Protein AF-A0AA39HJE6-F1 (afdb_monomer)

Foldseek 3Di:
DDDDDDDDDDDDDDDDDDDDDDDDPDDPPVVVVVVVVVVVVPDDDDDDDDDDDPVVVVVVLVVVLVVVLVVLVVLLVLLDPDDLVVVDDDDDQPDDDDPPVVVVVVPPPPDDDPPPDPDDDDDDDDDDDPPPPVQQVQQVVVVQVCPPDVVFWHFDAWDDRDPLFTKTWTAGPVPRFIWIKGKGDPPDDPLSVVLVVVQLVLLVVLCVSPVSALAKHWRDKDWDATPVGDTIIMTIIHDFPFQPLRLLLVDDDLVSQLSLLNLLSSVLSNLSSCVSVQKHQLADASRQWGANDPVHGRIHGHDSSVMDGQADPSRHGDDWDPFADQDYDLQLFALCSVVRTRDFSLRRLSSSLQNSLQSLDNDPDPDDSAPCVPPPDPVVSSCCRAPNNDCCRGCVRHPPLVSVVVVCSRPPDRVDDDPSSSVSVSSVVSSVVSVVVVVVVVVVVVVVVVVVVVVVVVVVVPDDDDDDDDDDDDDDDDDDDFPFAWEWEAEPVRDIDIDTDGQADFPLNVLVRVCVVPVDHSVQWWKDFPNDTGDRGDGNVVVPNHHHGYIYTDTDDDDDPDDDPDPPPPDPDPDPDDDDDDPPPLCVQWDQDPVRDIDGNFDADPDPVDDPSQTFDDDPFWTAGPPPRDIGGDDDDDDDDDDD

Solvent-accessible surface area (backbone atoms only — not comparable to full-atom values): 39525 Å² total; per-residue (Å²): 136,86,87,81,88,84,79,92,82,82,87,86,83,86,85,85,86,90,83,90,77,88,84,75,94,71,76,76,69,64,62,57,53,60,53,55,59,63,60,66,76,72,65,82,83,88,76,83,92,73,96,75,65,80,62,56,63,54,48,52,53,50,49,55,47,50,51,52,51,50,56,53,49,64,58,46,62,77,45,50,94,64,75,51,64,91,70,53,89,79,79,80,66,79,88,82,74,74,77,63,63,76,50,52,80,67,67,66,82,82,71,79,80,80,91,79,75,84,71,86,81,75,83,80,83,90,74,90,77,96,66,72,63,62,60,53,54,51,45,52,54,42,55,57,67,61,40,41,44,94,80,32,38,32,72,75,48,80,74,47,82,55,99,80,32,47,32,31,34,26,31,30,74,86,77,66,50,56,26,31,36,43,37,41,69,67,70,94,45,71,71,57,48,54,30,54,56,49,26,53,51,50,31,52,49,46,43,73,78,39,76,62,46,24,49,50,46,65,56,46,71,52,76,44,65,48,88,85,64,47,67,22,46,36,37,29,27,53,43,51,71,37,50,43,68,61,67,44,66,78,45,62,68,60,54,26,46,28,53,43,35,51,41,52,34,35,46,49,42,23,52,49,54,39,43,75,74,30,33,41,54,57,49,60,46,66,90,36,30,22,21,49,34,88,93,55,73,47,41,29,39,50,79,52,58,64,40,43,71,52,29,49,98,88,66,46,76,54,82,74,57,96,67,32,85,72,71,62,54,77,88,30,47,28,44,55,38,74,70,19,41,59,77,46,71,52,38,46,54,46,9,51,52,46,40,47,32,38,64,43,45,82,73,90,59,99,65,57,55,46,87,53,55,97,60,92,46,70,69,58,46,49,44,60,45,37,80,77,33,59,59,71,67,53,45,68,65,47,61,76,46,54,56,58,48,51,52,47,72,62,67,53,68,64,89,56,84,80,66,59,64,63,50,40,52,36,31,46,55,47,28,53,61,30,46,52,51,42,52,51,58,48,51,54,51,50,52,51,52,53,53,51,51,57,53,52,57,65,58,66,77,73,76,85,88,87,78,90,80,89,83,91,79,80,94,73,91,75,76,77,80,80,71,73,30,46,33,36,37,32,38,84,87,70,54,74,43,83,45,82,44,43,49,80,39,32,42,47,58,53,33,50,58,45,22,78,74,70,71,48,58,51,90,39,56,39,46,32,44,97,92,39,75,67,54,58,92,41,33,33,48,82,72,68,53,52,70,73,36,69,32,36,43,42,73,58,76,79,82,69,79,81,78,72,78,77,82,79,76,86,71,78,78,83,75,79,86,76,89,77,88,63,86,72,60,72,58,78,40,49,47,70,48,98,88,70,52,75,45,75,74,54,55,68,46,86,50,87,92,45,62,92,91,44,59,28,47,81,51,102,57,30,36,37,25,91,83,83,67,50,70,49,72,60,80,76,82,78,80,78,81,79,86,130

Organism: NCBI:txid289476

Structure (mmCIF, N/CA/C/O backbone):
data_AF-A0AA39HJE6-F1
#
_entry.id   AF-A0AA39HJE6-F1
#
loop_
_atom_site.group_PDB
_atom_site.id
_atom_site.type_symbol
_atom_site.label_atom_id
_atom_site.label_alt_id
_atom_site.label_comp_id
_atom_site.label_asym_id
_atom_site.label_entity_id
_atom_site.label_seq_id
_atom_site.pdbx_PDB_ins_code
_atom_site.Cartn_x
_atom_site.Cartn_y
_atom_site.Cartn_z
_atom_site.occupancy
_atom_site.B_iso_or_equiv
_atom_site.auth_seq_id
_atom_site.auth_comp_id
_atom_site.auth_asym_id
_atom_site.auth_atom_id
_atom_site.pdbx_PDB_model_num
ATOM 1 N N . MET A 1 1 ? 30.648 58.282 -2.791 1.00 38.72 1 MET A N 1
ATOM 2 C CA . MET A 1 1 ? 31.813 57.542 -2.264 1.00 38.72 1 MET A CA 1
ATOM 3 C C . MET A 1 1 ? 32.592 56.988 -3.439 1.00 38.72 1 MET A C 1
ATOM 5 O O . MET A 1 1 ? 32.001 56.617 -4.442 1.00 38.72 1 MET A O 1
ATOM 9 N N . THR A 1 2 ? 33.902 57.110 -3.332 1.00 31.83 2 THR A N 1
ATOM 10 C CA . THR A 1 2 ? 34.934 57.178 -4.367 1.00 31.83 2 THR A CA 1
ATOM 11 C C . THR A 1 2 ? 35.093 55.938 -5.250 1.00 31.83 2 THR A C 1
ATOM 13 O O . THR A 1 2 ? 35.057 54.799 -4.800 1.00 31.83 2 THR A O 1
ATOM 16 N N . THR A 1 3 ? 35.352 56.217 -6.526 1.00 35.78 3 THR A N 1
ATOM 17 C CA . THR A 1 3 ? 36.023 55.371 -7.520 1.00 35.78 3 THR A CA 1
ATOM 18 C C . THR A 1 3 ? 37.469 55.063 -7.120 1.00 35.78 3 THR A C 1
ATOM 20 O O . THR A 1 3 ? 38.139 55.938 -6.575 1.00 35.78 3 THR A O 1
ATOM 23 N N . GLY A 1 4 ? 37.998 53.893 -7.496 1.00 29.02 4 GLY A N 1
ATOM 24 C CA . GLY A 1 4 ? 39.424 53.583 -7.346 1.00 29.02 4 GLY A CA 1
ATOM 25 C C . GLY A 1 4 ? 39.903 52.423 -8.222 1.00 29.02 4 GLY A C 1
ATOM 26 O O . GLY A 1 4 ? 39.736 51.263 -7.869 1.00 29.02 4 GLY A O 1
ATOM 27 N N . ARG A 1 5 ? 40.502 52.772 -9.366 1.00 32.84 5 ARG A N 1
ATOM 28 C CA . ARG A 1 5 ? 41.371 51.952 -10.233 1.00 32.84 5 ARG A CA 1
ATOM 29 C C . ARG A 1 5 ? 42.488 51.265 -9.438 1.00 32.84 5 ARG A C 1
ATOM 31 O O . ARG A 1 5 ? 43.098 51.928 -8.610 1.00 32.84 5 ARG A O 1
ATOM 38 N N . ILE A 1 6 ? 42.888 50.055 -9.845 1.00 33.78 6 ILE A N 1
ATOM 39 C CA . ILE A 1 6 ? 44.271 49.574 -9.670 1.00 33.78 6 ILE A CA 1
ATOM 40 C C . ILE A 1 6 ? 44.743 48.911 -10.972 1.00 33.78 6 ILE A C 1
ATOM 42 O O . ILE A 1 6 ? 44.189 47.905 -11.414 1.00 33.78 6 ILE A O 1
ATOM 46 N N . GLY A 1 7 ? 45.743 49.542 -11.595 1.00 28.22 7 GLY A N 1
ATOM 47 C CA . GLY A 1 7 ? 46.647 48.957 -12.583 1.00 28.22 7 GLY A CA 1
ATOM 48 C C . GLY A 1 7 ? 47.835 48.282 -11.892 1.00 28.22 7 GLY A C 1
ATOM 49 O O . GLY A 1 7 ? 48.107 48.552 -10.725 1.00 28.22 7 GLY A O 1
ATOM 50 N N . GLY A 1 8 ? 48.484 47.363 -12.607 1.00 27.86 8 GLY A N 1
ATOM 51 C CA . GLY A 1 8 ? 49.494 46.448 -12.072 1.00 27.86 8 GLY A CA 1
ATOM 52 C C . GLY A 1 8 ? 50.899 47.013 -11.869 1.00 27.86 8 GLY A C 1
ATOM 53 O O . GLY A 1 8 ? 51.117 48.193 -12.090 1.00 27.86 8 GLY A O 1
ATOM 54 N N . THR A 1 9 ? 51.803 46.106 -11.470 1.00 28.86 9 THR A N 1
ATOM 55 C CA . THR A 1 9 ? 53.268 45.987 -11.709 1.00 28.86 9 THR A CA 1
ATOM 56 C C . THR A 1 9 ? 53.800 44.945 -10.706 1.00 28.86 9 THR A C 1
ATOM 58 O O . THR A 1 9 ? 53.473 45.024 -9.529 1.00 28.86 9 THR A O 1
ATOM 61 N N . ASN A 1 10 ? 54.345 43.817 -11.168 1.00 27.67 10 ASN A N 1
ATOM 62 C CA . ASN A 1 10 ? 55.773 43.517 -11.383 1.00 27.67 10 ASN A CA 1
ATOM 63 C C . ASN A 1 10 ? 56.567 43.139 -10.115 1.00 27.67 10 ASN A C 1
ATOM 65 O O . ASN A 1 10 ? 56.782 43.957 -9.233 1.00 27.67 10 ASN A O 1
ATOM 69 N N . ASP A 1 11 ? 57.060 41.898 -10.155 1.00 28.77 11 ASP A N 1
ATOM 70 C CA . ASP A 1 11 ? 58.457 41.491 -9.976 1.00 28.77 11 ASP A CA 1
ATOM 71 C C . ASP A 1 11 ? 59.237 41.702 -8.664 1.00 28.77 11 ASP A C 1
ATOM 73 O O . ASP A 1 11 ? 59.457 42.807 -8.183 1.00 28.77 11 ASP A O 1
ATOM 77 N N . LYS A 1 12 ? 59.882 40.574 -8.315 1.00 28.55 12 LYS A N 1
ATOM 78 C CA . LYS A 1 12 ? 61.217 40.390 -7.716 1.00 28.55 12 LYS A CA 1
ATOM 79 C C . LYS A 1 12 ? 61.353 40.532 -6.201 1.00 28.55 12 LYS A C 1
ATOM 81 O O . LYS A 1 12 ? 61.437 41.624 -5.666 1.00 28.55 12 LYS A O 1
ATOM 86 N N . LEU A 1 13 ? 61.671 39.395 -5.577 1.00 27.34 13 LEU A N 1
ATOM 87 C CA . LEU A 1 13 ? 62.963 39.251 -4.900 1.00 27.34 13 LEU A CA 1
ATOM 88 C C . LEU A 1 13 ? 63.464 37.795 -5.009 1.00 27.34 13 LEU A C 1
ATOM 90 O O . LEU A 1 13 ? 62.877 36.870 -4.457 1.00 27.34 13 LEU A O 1
ATOM 94 N N . ALA A 1 14 ? 64.550 37.619 -5.766 1.00 28.50 14 ALA A N 1
ATOM 95 C CA . ALA A 1 14 ? 65.536 36.549 -5.593 1.00 28.50 14 ALA A CA 1
ATOM 96 C C . ALA A 1 14 ? 66.340 36.862 -4.311 1.00 28.50 14 ALA A C 1
ATOM 98 O O . ALA A 1 14 ? 66.474 38.030 -3.958 1.00 28.50 14 ALA A O 1
ATOM 99 N N . THR A 1 15 ? 66.915 35.939 -3.542 1.00 29.84 15 THR A N 1
ATOM 100 C CA . THR A 1 15 ? 68.096 35.086 -3.810 1.00 29.84 15 THR A CA 1
ATOM 101 C C . THR A 1 15 ? 68.369 34.401 -2.449 1.00 29.84 15 THR A C 1
ATOM 103 O O . THR A 1 15 ? 68.197 35.061 -1.429 1.00 29.84 15 THR A O 1
ATOM 106 N N . ALA A 1 16 ? 68.702 33.109 -2.326 1.00 27.39 16 ALA A N 1
ATOM 107 C CA . ALA A 1 16 ? 70.098 32.680 -2.169 1.00 27.39 16 ALA A CA 1
ATOM 108 C C . ALA A 1 16 ? 70.240 31.152 -1.940 1.00 27.39 16 ALA A C 1
ATOM 110 O O . ALA A 1 16 ? 69.628 30.604 -1.030 1.00 27.39 16 ALA A O 1
ATOM 111 N N . VAL A 1 17 ? 71.144 30.556 -2.741 1.00 28.33 17 VAL A N 1
ATOM 112 C CA . VAL A 1 17 ? 72.144 29.503 -2.416 1.00 28.33 17 VAL A CA 1
ATOM 113 C C . VAL A 1 17 ? 71.601 28.088 -2.113 1.00 28.33 17 VAL A C 1
ATOM 115 O O . VAL A 1 17 ? 71.070 27.812 -1.049 1.00 28.33 17 VAL A O 1
ATOM 118 N N . SER A 1 18 ? 71.579 27.182 -3.101 1.00 28.19 18 SER A N 1
ATOM 119 C CA . SER A 1 18 ? 72.659 26.262 -3.544 1.00 28.19 18 SER A CA 1
ATOM 120 C C . SER A 1 18 ? 72.970 25.103 -2.585 1.00 28.19 18 SER A C 1
ATOM 122 O O . SER A 1 18 ? 73.626 25.281 -1.565 1.00 28.19 18 SER A O 1
ATOM 124 N N . SER A 1 19 ? 72.595 23.886 -2.989 1.00 28.84 19 SER A N 1
ATOM 125 C CA . SER A 1 19 ? 73.488 22.718 -2.953 1.00 28.84 19 SER A CA 1
ATOM 126 C C . SER A 1 19 ? 72.941 21.602 -3.851 1.00 28.84 19 SER A C 1
ATOM 128 O O . SER A 1 19 ? 71.742 21.339 -3.924 1.00 28.84 19 SER A O 1
ATOM 130 N N . GLN A 1 20 ? 73.852 21.010 -4.617 1.00 31.72 20 GLN A N 1
ATOM 131 C CA . GLN A 1 20 ? 73.631 19.957 -5.602 1.00 31.72 20 GLN A CA 1
ATOM 132 C C . GLN A 1 20 ? 73.314 18.614 -4.925 1.00 31.72 20 GLN A C 1
ATOM 134 O O . GLN A 1 20 ? 73.962 18.249 -3.951 1.00 31.72 20 GLN A O 1
ATOM 139 N N . SER A 1 21 ? 72.407 17.822 -5.500 1.00 29.64 21 SER A N 1
ATOM 140 C CA . SER A 1 21 ? 72.603 16.370 -5.671 1.00 29.64 21 SER A CA 1
ATOM 141 C C . SER A 1 21 ? 71.487 15.764 -6.527 1.00 29.64 21 SER A C 1
ATOM 143 O O . SER A 1 21 ? 70.297 15.998 -6.333 1.00 29.64 21 SER A O 1
ATOM 145 N N . ALA A 1 22 ? 71.907 15.008 -7.538 1.00 33.84 22 ALA A N 1
ATOM 146 C CA . ALA A 1 22 ? 71.058 14.316 -8.491 1.00 33.84 22 ALA A CA 1
ATOM 147 C C . ALA A 1 22 ? 70.259 13.192 -7.810 1.00 33.84 22 ALA A C 1
ATOM 149 O O . ALA A 1 22 ? 70.842 12.266 -7.246 1.00 33.84 22 ALA A O 1
ATOM 150 N N . VAL A 1 23 ? 68.925 13.228 -7.908 1.00 33.28 23 VAL A N 1
ATOM 151 C CA . VAL A 1 23 ? 68.072 12.122 -7.454 1.00 33.28 23 VAL A CA 1
ATOM 152 C C . VAL A 1 23 ? 67.822 11.147 -8.603 1.00 33.28 23 VAL A C 1
ATOM 154 O O . VAL A 1 23 ? 67.030 11.355 -9.519 1.00 33.28 23 VAL A O 1
ATOM 157 N N . ASN A 1 24 ? 68.585 10.073 -8.481 1.00 34.28 24 ASN A N 1
ATOM 158 C CA . ASN A 1 24 ? 68.532 8.754 -9.084 1.00 34.28 24 ASN A CA 1
ATOM 159 C C . ASN A 1 24 ? 67.110 8.252 -9.440 1.00 34.28 24 ASN A C 1
ATOM 161 O O . ASN A 1 24 ? 66.273 8.001 -8.571 1.00 34.28 24 ASN A O 1
ATOM 165 N N . THR A 1 25 ? 66.847 8.029 -10.729 1.00 41.09 25 THR A N 1
ATOM 166 C CA . THR A 1 25 ? 65.661 7.312 -11.218 1.00 41.09 25 THR A CA 1
ATOM 167 C C . THR A 1 25 ? 65.929 5.805 -11.229 1.00 41.09 25 THR A C 1
ATOM 169 O O . THR A 1 25 ? 66.364 5.256 -12.234 1.00 41.09 25 THR A O 1
ATOM 172 N N . LYS A 1 26 ? 65.673 5.132 -10.097 1.00 34.78 26 LYS A N 1
ATOM 173 C CA . LYS A 1 26 ? 65.372 3.683 -9.932 1.00 34.78 26 LYS A CA 1
ATOM 174 C C . LYS A 1 26 ? 65.214 3.419 -8.421 1.00 34.78 26 LYS A C 1
ATOM 176 O O . LYS A 1 26 ? 66.117 3.779 -7.675 1.00 34.78 26 LYS A O 1
ATOM 181 N N . PRO A 1 27 ? 64.091 2.831 -7.948 1.00 41.25 27 PRO A N 1
ATOM 182 C CA . PRO A 1 27 ? 63.758 1.450 -8.288 1.00 41.25 27 PRO A CA 1
ATOM 183 C C . PRO A 1 27 ? 62.240 1.219 -8.455 1.00 41.25 27 PRO A C 1
ATOM 185 O O . PRO A 1 27 ? 61.534 0.833 -7.528 1.00 41.25 27 PRO A O 1
ATOM 188 N N . ILE A 1 28 ? 61.729 1.379 -9.678 1.00 43.72 28 ILE A N 1
ATOM 189 C CA . ILE A 1 28 ? 60.396 0.860 -10.056 1.00 43.72 28 ILE A CA 1
ATOM 190 C C . ILE A 1 28 ? 60.490 -0.627 -10.470 1.00 43.72 28 ILE A C 1
ATOM 192 O O . ILE A 1 28 ? 59.494 -1.345 -10.482 1.00 43.72 28 ILE A O 1
ATOM 196 N N . GLN A 1 29 ? 61.703 -1.142 -10.709 1.00 45.59 29 GLN A N 1
ATOM 197 C CA . GLN A 1 29 ? 61.927 -2.537 -11.105 1.00 45.59 29 GLN A CA 1
ATOM 198 C C . GLN A 1 29 ? 62.029 -3.534 -9.932 1.00 45.59 29 GLN A C 1
ATOM 200 O O . GLN A 1 29 ? 61.777 -4.715 -10.151 1.00 45.59 29 GLN A O 1
ATOM 205 N N . SER A 1 30 ? 62.294 -3.106 -8.688 1.00 45.66 30 SER A N 1
ATOM 206 C CA . SER A 1 30 ? 62.344 -4.037 -7.539 1.00 45.66 30 SER A CA 1
ATOM 207 C C . SER A 1 30 ? 60.958 -4.395 -6.984 1.00 45.66 30 SER A C 1
ATOM 209 O O . SER A 1 30 ? 60.755 -5.509 -6.512 1.00 45.66 30 SER A O 1
ATOM 211 N N . ARG A 1 31 ? 59.957 -3.509 -7.122 1.00 43.38 31 ARG A N 1
ATOM 212 C CA . ARG A 1 31 ? 58.571 -3.783 -6.688 1.00 43.38 31 ARG A CA 1
ATOM 213 C C . ARG A 1 31 ? 57.793 -4.710 -7.630 1.00 43.38 31 ARG A C 1
ATOM 215 O O . ARG A 1 31 ? 56.861 -5.372 -7.184 1.00 43.38 31 ARG A O 1
ATOM 222 N N . LEU A 1 32 ? 58.189 -4.814 -8.901 1.00 46.78 32 LEU A N 1
ATOM 223 C CA . LEU A 1 32 ? 57.577 -5.740 -9.867 1.00 46.78 32 LEU A CA 1
ATOM 224 C C . LEU A 1 32 ? 58.059 -7.193 -9.699 1.00 46.78 32 LEU A C 1
ATOM 226 O O . LEU A 1 32 ? 57.322 -8.117 -10.044 1.00 46.78 32 LEU A O 1
ATOM 230 N N . ALA A 1 33 ? 59.250 -7.409 -9.130 1.00 45.78 33 ALA A N 1
ATOM 231 C CA . ALA A 1 33 ? 59.766 -8.747 -8.838 1.00 45.78 33 ALA A CA 1
ATOM 232 C C . ALA A 1 33 ? 59.056 -9.383 -7.628 1.00 45.78 33 ALA A C 1
ATOM 234 O O . ALA A 1 33 ? 58.641 -10.536 -7.704 1.00 45.78 33 ALA A O 1
ATOM 235 N N . SER A 1 34 ? 58.795 -8.618 -6.561 1.00 43.59 34 SER A N 1
ATOM 236 C CA . SER A 1 34 ? 58.091 -9.122 -5.369 1.00 43.59 34 SER A CA 1
ATOM 237 C C . SER A 1 34 ? 56.624 -9.494 -5.630 1.00 43.59 34 SER A C 1
ATOM 239 O O . SER A 1 34 ? 56.103 -10.407 -4.994 1.00 43.59 34 SER A O 1
ATOM 241 N N . ILE A 1 35 ? 55.964 -8.842 -6.596 1.00 47.78 35 ILE A N 1
ATOM 242 C CA . ILE A 1 35 ? 54.576 -9.158 -6.977 1.00 47.78 35 ILE A CA 1
ATOM 243 C C . ILE A 1 35 ? 54.508 -10.435 -7.833 1.00 47.78 35 ILE A C 1
ATOM 245 O O . ILE A 1 35 ? 53.570 -11.213 -7.687 1.00 47.78 35 ILE A O 1
ATOM 249 N N . LYS A 1 36 ? 55.516 -10.720 -8.674 1.00 46.50 36 LYS A N 1
ATOM 250 C CA . LYS A 1 36 ? 55.564 -11.973 -9.452 1.00 46.50 36 LYS A CA 1
ATOM 251 C C . LYS A 1 36 ? 55.820 -13.205 -8.578 1.00 46.50 36 LYS A C 1
ATOM 253 O O . LYS A 1 36 ? 55.206 -14.241 -8.820 1.00 46.50 36 LYS A O 1
ATOM 258 N N . THR A 1 37 ? 56.646 -13.092 -7.538 1.00 44.66 37 THR A N 1
ATOM 259 C CA . THR A 1 37 ? 56.933 -14.216 -6.627 1.00 44.66 37 THR A CA 1
ATOM 260 C C . THR A 1 37 ? 55.738 -14.559 -5.728 1.00 44.66 37 THR A C 1
ATOM 262 O O . THR A 1 37 ? 55.499 -15.732 -5.461 1.00 44.66 37 THR A O 1
ATOM 265 N N . ALA A 1 38 ? 54.921 -13.571 -5.339 1.00 44.28 38 ALA A N 1
ATOM 266 C CA . ALA A 1 38 ? 53.706 -13.793 -4.544 1.00 44.28 38 ALA A CA 1
ATOM 267 C C . ALA A 1 38 ? 52.537 -14.408 -5.346 1.00 44.28 38 ALA A C 1
ATOM 269 O O . ALA A 1 38 ? 51.652 -15.033 -4.771 1.00 44.28 38 ALA A O 1
ATOM 270 N N . ILE A 1 39 ? 52.534 -14.259 -6.676 1.00 44.91 39 ILE A N 1
ATOM 271 C CA . ILE A 1 39 ? 51.507 -14.845 -7.557 1.00 44.91 39 ILE A CA 1
ATOM 272 C C . ILE A 1 39 ? 51.802 -16.328 -7.860 1.00 44.91 39 ILE A C 1
ATOM 274 O O . ILE A 1 39 ? 50.878 -17.096 -8.120 1.00 44.91 39 ILE A O 1
ATOM 278 N N . SER A 1 40 ? 53.061 -16.771 -7.759 1.00 39.19 40 SER A N 1
ATOM 279 C CA . SER A 1 40 ? 53.442 -18.171 -8.013 1.00 39.19 40 SER A CA 1
ATOM 280 C C . SER A 1 40 ? 53.141 -19.130 -6.852 1.00 39.19 40 SER A C 1
ATOM 282 O O . SER A 1 40 ? 53.132 -20.339 -7.069 1.00 39.19 40 SER A O 1
ATOM 284 N N . SER A 1 41 ? 52.892 -18.633 -5.636 1.00 40.75 41 SER A N 1
ATOM 285 C CA . SER A 1 41 ? 52.639 -19.459 -4.442 1.00 40.75 41 SER A CA 1
ATOM 286 C C . SER A 1 41 ? 51.153 -19.719 -4.149 1.00 40.75 41 SER A C 1
ATOM 288 O O . SER A 1 41 ? 50.835 -20.407 -3.184 1.00 40.75 41 SER A O 1
ATOM 290 N N . LEU A 1 42 ? 50.236 -19.210 -4.984 1.00 40.28 42 LEU A N 1
ATOM 291 C CA . LEU A 1 42 ? 48.779 -19.337 -4.805 1.00 40.28 42 LEU A CA 1
ATOM 292 C C . LEU A 1 42 ? 48.084 -20.205 -5.871 1.00 40.28 42 LEU A C 1
ATOM 294 O O . LEU A 1 42 ? 46.858 -20.206 -5.970 1.00 40.28 42 LEU A O 1
ATOM 298 N N . VAL A 1 43 ? 48.843 -20.977 -6.655 1.00 38.97 43 VAL A N 1
ATOM 299 C CA . VAL A 1 43 ? 48.290 -21.928 -7.631 1.00 38.97 43 VAL A CA 1
ATOM 300 C C . VAL A 1 43 ? 48.405 -23.351 -7.072 1.00 38.97 43 VAL A C 1
ATOM 302 O O . VAL A 1 43 ? 49.513 -23.883 -7.021 1.00 38.97 43 VAL A O 1
ATOM 305 N N . PRO A 1 44 ? 47.305 -24.010 -6.659 1.00 37.38 44 PRO A N 1
ATOM 306 C CA . PRO A 1 44 ? 47.361 -25.426 -6.334 1.00 37.38 44 PRO A CA 1
ATOM 307 C C . PRO A 1 44 ? 47.594 -26.254 -7.607 1.00 37.38 44 PRO A C 1
ATOM 309 O O . PRO A 1 44 ? 46.989 -26.030 -8.659 1.00 37.38 44 PRO A O 1
ATOM 312 N N . ASN A 1 45 ? 48.510 -27.209 -7.477 1.00 35.41 45 ASN A N 1
ATOM 313 C CA . ASN A 1 45 ? 49.018 -28.092 -8.516 1.00 35.41 45 ASN A CA 1
ATOM 314 C C . ASN A 1 45 ? 47.881 -28.952 -9.111 1.00 35.41 45 ASN A C 1
ATOM 316 O O . ASN A 1 45 ? 47.274 -29.759 -8.408 1.00 35.41 45 ASN A O 1
ATOM 320 N N . LYS A 1 46 ? 47.577 -28.794 -10.407 1.00 38.50 46 LYS A N 1
ATOM 321 C CA . LYS A 1 46 ? 46.667 -29.693 -11.137 1.00 38.50 46 LYS A CA 1
ATOM 322 C C . LYS A 1 46 ? 47.438 -30.927 -11.597 1.00 38.50 46 LYS A C 1
ATOM 324 O O . LYS A 1 46 ? 48.003 -30.928 -12.686 1.00 38.50 46 LYS A O 1
ATOM 329 N N . GLN A 1 47 ? 47.383 -31.994 -10.809 1.00 34.75 47 GLN A N 1
ATOM 330 C CA . GLN A 1 47 ? 47.571 -33.352 -11.312 1.00 34.75 47 GLN A CA 1
ATOM 331 C C . GLN A 1 47 ? 46.497 -34.289 -10.743 1.00 34.75 47 GLN A C 1
ATOM 333 O O . GLN A 1 47 ? 46.094 -34.176 -9.590 1.00 34.75 47 GLN A O 1
ATOM 338 N N . SER A 1 48 ? 46.069 -35.216 -11.600 1.00 32.69 48 SER A N 1
ATOM 339 C CA . SER A 1 48 ? 45.003 -36.222 -11.474 1.00 32.69 48 SER A CA 1
ATOM 340 C C . SER A 1 48 ? 43.583 -35.768 -11.859 1.00 32.69 48 SER A C 1
ATOM 342 O O . SER A 1 48 ? 42.852 -35.076 -11.156 1.00 32.69 48 SER A O 1
ATOM 344 N N . ALA A 1 49 ? 43.206 -36.193 -13.064 1.00 41.94 49 ALA A N 1
ATOM 345 C CA . ALA A 1 49 ? 41.856 -36.179 -13.589 1.00 41.94 49 ALA A CA 1
ATOM 346 C C . ALA A 1 49 ? 41.038 -37.296 -12.921 1.00 41.94 49 ALA A C 1
ATOM 348 O O . ALA A 1 49 ? 41.123 -38.454 -13.320 1.00 41.94 49 ALA A O 1
ATOM 349 N N . GLY A 1 50 ? 40.221 -36.936 -11.933 1.00 32.16 50 GLY A N 1
ATOM 350 C CA . GLY A 1 50 ? 39.059 -37.716 -11.512 1.00 32.16 50 GLY A CA 1
ATOM 351 C C . GLY A 1 50 ? 37.795 -37.041 -12.036 1.00 32.16 50 GLY A C 1
ATOM 352 O O . GLY A 1 50 ? 37.502 -35.905 -11.671 1.00 32.16 50 GLY A O 1
ATOM 353 N N . LYS A 1 51 ? 37.056 -37.703 -12.931 1.00 47.47 51 LYS A N 1
ATOM 354 C CA . LYS A 1 51 ? 35.729 -37.249 -13.370 1.00 47.47 51 LYS A CA 1
ATOM 355 C C . LYS A 1 51 ? 34.753 -37.355 -12.189 1.00 47.47 51 LYS A C 1
ATOM 357 O O . LYS A 1 51 ? 34.322 -38.456 -11.871 1.00 47.47 51 LYS A O 1
ATOM 362 N N . THR A 1 52 ? 34.355 -36.230 -11.601 1.00 38.16 52 THR A N 1
ATOM 363 C CA . THR A 1 52 ? 33.153 -36.116 -10.751 1.00 38.16 52 THR A CA 1
ATOM 364 C C . THR A 1 52 ? 32.278 -34.942 -11.216 1.00 38.16 52 THR A C 1
ATOM 366 O O . THR A 1 52 ? 32.776 -33.996 -11.835 1.00 38.16 52 THR A O 1
ATOM 369 N N . PRO A 1 53 ? 30.943 -35.055 -11.092 1.00 43.41 53 PRO A N 1
ATOM 370 C CA . PRO A 1 53 ? 30.018 -34.480 -12.060 1.00 43.41 53 PRO A CA 1
ATOM 371 C C . PRO A 1 53 ? 29.624 -33.038 -11.722 1.00 43.41 53 PRO A C 1
ATOM 373 O O . PRO A 1 53 ? 29.485 -32.652 -10.565 1.00 43.41 53 PRO A O 1
ATOM 376 N N . LYS A 1 54 ? 29.311 -32.252 -12.762 1.00 45.28 54 LYS A N 1
ATOM 377 C CA . LYS A 1 54 ? 28.729 -30.892 -12.689 1.00 45.28 54 LYS A CA 1
ATOM 378 C C . LYS A 1 54 ? 27.512 -30.756 -11.746 1.00 45.28 54 LYS A C 1
ATOM 380 O O . LYS A 1 54 ? 27.139 -29.636 -11.406 1.00 45.28 54 LYS A O 1
ATOM 385 N N . ASN A 1 55 ? 26.919 -31.867 -11.307 1.00 39.88 55 ASN A N 1
ATOM 386 C CA . ASN A 1 55 ? 25.814 -31.911 -10.352 1.00 39.88 55 ASN A CA 1
ATOM 387 C C . ASN A 1 55 ? 26.205 -31.472 -8.933 1.00 39.88 55 ASN A C 1
ATOM 389 O O . ASN A 1 55 ? 25.377 -30.859 -8.264 1.00 39.88 55 ASN A O 1
ATOM 393 N N . ASP A 1 56 ? 27.446 -31.684 -8.488 1.00 40.59 56 ASP A N 1
ATOM 394 C CA . ASP A 1 56 ? 27.828 -31.385 -7.097 1.00 40.59 56 ASP A CA 1
ATOM 395 C C . ASP A 1 56 ? 27.996 -29.881 -6.849 1.00 40.59 56 ASP A C 1
ATOM 397 O O . ASP A 1 56 ? 27.603 -29.366 -5.804 1.00 40.59 56 ASP A O 1
ATOM 401 N N . SER A 1 57 ? 28.465 -29.133 -7.853 1.00 45.62 57 SER A N 1
ATOM 402 C CA . SER A 1 57 ? 28.540 -27.665 -7.796 1.00 45.62 57 SER A CA 1
ATOM 403 C C . SER A 1 57 ? 27.149 -27.018 -7.784 1.00 45.62 57 SER A C 1
ATOM 405 O O . SER A 1 57 ? 26.908 -26.069 -7.035 1.00 45.62 57 SER A O 1
ATOM 407 N N . ILE A 1 58 ? 26.206 -27.570 -8.555 1.00 49.06 58 ILE A N 1
ATOM 408 C CA . ILE A 1 58 ? 24.806 -27.124 -8.571 1.00 49.06 58 ILE A CA 1
ATOM 409 C C . ILE A 1 58 ? 24.122 -27.474 -7.244 1.00 49.06 58 ILE A C 1
ATOM 411 O O . ILE A 1 58 ? 23.374 -26.659 -6.706 1.00 49.06 58 ILE A O 1
ATOM 415 N N . ASN A 1 59 ? 24.400 -28.651 -6.680 1.00 47.19 59 ASN A N 1
ATOM 416 C CA . ASN A 1 59 ? 23.870 -29.062 -5.383 1.00 47.19 59 ASN A CA 1
ATOM 417 C C . ASN A 1 59 ? 24.428 -28.213 -4.236 1.00 47.19 59 ASN A C 1
ATOM 419 O O . ASN A 1 59 ? 23.653 -27.792 -3.384 1.00 47.19 59 ASN A O 1
ATOM 423 N N . LEU A 1 60 ? 25.714 -27.859 -4.254 1.00 46.97 60 LEU A N 1
ATOM 424 C CA . LEU A 1 60 ? 26.315 -26.964 -3.262 1.00 46.97 60 LEU A CA 1
ATOM 425 C C . LEU A 1 60 ? 25.742 -25.536 -3.353 1.00 46.97 60 LEU A C 1
ATOM 427 O O . LEU A 1 60 ? 25.457 -24.901 -2.336 1.00 46.97 60 LEU A O 1
ATOM 431 N N . GLN A 1 61 ? 25.486 -25.035 -4.568 1.00 51.97 61 GLN A N 1
ATOM 432 C CA . GLN A 1 61 ? 24.783 -23.761 -4.778 1.00 51.97 61 GLN A CA 1
ATOM 433 C C . GLN A 1 61 ? 23.316 -23.813 -4.321 1.00 51.97 61 GLN A C 1
ATOM 435 O O . GLN A 1 61 ? 22.808 -22.850 -3.748 1.00 51.97 61 GLN A O 1
ATOM 440 N N . ARG A 1 62 ? 22.624 -24.942 -4.520 1.00 49.59 62 ARG A N 1
ATOM 441 C CA . ARG A 1 62 ? 21.256 -25.156 -4.019 1.00 49.59 62 ARG A CA 1
ATOM 442 C C . ARG A 1 62 ? 21.208 -25.269 -2.496 1.00 49.59 62 ARG A C 1
ATOM 444 O O . ARG A 1 62 ? 20.310 -24.693 -1.893 1.00 49.59 62 ARG A O 1
ATOM 451 N N . GLN A 1 63 ? 22.175 -25.942 -1.877 1.00 49.50 63 GLN A N 1
ATOM 452 C CA . GLN A 1 63 ? 22.283 -26.078 -0.421 1.00 49.50 63 GLN A CA 1
ATOM 453 C C . GLN A 1 63 ? 22.611 -24.739 0.252 1.00 49.50 63 GLN A C 1
ATOM 455 O O . GLN A 1 63 ? 21.976 -24.374 1.235 1.00 49.50 63 GLN A O 1
ATOM 460 N N . THR A 1 64 ? 23.528 -23.951 -0.316 1.00 54.91 64 THR A N 1
ATOM 461 C CA . THR A 1 64 ? 23.836 -22.598 0.187 1.00 54.91 64 THR A CA 1
ATOM 462 C C . THR A 1 64 ? 22.680 -21.617 -0.008 1.00 54.91 64 THR A C 1
ATOM 464 O O . THR A 1 64 ? 22.453 -20.760 0.847 1.00 54.91 64 THR A O 1
ATOM 467 N N . LYS A 1 65 ? 21.908 -21.751 -1.094 1.00 46.88 65 LYS A N 1
ATOM 468 C CA . LYS A 1 65 ? 20.652 -21.014 -1.282 1.00 46.88 65 LYS A CA 1
ATOM 469 C C . LYS A 1 65 ? 19.602 -21.424 -0.244 1.00 46.88 65 LYS A C 1
ATOM 471 O O . LYS A 1 65 ? 19.046 -20.550 0.405 1.00 46.88 65 LYS A O 1
ATOM 476 N N . ALA A 1 66 ? 19.405 -22.723 -0.021 1.00 46.22 66 ALA A N 1
ATOM 477 C CA . ALA A 1 66 ? 18.462 -23.240 0.971 1.00 46.22 66 ALA A CA 1
ATOM 478 C C . ALA A 1 66 ? 18.806 -22.795 2.404 1.00 46.22 66 ALA A C 1
ATOM 480 O O . ALA A 1 66 ? 17.911 -22.401 3.144 1.00 46.22 66 ALA A O 1
ATOM 481 N N . ALA A 1 67 ? 20.091 -22.777 2.771 1.00 46.47 67 ALA A N 1
ATOM 482 C CA . ALA A 1 67 ? 20.551 -22.276 4.067 1.00 46.47 67 ALA A CA 1
ATOM 483 C C . ALA A 1 67 ? 20.289 -20.766 4.234 1.00 46.47 67 ALA A C 1
ATOM 485 O O . ALA A 1 67 ? 19.767 -20.340 5.262 1.00 46.47 67 ALA A O 1
ATOM 486 N N . LYS A 1 68 ? 20.556 -19.955 3.198 1.00 50.31 68 LYS A N 1
ATOM 487 C CA . LYS A 1 68 ? 20.211 -18.520 3.194 1.00 50.31 68 LYS A CA 1
ATOM 488 C C . LYS A 1 68 ? 18.703 -18.278 3.231 1.00 50.31 68 LYS A C 1
ATOM 490 O O . LYS A 1 68 ? 18.254 -17.323 3.857 1.00 50.31 68 LYS A O 1
ATOM 495 N N . ASP A 1 69 ? 17.921 -19.124 2.571 1.00 46.22 69 ASP A N 1
ATOM 496 C CA . ASP A 1 69 ? 16.460 -19.053 2.589 1.00 46.22 69 ASP A CA 1
ATOM 497 C C . ASP A 1 69 ? 15.903 -19.458 3.966 1.00 46.22 69 ASP A C 1
ATOM 499 O O . ASP A 1 69 ? 14.937 -18.859 4.434 1.00 46.22 69 ASP A O 1
ATOM 503 N N . GLN A 1 70 ? 16.542 -20.400 4.665 1.00 48.25 70 GLN A N 1
ATOM 504 C CA . GLN A 1 70 ? 16.211 -20.770 6.045 1.00 48.25 70 GLN A CA 1
ATOM 505 C C . GLN A 1 70 ? 16.536 -19.642 7.038 1.00 48.25 70 GLN A C 1
ATOM 507 O O . GLN A 1 70 ? 15.710 -19.312 7.887 1.00 48.25 70 GLN A O 1
ATOM 512 N N . GLU A 1 71 ? 17.686 -18.986 6.885 1.00 47.69 71 GLU A N 1
ATOM 513 C CA . GLU A 1 71 ? 18.084 -17.825 7.692 1.00 47.69 71 GLU A CA 1
ATOM 514 C C . GLU A 1 71 ? 17.158 -16.612 7.449 1.00 47.69 71 GLU A C 1
ATOM 516 O O . GLU A 1 71 ? 16.734 -15.936 8.388 1.00 47.69 71 GLU A O 1
ATOM 521 N N . ARG A 1 72 ? 16.731 -16.393 6.195 1.00 50.09 72 ARG A N 1
ATOM 522 C CA . ARG A 1 72 ? 15.700 -15.399 5.830 1.00 50.09 72 ARG A CA 1
ATOM 523 C C . ARG A 1 72 ? 14.326 -15.715 6.428 1.00 50.09 72 ARG A C 1
ATOM 525 O O . ARG A 1 72 ? 13.608 -14.789 6.798 1.00 50.09 72 ARG A O 1
ATOM 532 N N . ARG A 1 73 ? 13.954 -16.996 6.533 1.00 51.03 73 ARG A N 1
ATOM 533 C CA . ARG A 1 73 ? 12.691 -17.443 7.153 1.00 51.03 73 ARG A CA 1
ATOM 534 C C . ARG A 1 73 ? 12.677 -17.224 8.669 1.00 51.03 73 ARG A C 1
ATOM 536 O O . ARG A 1 73 ? 11.669 -16.768 9.191 1.00 51.03 73 ARG A O 1
ATOM 543 N N . ALA A 1 74 ? 13.799 -17.427 9.358 1.00 46.75 74 ALA A N 1
ATOM 544 C CA . ALA A 1 74 ? 13.903 -17.141 10.793 1.00 46.75 74 ALA A CA 1
ATOM 545 C C . ALA A 1 74 ? 13.758 -15.635 11.121 1.00 46.75 74 ALA A C 1
ATOM 547 O O . ALA A 1 74 ? 13.197 -15.267 12.151 1.00 46.75 74 ALA A O 1
ATOM 548 N N . ALA A 1 75 ? 14.204 -14.743 10.226 1.00 42.66 75 ALA A N 1
ATOM 549 C CA . ALA A 1 75 ? 13.982 -13.295 10.353 1.00 42.66 75 ALA A CA 1
ATOM 550 C C . ALA A 1 75 ? 12.520 -12.876 10.073 1.00 42.66 75 ALA A C 1
ATOM 552 O O . ALA A 1 75 ? 12.055 -11.839 10.547 1.00 42.66 75 ALA A O 1
ATOM 553 N N . VAL A 1 76 ? 11.786 -13.695 9.317 1.00 50.47 76 VAL A N 1
ATOM 554 C CA . VAL A 1 76 ? 10.390 -13.487 8.907 1.00 50.47 76 VAL A CA 1
ATOM 555 C C . VAL A 1 76 ? 9.400 -13.692 10.050 1.00 50.47 76 VAL A C 1
ATOM 557 O O . VAL A 1 76 ? 8.419 -12.948 10.118 1.00 50.47 76 VAL A O 1
ATOM 560 N N . ASP A 1 77 ? 9.674 -14.617 10.969 1.00 52.62 77 ASP A N 1
ATOM 561 C CA . ASP A 1 77 ? 8.816 -14.857 12.137 1.00 52.62 77 ASP A CA 1
ATOM 562 C C . ASP A 1 77 ? 8.791 -13.641 13.073 1.00 52.62 77 ASP A C 1
ATOM 564 O O . ASP A 1 77 ? 7.753 -13.303 13.642 1.00 52.62 77 ASP A O 1
ATOM 568 N N . GLN A 1 78 ? 9.895 -12.886 13.131 1.00 52.25 78 GLN A N 1
ATOM 569 C CA . GLN A 1 78 ? 9.965 -11.626 13.874 1.00 52.25 78 GLN A CA 1
ATOM 570 C C . GLN A 1 78 ? 9.186 -10.486 13.204 1.00 52.25 78 GLN A C 1
ATOM 572 O O . GLN A 1 78 ? 8.809 -9.544 13.890 1.00 52.25 78 GLN A O 1
ATOM 577 N N . LEU A 1 79 ? 8.905 -10.535 11.901 1.00 55.22 79 LEU A N 1
ATOM 578 C CA . LEU A 1 79 ? 8.138 -9.495 11.198 1.00 55.22 79 LEU A CA 1
ATOM 579 C C . LEU A 1 79 ? 6.613 -9.680 11.322 1.00 55.22 79 LEU A C 1
ATOM 581 O O . LEU A 1 79 ? 5.863 -8.766 10.981 1.00 55.22 79 LEU A O 1
ATOM 585 N N . SER A 1 80 ? 6.137 -10.842 11.781 1.00 52.66 80 SER A N 1
ATOM 586 C CA . SER A 1 80 ? 4.702 -11.126 11.896 1.00 52.66 80 SER A CA 1
ATOM 587 C C . SER A 1 80 ? 4.190 -10.876 13.320 1.00 52.66 80 SER A C 1
ATOM 589 O O . SER A 1 80 ? 4.700 -11.435 14.284 1.00 52.66 80 SER A O 1
ATOM 591 N N . CYS A 1 81 ? 3.171 -10.026 13.467 1.00 46.00 81 CYS A N 1
ATOM 592 C CA . CYS A 1 81 ? 2.393 -9.883 14.707 1.00 46.00 81 CYS A CA 1
ATOM 593 C C . CYS A 1 81 ? 1.134 -10.771 14.717 1.00 46.00 81 CYS A C 1
ATOM 595 O O . CYS A 1 81 ? 0.343 -10.723 15.656 1.00 46.00 81 CYS A O 1
ATOM 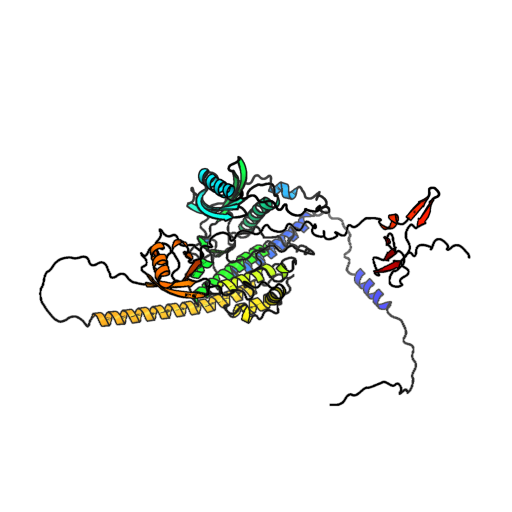597 N N . THR A 1 82 ? 0.912 -11.561 13.661 1.00 49.28 82 THR A N 1
ATOM 598 C CA . THR A 1 82 ? -0.275 -12.405 13.493 1.00 49.28 82 THR A CA 1
ATOM 599 C C . THR A 1 82 ? 0.078 -13.703 12.766 1.00 49.28 82 THR A C 1
ATOM 601 O O . THR A 1 82 ? 0.757 -13.687 11.741 1.00 49.28 82 THR A O 1
ATOM 604 N N . ASN A 1 83 ? -0.411 -14.834 13.283 1.00 50.62 83 ASN A N 1
ATOM 605 C CA . ASN A 1 83 ? -0.363 -16.118 12.590 1.00 50.62 83 ASN A CA 1
ATOM 606 C C . ASN A 1 83 ? -1.430 -16.120 11.479 1.00 50.62 83 ASN A C 1
ATOM 608 O O . ASN A 1 83 ? -2.614 -16.336 11.731 1.00 50.62 83 ASN A O 1
ATOM 612 N N . VAL A 1 84 ? -1.023 -15.802 10.247 1.00 50.72 84 VAL A N 1
ATOM 613 C CA . VAL A 1 84 ? -1.914 -15.669 9.076 1.00 50.72 84 VAL A CA 1
ATOM 614 C C . VAL A 1 84 ? -2.572 -17.008 8.690 1.00 50.72 84 VAL A C 1
ATOM 616 O O . VAL A 1 84 ? -3.619 -17.021 8.040 1.00 50.72 84 VAL A O 1
ATOM 619 N N . GLN A 1 85 ? -1.997 -18.142 9.105 1.00 45.81 85 GLN A N 1
ATOM 620 C CA . GLN A 1 85 ? -2.421 -19.482 8.689 1.00 45.81 85 GLN A CA 1
ATOM 621 C C . GLN A 1 85 ? -3.642 -20.004 9.455 1.00 45.81 85 GLN A C 1
ATOM 623 O O . GLN A 1 85 ? -4.558 -20.523 8.826 1.00 45.81 85 GLN A O 1
ATOM 628 N N . GLU A 1 86 ? -3.710 -19.796 10.776 1.00 47.56 86 GLU A N 1
ATOM 629 C CA . GLU A 1 86 ? -4.888 -20.148 11.600 1.00 47.56 86 GLU A CA 1
ATOM 630 C C . GLU A 1 86 ? -6.125 -19.297 11.262 1.00 47.56 86 GLU A C 1
ATOM 632 O O . GLU A 1 86 ? -7.251 -19.642 11.610 1.00 47.56 86 GLU A O 1
ATOM 637 N N . ARG A 1 87 ? -5.907 -18.172 10.575 1.00 49.84 87 ARG A N 1
ATOM 638 C CA . ARG A 1 87 ? -6.876 -17.091 10.377 1.00 49.84 87 ARG A CA 1
ATOM 639 C C . ARG A 1 87 ? -7.520 -17.056 8.988 1.00 49.84 87 ARG A C 1
ATOM 641 O O . ARG A 1 87 ? -8.577 -16.461 8.803 1.00 49.84 87 ARG A O 1
ATOM 648 N N . ARG A 1 88 ? -6.923 -17.725 7.995 1.00 57.47 88 ARG A N 1
ATOM 649 C CA . ARG A 1 88 ? -7.460 -17.818 6.626 1.00 57.47 88 ARG A CA 1
ATOM 650 C C . ARG A 1 88 ? -8.183 -19.155 6.424 1.00 57.47 88 ARG A C 1
ATOM 652 O O . ARG A 1 88 ? -7.526 -20.186 6.289 1.00 57.47 88 ARG A O 1
ATOM 659 N N . ARG A 1 89 ? -9.521 -19.152 6.329 1.00 50.97 89 ARG A N 1
ATOM 660 C CA . ARG A 1 89 ? -10.295 -20.325 5.863 1.00 50.97 89 ARG A CA 1
ATOM 661 C C . ARG A 1 89 ? -9.841 -20.668 4.436 1.00 50.97 89 ARG A C 1
ATOM 663 O O . ARG A 1 89 ? -9.890 -19.813 3.558 1.00 50.97 89 ARG A O 1
ATOM 670 N N . THR A 1 90 ? -9.325 -21.873 4.198 1.00 46.12 90 THR A N 1
ATOM 671 C CA . THR A 1 90 ? -8.755 -22.253 2.892 1.00 46.12 90 THR A CA 1
ATOM 672 C C . THR A 1 90 ? -9.782 -22.976 2.021 1.00 46.12 90 THR A C 1
ATOM 674 O O . THR A 1 90 ? -10.342 -23.985 2.433 1.00 46.12 90 THR A O 1
ATOM 677 N N . ALA A 1 91 ? -9.989 -22.497 0.789 1.00 39.28 91 ALA A N 1
ATOM 678 C CA . ALA A 1 91 ? -10.424 -23.354 -0.313 1.00 39.28 91 ALA A CA 1
ATOM 679 C C . ALA A 1 91 ? -9.171 -23.951 -0.982 1.00 39.28 91 ALA A C 1
ATOM 681 O O . ALA A 1 91 ? -8.196 -23.220 -1.192 1.00 39.28 91 ALA A O 1
ATOM 682 N N . PRO A 1 92 ? -9.151 -25.251 -1.321 1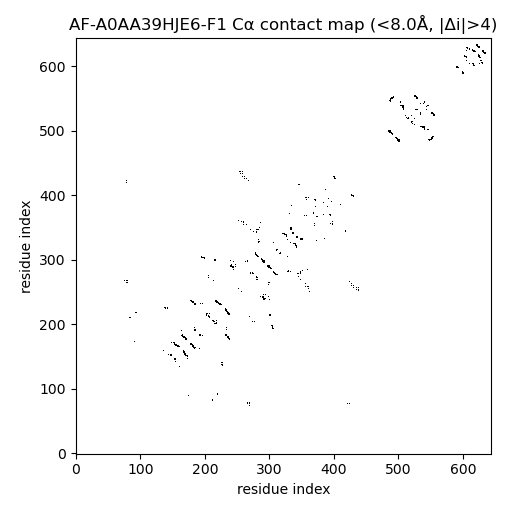.00 42.28 92 PRO A N 1
ATOM 683 C CA . PRO A 1 92 ? -8.022 -25.854 -2.015 1.00 42.28 92 PRO A CA 1
ATOM 684 C C . PRO A 1 92 ? -7.888 -25.280 -3.433 1.00 42.28 92 PRO A C 1
ATOM 686 O O . PRO A 1 92 ? -8.862 -25.203 -4.186 1.00 42.28 92 PRO A O 1
ATOM 689 N N . VAL A 1 93 ? -6.662 -24.920 -3.822 1.00 44.84 93 VAL A N 1
ATOM 690 C CA . VAL A 1 93 ? -6.314 -24.642 -5.222 1.00 44.84 93 VAL A CA 1
ATOM 691 C C . VAL A 1 93 ? -6.366 -25.983 -5.966 1.00 44.84 93 VAL A C 1
ATOM 693 O O . VAL A 1 93 ? -5.455 -26.804 -5.833 1.00 44.84 93 VAL A O 1
ATOM 696 N N . LYS A 1 94 ? -7.459 -26.267 -6.693 1.00 41.16 94 LYS A N 1
ATOM 697 C CA . LYS A 1 94 ? -7.589 -27.500 -7.492 1.00 41.16 94 LYS A CA 1
ATOM 698 C C . LYS A 1 94 ? -6.536 -27.469 -8.609 1.00 41.16 94 LYS A C 1
ATOM 700 O O . LYS A 1 94 ? -6.544 -26.618 -9.492 1.00 41.16 94 LYS A O 1
ATOM 705 N N . ARG A 1 95 ? -5.599 -28.413 -8.541 1.00 37.47 95 ARG A N 1
ATOM 706 C CA . ARG A 1 95 ? -4.460 -28.556 -9.448 1.00 37.47 95 ARG A CA 1
ATOM 707 C C . ARG A 1 95 ? -4.930 -29.191 -10.763 1.00 37.47 95 ARG A C 1
ATOM 709 O O . ARG A 1 95 ? -5.048 -30.407 -10.852 1.00 37.47 95 ARG A O 1
ATOM 716 N N . LYS A 1 96 ? -5.183 -28.377 -11.786 1.00 31.89 96 LYS A N 1
ATOM 717 C CA . LYS A 1 96 ? -5.150 -28.810 -13.193 1.00 31.89 96 LYS A CA 1
ATOM 718 C C . LYS A 1 96 ? -4.254 -27.848 -13.966 1.00 31.89 96 LYS A C 1
ATOM 720 O O . LYS A 1 96 ? -4.718 -26.868 -14.528 1.00 31.89 96 LYS A O 1
ATOM 725 N N . MET A 1 97 ? -2.954 -28.120 -13.947 1.00 33.28 97 MET A N 1
ATOM 726 C CA . MET A 1 97 ? -2.041 -27.600 -14.962 1.00 33.28 97 MET A CA 1
ATOM 727 C C . MET A 1 97 ? -1.750 -28.734 -15.934 1.00 33.28 97 MET A C 1
ATOM 729 O O . MET A 1 97 ? -1.373 -29.821 -15.497 1.00 33.28 97 MET A O 1
ATOM 733 N N . SER A 1 98 ? -1.906 -28.469 -17.230 1.00 33.91 98 SER A N 1
ATOM 734 C CA . SER A 1 98 ? -1.217 -29.235 -18.260 1.00 33.91 98 SER A CA 1
ATOM 735 C C . SER A 1 98 ? 0.291 -29.065 -18.044 1.00 33.91 98 SER A C 1
ATOM 737 O O . SER A 1 98 ? 0.798 -27.962 -17.824 1.00 33.91 98 SER A O 1
ATOM 739 N N . GLU A 1 99 ? 1.025 -30.172 -18.067 1.00 31.73 99 GLU A N 1
ATOM 740 C CA . GLU A 1 99 ? 2.483 -30.218 -17.880 1.00 31.73 99 GLU A CA 1
ATOM 741 C C . GLU A 1 99 ? 3.271 -29.547 -19.027 1.00 31.73 99 GLU A C 1
ATOM 743 O O . GLU A 1 99 ? 4.501 -29.491 -19.000 1.00 31.73 99 GLU A O 1
ATOM 748 N N . GLU A 1 100 ? 2.580 -28.979 -20.014 1.00 31.77 100 GLU A N 1
ATOM 749 C CA . GLU A 1 100 ? 3.159 -28.425 -21.237 1.00 31.77 100 GLU A CA 1
ATOM 750 C C . GLU A 1 100 ? 3.805 -27.044 -21.026 1.00 31.77 100 GLU A C 1
ATOM 752 O O . GLU A 1 100 ? 4.842 -26.744 -21.621 1.00 31.77 100 GLU A O 1
ATOM 757 N N . TRP A 1 101 ? 3.288 -26.215 -20.113 1.00 34.66 101 TRP A N 1
ATOM 758 C CA . TRP A 1 101 ? 3.787 -24.839 -19.944 1.00 34.66 101 TRP A CA 1
ATOM 759 C C . TRP A 1 101 ? 5.068 -24.721 -19.115 1.00 34.66 101 TRP A C 1
ATOM 761 O O . TRP A 1 101 ? 5.914 -23.871 -19.398 1.00 34.66 101 TRP A O 1
ATOM 771 N N . ALA A 1 102 ? 5.279 -25.608 -18.139 1.00 31.69 102 ALA A N 1
ATOM 772 C CA . ALA A 1 102 ? 6.533 -25.636 -17.380 1.00 31.69 102 ALA A CA 1
ATOM 773 C C . ALA A 1 102 ? 7.723 -26.094 -18.246 1.00 31.69 102 ALA A C 1
ATOM 775 O O . ALA A 1 102 ? 8.865 -25.727 -17.972 1.00 31.69 102 ALA A O 1
ATOM 776 N N . GLN A 1 103 ? 7.462 -26.869 -19.305 1.00 32.41 103 GLN A N 1
ATOM 777 C CA . GLN A 1 103 ? 8.492 -27.348 -20.227 1.00 32.41 103 GLN A CA 1
ATOM 778 C C . GLN A 1 103 ? 8.771 -26.365 -21.374 1.00 32.41 103 GLN A C 1
ATOM 780 O O . GLN A 1 103 ? 9.908 -26.318 -21.847 1.00 32.41 103 GLN A O 1
ATOM 785 N N . ALA A 1 104 ? 7.803 -25.529 -21.768 1.00 31.38 104 ALA A N 1
ATOM 786 C CA . ALA A 1 104 ? 7.994 -24.507 -22.802 1.00 31.38 104 ALA A CA 1
ATOM 787 C C . ALA A 1 104 ? 8.993 -23.411 -22.374 1.00 31.38 104 ALA A C 1
ATOM 789 O O . ALA A 1 104 ? 9.925 -23.099 -23.113 1.00 31.38 104 ALA A O 1
ATOM 790 N N . ALA A 1 105 ? 8.911 -22.921 -21.129 1.00 31.22 105 ALA A N 1
ATOM 791 C CA . ALA A 1 105 ? 9.832 -21.897 -20.615 1.00 31.22 105 ALA A CA 1
ATOM 792 C C . ALA A 1 105 ? 11.284 -22.392 -20.421 1.00 31.22 105 ALA A C 1
ATOM 794 O O . ALA A 1 105 ? 12.207 -21.585 -20.304 1.00 31.22 105 ALA A O 1
ATOM 795 N N . CYS A 1 106 ? 11.508 -23.712 -20.396 1.00 30.81 106 CYS A N 1
ATOM 796 C CA . CYS A 1 106 ? 12.839 -24.313 -20.269 1.00 30.81 106 CYS A CA 1
ATOM 797 C C . CYS A 1 106 ? 13.436 -24.804 -21.599 1.00 30.81 106 CYS A C 1
ATOM 799 O O . CYS A 1 106 ? 14.625 -25.125 -21.622 1.00 30.81 106 CYS A O 1
ATOM 801 N N . ARG A 1 107 ? 12.668 -24.856 -22.699 1.00 30.25 107 ARG A N 1
ATOM 802 C CA . ARG A 1 107 ? 13.154 -25.344 -24.007 1.00 30.25 107 ARG A CA 1
ATOM 803 C C . ARG A 1 107 ? 13.544 -24.247 -25.002 1.00 30.25 107 ARG A C 1
ATOM 805 O O . ARG A 1 107 ? 14.237 -24.554 -25.963 1.00 30.25 107 ARG A O 1
ATOM 812 N N . GLU A 1 108 ? 13.250 -22.976 -24.734 1.00 31.20 108 GLU A N 1
ATOM 813 C CA . GLU A 1 108 ? 13.679 -21.847 -25.588 1.00 31.20 108 GLU A CA 1
ATOM 814 C C . GLU A 1 108 ? 14.928 -21.109 -25.073 1.00 31.20 108 GLU A C 1
ATOM 816 O O . GLU A 1 108 ? 15.140 -19.917 -25.288 1.00 31.20 108 GLU A O 1
ATOM 821 N N . GLY A 1 109 ? 15.825 -21.842 -24.417 1.00 34.94 109 GLY A N 1
ATOM 822 C CA . GLY A 1 109 ? 17.163 -21.375 -24.065 1.00 34.94 109 GLY A CA 1
ATOM 823 C C . GLY A 1 109 ? 18.181 -21.508 -25.201 1.00 34.94 109 GLY A C 1
ATOM 824 O O . GLY A 1 109 ? 19.305 -21.895 -24.914 1.00 34.94 109 GLY A O 1
ATOM 825 N N . ALA A 1 110 ? 17.819 -21.265 -26.468 1.00 35.53 110 ALA A N 1
ATOM 826 C CA . ALA A 1 110 ? 18.770 -21.268 -27.593 1.00 35.53 110 ALA A CA 1
ATOM 827 C C . ALA A 1 110 ? 18.203 -20.657 -28.894 1.00 35.53 110 ALA A C 1
ATOM 829 O O . ALA A 1 110 ? 18.311 -21.267 -29.948 1.00 35.53 110 ALA A O 1
ATOM 830 N N . ASN A 1 111 ? 17.570 -19.482 -28.842 1.00 29.19 111 ASN A N 1
ATOM 831 C CA . ASN A 1 111 ? 17.559 -18.493 -29.937 1.00 29.19 111 ASN A CA 1
ATOM 832 C C . ASN A 1 111 ? 16.684 -17.306 -29.528 1.00 29.19 111 ASN A C 1
ATOM 834 O O . ASN A 1 111 ? 15.473 -17.304 -29.715 1.00 29.19 111 ASN A O 1
ATOM 838 N N . GLN A 1 112 ? 17.305 -16.267 -28.973 1.00 32.03 112 GLN A N 1
ATOM 839 C CA . GLN A 1 112 ? 16.653 -14.964 -28.912 1.00 32.03 112 GLN A CA 1
ATOM 840 C C . GLN A 1 112 ? 16.640 -14.371 -30.328 1.00 32.03 112 GLN A C 1
ATOM 842 O O . GLN A 1 112 ? 17.715 -14.260 -30.927 1.00 32.03 112 GLN A O 1
ATOM 847 N N . PRO A 1 113 ? 15.493 -13.927 -30.874 1.00 28.77 113 PRO A N 1
ATOM 848 C CA . PRO A 1 113 ? 15.534 -13.026 -32.006 1.00 28.77 113 PRO A CA 1
ATOM 849 C C . PRO A 1 113 ? 16.232 -11.739 -31.557 1.00 28.77 113 PRO A C 1
ATOM 851 O O . PRO A 1 113 ? 15.971 -11.172 -30.495 1.00 28.77 113 PRO A O 1
ATOM 854 N N . ASN A 1 114 ? 17.190 -11.329 -32.375 1.00 27.48 114 ASN A N 1
ATOM 855 C CA . ASN A 1 114 ? 18.073 -10.192 -32.184 1.00 27.48 114 ASN A CA 1
ATOM 856 C C . ASN A 1 114 ? 17.242 -8.909 -31.958 1.00 27.48 114 ASN A C 1
ATOM 858 O O . ASN A 1 114 ? 16.718 -8.320 -32.905 1.00 27.48 114 ASN A O 1
ATOM 862 N N . LEU A 1 115 ? 17.110 -8.472 -30.702 1.00 32.28 115 LEU A N 1
ATOM 863 C CA . LEU A 1 115 ? 16.460 -7.216 -30.314 1.00 32.28 115 LEU A CA 1
ATOM 864 C C . LEU A 1 115 ? 17.339 -6.023 -30.719 1.00 32.28 115 LEU A C 1
ATOM 866 O O . LEU A 1 115 ? 17.973 -5.385 -29.884 1.00 32.28 115 LEU A O 1
ATOM 870 N N . ASN A 1 116 ? 17.394 -5.729 -32.017 1.00 29.02 116 ASN A N 1
ATOM 871 C CA . ASN A 1 116 ? 18.031 -4.523 -32.554 1.00 29.02 116 ASN A CA 1
ATOM 872 C C . ASN A 1 116 ? 17.181 -3.767 -33.584 1.00 29.02 116 ASN A C 1
ATOM 874 O O . ASN A 1 116 ? 17.640 -2.755 -34.100 1.00 29.02 116 ASN A O 1
ATOM 878 N N . ASN A 1 117 ? 15.934 -4.173 -33.834 1.00 30.33 117 ASN A N 1
ATOM 879 C CA . ASN A 1 117 ? 15.014 -3.437 -34.704 1.00 30.33 117 ASN A CA 1
ATOM 880 C C . ASN A 1 117 ? 13.622 -3.334 -34.067 1.00 30.33 117 ASN A C 1
ATOM 882 O O . ASN A 1 117 ? 12.687 -4.008 -34.483 1.00 30.33 117 ASN A O 1
ATOM 886 N N . ALA A 1 118 ? 13.468 -2.456 -33.074 1.00 29.20 118 ALA A N 1
ATOM 887 C CA . ALA A 1 118 ? 12.171 -1.829 -32.844 1.00 29.20 118 ALA A CA 1
ATOM 888 C C . ALA A 1 118 ? 12.090 -0.639 -33.804 1.00 29.20 118 ALA A C 1
ATOM 890 O O . ALA A 1 118 ? 12.670 0.424 -33.561 1.00 29.20 118 ALA A O 1
ATOM 891 N N . ALA A 1 119 ? 11.462 -0.888 -34.950 1.00 29.28 119 ALA A N 1
ATOM 892 C CA . ALA A 1 119 ? 11.083 0.136 -35.900 1.00 29.28 119 ALA A CA 1
ATOM 893 C C . ALA A 1 119 ? 10.179 1.179 -35.229 1.00 29.28 119 ALA A C 1
ATOM 895 O O . ALA A 1 119 ? 9.479 0.918 -34.252 1.00 29.28 119 ALA A O 1
ATOM 896 N N . GLU A 1 120 ? 10.267 2.382 -35.774 1.00 30.98 120 GLU A N 1
ATOM 897 C CA . GLU A 1 120 ? 9.504 3.567 -35.425 1.00 30.98 120 GLU A CA 1
ATOM 898 C C . GLU A 1 120 ? 8.002 3.261 -35.335 1.00 30.98 120 GLU A C 1
ATOM 900 O O . GLU A 1 120 ? 7.392 2.881 -36.327 1.00 30.98 120 GLU A O 1
ATOM 905 N N . CYS A 1 121 ? 7.391 3.472 -34.167 1.00 28.78 121 CYS A N 1
ATOM 906 C CA . CYS A 1 121 ? 5.949 3.660 -34.091 1.00 28.78 121 CYS A CA 1
ATOM 907 C C . CYS A 1 121 ? 5.644 5.144 -34.327 1.00 28.78 121 CYS A C 1
ATOM 909 O O . CYS A 1 121 ? 6.083 6.029 -33.580 1.00 28.78 121 CYS A O 1
ATOM 911 N N . ASP A 1 122 ? 4.951 5.383 -35.433 1.00 28.47 122 ASP A N 1
ATOM 912 C CA . ASP A 1 122 ? 4.412 6.660 -35.861 1.00 28.47 122 ASP A CA 1
ATOM 913 C C . ASP A 1 122 ? 3.388 7.237 -34.873 1.00 28.47 122 ASP A C 1
ATOM 915 O O . ASP A 1 122 ? 2.859 6.564 -33.988 1.00 28.47 122 ASP A O 1
ATOM 919 N N . ASN A 1 123 ? 3.161 8.543 -35.017 1.00 30.72 123 ASN A N 1
ATOM 920 C CA . ASN A 1 123 ? 2.207 9.322 -34.234 1.00 30.72 123 ASN A CA 1
ATOM 921 C C . ASN A 1 123 ? 0.774 8.751 -34.319 1.00 30.72 123 ASN A C 1
ATOM 923 O O . ASN A 1 123 ? 0.408 8.175 -35.342 1.00 30.72 123 ASN A O 1
ATOM 927 N N . PRO A 1 124 ? -0.058 8.971 -33.283 1.00 30.88 124 PRO A N 1
ATOM 928 C CA . PRO A 1 124 ? -1.427 8.468 -33.240 1.00 30.88 124 PRO A CA 1
ATOM 929 C C . PRO A 1 124 ? -2.310 9.132 -34.309 1.00 30.88 124 PRO A C 1
ATOM 931 O O . PRO A 1 124 ? -2.117 10.319 -34.600 1.00 30.88 124 PRO A O 1
ATOM 934 N N . PRO A 1 125 ? -3.317 8.424 -34.851 1.00 29.80 125 PRO A N 1
ATOM 935 C CA . PRO A 1 125 ? -4.372 9.072 -35.608 1.00 29.80 125 PRO A CA 1
ATOM 936 C C . PRO A 1 125 ? -5.255 9.879 -34.644 1.00 29.80 125 PRO A C 1
ATOM 938 O O . PRO A 1 125 ? -5.849 9.345 -33.710 1.00 29.80 125 PRO A O 1
ATOM 941 N N . GLU A 1 126 ? -5.333 11.191 -34.868 1.00 34.47 126 GLU A N 1
ATOM 942 C CA . GLU A 1 126 ? -6.437 12.013 -34.374 1.00 34.47 126 GLU A CA 1
ATOM 943 C C . GLU A 1 126 ? -7.663 11.728 -35.254 1.00 34.47 126 GLU A C 1
ATOM 945 O O . GLU A 1 126 ? -7.719 12.133 -36.413 1.00 34.47 126 GLU A O 1
ATOM 950 N N . GLY A 1 127 ? -8.645 11.029 -34.696 1.00 28.19 127 GLY A N 1
ATOM 951 C CA . GLY A 1 127 ? -9.943 10.770 -35.312 1.00 28.19 127 GLY A CA 1
ATOM 952 C C . GLY A 1 127 ? -10.775 9.947 -34.341 1.00 28.19 127 GLY A C 1
ATOM 953 O O . GLY A 1 127 ? -10.381 8.845 -33.984 1.00 28.19 127 GLY A O 1
ATOM 954 N N . GLY A 1 128 ? -11.844 10.533 -33.805 1.00 30.66 128 GLY A N 1
ATOM 955 C CA . GLY A 1 128 ? -12.600 9.945 -32.705 1.00 30.66 128 GLY A CA 1
ATOM 956 C C . GLY A 1 128 ? -13.366 8.678 -33.078 1.00 30.66 128 GLY A C 1
ATOM 957 O O . GLY A 1 128 ? -13.799 8.518 -34.213 1.00 30.66 128 GLY A O 1
ATOM 958 N N . SER A 1 129 ? -13.642 7.858 -32.070 1.00 27.73 129 SER A N 1
ATOM 959 C CA . SER A 1 129 ? -14.877 7.085 -32.006 1.00 27.73 129 SER A CA 1
ATOM 960 C C . SER A 1 129 ? -15.310 6.939 -30.547 1.00 27.73 129 SER A C 1
ATOM 962 O O . SER A 1 129 ? -14.523 6.689 -29.634 1.00 27.73 129 SER A O 1
ATOM 964 N N . VAL A 1 130 ? -16.595 7.190 -30.332 1.00 36.38 130 VAL A N 1
ATOM 965 C CA . VAL A 1 130 ? -17.321 7.149 -29.057 1.00 36.38 130 VAL A CA 1
ATOM 966 C C . VAL A 1 130 ? -17.806 5.704 -28.804 1.00 36.38 130 VAL A C 1
ATOM 968 O O . VAL A 1 130 ? -18.895 5.480 -28.303 1.00 36.38 130 VAL A O 1
ATOM 971 N N . GLU A 1 131 ? -17.012 4.688 -29.160 1.00 36.06 131 GLU A N 1
ATOM 972 C CA . GLU A 1 131 ? -17.487 3.287 -29.244 1.00 36.06 131 GLU A CA 1
ATOM 973 C C . GLU A 1 131 ? -17.011 2.357 -28.113 1.00 36.06 131 GLU A C 1
ATOM 975 O O . GLU A 1 131 ? -17.342 1.177 -28.103 1.00 36.06 131 GLU A O 1
ATOM 980 N N . ASN A 1 132 ? -16.264 2.848 -27.119 1.00 42.25 132 ASN A N 1
ATOM 981 C CA . ASN A 1 132 ? -15.634 1.960 -26.128 1.00 42.25 132 ASN A CA 1
ATOM 982 C C . ASN A 1 132 ? -16.447 1.668 -24.854 1.00 42.25 132 ASN A C 1
ATOM 984 O O . ASN A 1 132 ? -16.065 0.761 -24.116 1.00 42.25 132 ASN A O 1
ATOM 988 N N . ASP A 1 133 ? -17.533 2.396 -24.573 1.00 44.47 133 ASP A N 1
ATOM 989 C CA . ASP A 1 133 ? -18.332 2.154 -23.356 1.00 44.47 133 ASP A CA 1
ATOM 990 C C . ASP A 1 133 ? -19.361 1.024 -23.537 1.00 44.47 133 ASP A C 1
ATOM 992 O O . ASP A 1 133 ? -19.565 0.232 -22.619 1.00 44.47 133 ASP A O 1
ATOM 996 N N . GLY A 1 134 ? -19.933 0.869 -24.740 1.00 53.75 134 GLY A N 1
ATOM 997 C CA . GLY A 1 134 ? -20.916 -0.187 -25.032 1.00 53.75 134 GLY A CA 1
ATOM 998 C C . GLY A 1 134 ? -20.346 -1.604 -24.886 1.00 53.75 134 GLY A C 1
ATOM 999 O O . GLY A 1 134 ? -20.937 -2.446 -24.215 1.00 53.75 134 GLY A O 1
ATOM 1000 N N . ASN A 1 135 ? -19.138 -1.838 -25.409 1.00 58.59 135 ASN A N 1
ATOM 1001 C CA . ASN A 1 135 ? -18.477 -3.150 -25.362 1.00 58.59 135 ASN A CA 1
ATOM 1002 C C . ASN A 1 135 ? -18.089 -3.609 -23.944 1.00 58.59 135 ASN A C 1
ATOM 1004 O O . ASN A 1 135 ? -17.939 -4.809 -23.703 1.00 58.59 135 ASN A O 1
ATOM 1008 N N . ARG A 1 136 ? -17.869 -2.677 -23.004 1.00 63.91 136 ARG A N 1
ATOM 1009 C CA . ARG A 1 136 ? -17.490 -3.008 -21.615 1.00 63.91 136 ARG A CA 1
ATOM 1010 C C . ARG A 1 136 ? -18.684 -3.506 -20.817 1.00 63.91 136 ARG A C 1
ATOM 1012 O O . ARG A 1 136 ? -18.570 -4.515 -20.123 1.00 63.91 136 ARG A O 1
ATOM 1019 N N . HIS A 1 137 ? -19.813 -2.817 -20.957 1.00 68.88 137 HIS A N 1
ATOM 1020 C CA . HIS A 1 137 ? -21.071 -3.226 -20.346 1.00 68.88 137 HIS A CA 1
ATOM 1021 C C . HIS A 1 137 ? -21.556 -4.560 -20.924 1.00 68.88 137 HIS A C 1
ATOM 1023 O O . HIS A 1 137 ? -21.931 -5.453 -20.170 1.00 68.88 137 HIS A O 1
ATOM 1029 N N . GLU A 1 138 ? -21.425 -4.753 -22.239 1.00 73.81 138 GLU A N 1
ATOM 1030 C CA . GLU A 1 138 ? -21.784 -6.011 -22.901 1.00 73.81 138 GLU A CA 1
ATOM 1031 C C . GLU A 1 138 ? -20.961 -7.207 -22.392 1.00 73.81 138 GLU A C 1
ATOM 1033 O O . GLU A 1 138 ? -21.523 -8.264 -22.095 1.00 73.81 138 GLU A O 1
ATOM 1038 N N . LEU A 1 139 ? -19.643 -7.036 -22.218 1.00 74.56 139 LEU A N 1
ATOM 1039 C CA . LEU A 1 139 ? -18.790 -8.063 -21.614 1.00 74.56 139 LEU A CA 1
ATOM 1040 C C . LEU A 1 139 ? -19.237 -8.372 -20.179 1.00 74.56 139 LEU A C 1
ATOM 1042 O O . LEU A 1 139 ? -19.272 -9.534 -19.772 1.00 74.56 139 LEU A O 1
ATOM 1046 N N . ALA A 1 140 ? -19.599 -7.349 -19.404 1.00 75.19 140 ALA A N 1
ATOM 1047 C CA . ALA A 1 140 ? -20.052 -7.556 -18.039 1.00 75.19 140 ALA A CA 1
ATOM 1048 C C . ALA A 1 140 ? -21.380 -8.316 -17.958 1.00 75.19 140 ALA A C 1
ATOM 1050 O O . ALA A 1 140 ? -21.523 -9.218 -17.130 1.00 75.19 140 ALA A O 1
ATOM 1051 N N . ASP A 1 141 ? -22.320 -8.010 -18.846 1.00 80.75 141 ASP A N 1
ATOM 1052 C CA . ASP A 1 141 ? -23.597 -8.713 -18.954 1.00 80.75 141 ASP A CA 1
ATOM 1053 C C . ASP A 1 141 ? -23.437 -10.140 -19.478 1.00 80.75 141 ASP A C 1
ATOM 1055 O O . ASP A 1 141 ? -24.105 -11.059 -19.000 1.00 80.75 141 ASP A O 1
ATOM 1059 N N . HIS A 1 142 ? -22.526 -10.367 -20.425 1.00 81.62 142 HIS A N 1
ATOM 1060 C CA . HIS A 1 142 ? -22.151 -11.711 -20.865 1.00 81.62 142 HIS A CA 1
ATOM 1061 C C . HIS A 1 142 ? -21.597 -12.548 -19.712 1.00 81.62 142 HIS A C 1
ATOM 1063 O O . HIS A 1 142 ? -22.096 -1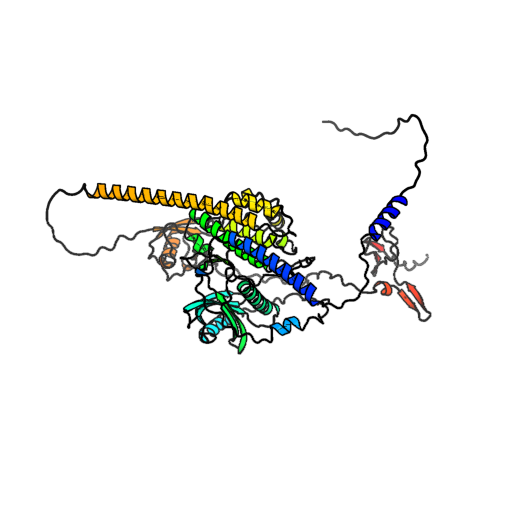3.641 -19.448 1.00 81.62 142 HIS A O 1
ATOM 1069 N N . LEU A 1 143 ? -20.637 -12.004 -18.960 1.00 79.38 143 LEU A N 1
ATOM 1070 C CA . LEU A 1 143 ? -20.047 -12.683 -17.808 1.00 79.38 143 LEU A CA 1
ATOM 1071 C C . LEU A 1 143 ? -21.095 -12.995 -16.723 1.00 79.38 143 LEU A C 1
ATOM 1073 O O . LEU A 1 143 ? -21.074 -14.077 -16.143 1.00 79.38 143 LEU A O 1
ATOM 1077 N N . ARG A 1 144 ? -22.068 -12.107 -16.485 1.00 82.31 144 ARG A N 1
ATOM 1078 C CA . ARG A 1 144 ? -23.199 -12.393 -15.582 1.00 82.31 144 ARG A CA 1
ATOM 1079 C C . ARG A 1 144 ? -24.089 -13.530 -16.094 1.00 82.31 144 ARG A C 1
ATOM 1081 O O . ARG A 1 144 ? -24.531 -14.337 -15.284 1.00 82.31 144 ARG A O 1
ATOM 1088 N N . ARG A 1 145 ? -24.339 -13.613 -17.408 1.00 84.50 145 ARG A N 1
ATOM 1089 C CA . ARG A 1 145 ? -25.185 -14.657 -18.022 1.00 84.50 145 ARG A CA 1
ATOM 1090 C C . ARG A 1 145 ? -24.566 -16.050 -17.974 1.00 84.50 145 ARG A C 1
ATOM 1092 O O . ARG A 1 145 ? -25.297 -17.019 -17.813 1.00 84.50 145 ARG A O 1
ATOM 1099 N N . ILE A 1 146 ? -23.247 -16.156 -18.126 1.00 82.44 146 ILE A N 1
ATOM 1100 C CA . ILE A 1 146 ? -22.550 -17.453 -18.116 1.00 82.44 146 ILE A CA 1
ATOM 1101 C C . ILE A 1 146 ? -22.156 -17.918 -16.702 1.00 82.44 146 ILE A C 1
ATOM 1103 O O . ILE A 1 146 ? -21.585 -18.998 -16.548 1.00 82.44 146 ILE A O 1
ATOM 1107 N N . ALA A 1 147 ? -22.426 -17.112 -15.670 1.00 78.38 147 ALA A N 1
ATOM 1108 C CA . ALA A 1 147 ? -22.195 -17.495 -14.284 1.00 78.38 147 ALA A CA 1
ATOM 1109 C C . ALA A 1 147 ? -23.210 -18.573 -13.831 1.00 78.38 147 ALA A C 1
ATOM 1111 O O . ALA A 1 147 ? -24.384 -18.480 -14.189 1.00 78.38 147 ALA A O 1
ATOM 1112 N N . PRO A 1 148 ? -22.805 -19.567 -13.018 1.00 81.62 148 PRO A N 1
ATOM 1113 C CA . PRO A 1 148 ? -21.493 -19.711 -12.390 1.00 81.62 148 PRO A CA 1
ATOM 1114 C C . PRO A 1 148 ? -20.384 -20.171 -13.354 1.00 81.62 148 PRO A C 1
ATOM 1116 O O . PRO A 1 148 ? -20.487 -21.217 -14.001 1.00 81.62 148 PRO A O 1
ATOM 1119 N N . PHE A 1 149 ? -19.269 -19.430 -13.394 1.00 79.06 149 PHE A N 1
ATOM 1120 C CA . PHE A 1 149 ? -18.124 -19.763 -14.252 1.00 79.06 149 PHE A CA 1
ATOM 1121 C C . PHE A 1 149 ? -17.486 -21.071 -13.801 1.00 79.06 149 PHE A C 1
ATOM 1123 O O . PHE A 1 149 ? -17.328 -21.299 -12.597 1.00 79.06 149 PHE A O 1
ATOM 1130 N N . ASN A 1 150 ? -17.103 -21.927 -14.752 1.00 76.06 150 ASN A N 1
ATOM 1131 C CA . ASN A 1 150 ? -16.569 -23.264 -14.469 1.00 76.06 150 ASN A CA 1
ATOM 1132 C C . ASN A 1 150 ? -17.440 -24.071 -13.487 1.00 76.06 150 ASN A C 1
ATOM 1134 O O . ASN A 1 150 ? -16.920 -24.895 -12.737 1.00 76.06 150 ASN A O 1
ATOM 1138 N N . ARG A 1 151 ? -18.762 -23.817 -13.466 1.00 81.25 151 ARG A N 1
ATOM 1139 C CA . ARG A 1 151 ? -19.724 -24.397 -12.508 1.00 81.25 151 ARG A CA 1
ATOM 1140 C C . ARG A 1 151 ? -19.371 -24.148 -11.034 1.00 81.25 151 ARG A C 1
ATOM 1142 O O . ARG A 1 151 ? -19.842 -24.874 -10.167 1.00 81.25 151 ARG A O 1
ATOM 1149 N N . ARG A 1 152 ? -18.544 -23.137 -10.752 1.00 85.38 152 ARG A N 1
ATOM 1150 C CA . ARG A 1 152 ? -17.988 -22.870 -9.422 1.00 85.38 152 ARG A CA 1
ATOM 1151 C C . ARG A 1 152 ? -18.207 -21.436 -8.963 1.00 85.38 152 ARG A C 1
ATOM 1153 O O . ARG A 1 152 ? -18.617 -21.217 -7.834 1.00 85.38 152 ARG A O 1
ATOM 1160 N N . TRP A 1 153 ? -17.928 -20.451 -9.809 1.00 89.56 153 TRP A N 1
ATOM 1161 C CA . TRP A 1 153 ? -17.867 -19.052 -9.378 1.00 89.56 153 TRP A CA 1
ATOM 1162 C C . TRP A 1 153 ? -19.130 -18.289 -9.760 1.00 89.56 153 TRP A C 1
ATOM 1164 O O . TRP A 1 153 ? -19.292 -17.882 -10.909 1.00 89.56 153 TRP A O 1
ATOM 1174 N N . GLN A 1 154 ? -20.008 -18.064 -8.787 1.00 88.94 154 GLN A N 1
ATOM 1175 C CA . GLN A 1 154 ? -21.203 -17.240 -8.940 1.00 88.94 154 GLN A CA 1
ATOM 1176 C C . GLN A 1 154 ? -20.847 -15.752 -8.846 1.00 88.94 154 GLN A C 1
ATOM 1178 O O . GLN A 1 154 ? -20.184 -15.331 -7.900 1.00 88.94 154 GLN A O 1
ATOM 1183 N N . VAL A 1 155 ? -21.309 -14.930 -9.792 1.00 87.50 155 VAL A N 1
ATOM 1184 C CA . VAL A 1 155 ? -21.151 -13.466 -9.716 1.00 87.50 155 VAL A CA 1
ATOM 1185 C C . VAL A 1 155 ? -22.095 -12.903 -8.658 1.00 87.50 155 VAL A C 1
ATOM 1187 O O . VAL A 1 155 ? -23.284 -13.209 -8.669 1.00 87.50 155 VAL A O 1
ATOM 1190 N N . THR A 1 156 ? -21.564 -12.058 -7.768 1.00 84.12 156 THR A N 1
ATOM 1191 C CA . THR A 1 156 ? -22.338 -11.401 -6.697 1.00 84.12 156 THR A CA 1
ATOM 1192 C C . THR A 1 156 ? -22.535 -9.908 -6.952 1.00 84.12 156 THR A C 1
ATOM 1194 O O . THR A 1 156 ? -23.643 -9.400 -6.819 1.00 84.12 156 THR A O 1
ATOM 1197 N N . ARG A 1 157 ? -21.475 -9.184 -7.336 1.00 81.69 157 ARG A N 1
ATOM 1198 C CA . ARG A 1 157 ? -21.538 -7.757 -7.699 1.00 81.69 157 ARG A CA 1
ATOM 1199 C C . ARG A 1 157 ? -20.382 -7.356 -8.608 1.00 81.69 157 ARG A C 1
ATOM 1201 O O . ARG A 1 157 ? -19.303 -7.941 -8.530 1.00 81.69 157 ARG A O 1
ATOM 1208 N N . THR A 1 158 ? -20.563 -6.306 -9.399 1.00 79.62 158 THR A N 1
ATOM 1209 C CA . THR A 1 158 ? -19.458 -5.663 -10.127 1.00 79.62 158 THR A CA 1
ATOM 1210 C C . THR A 1 158 ? -18.702 -4.718 -9.199 1.00 79.62 158 THR A C 1
ATOM 1212 O O . THR A 1 158 ? -19.321 -3.964 -8.452 1.00 79.62 158 THR A O 1
ATOM 1215 N N . ILE A 1 159 ? -17.369 -4.789 -9.213 1.00 76.44 159 ILE A N 1
ATOM 1216 C CA . ILE A 1 159 ? -16.496 -3.925 -8.404 1.00 76.44 159 ILE A CA 1
ATOM 1217 C C . ILE A 1 159 ? -15.981 -2.759 -9.247 1.00 76.44 159 ILE A C 1
ATOM 1219 O O . ILE A 1 159 ? -15.997 -1.623 -8.784 1.00 76.44 159 ILE A O 1
ATOM 1223 N N . SER A 1 160 ? -15.501 -3.034 -10.463 1.00 68.06 160 SER A N 1
ATOM 1224 C CA . SER A 1 160 ? -14.893 -2.019 -11.324 1.00 68.06 160 SER A CA 1
ATOM 1225 C C . SER A 1 160 ? -14.978 -2.405 -12.799 1.00 68.06 160 SER A C 1
ATOM 1227 O O . SER A 1 160 ? -14.787 -3.568 -13.154 1.00 68.06 160 SER A O 1
ATOM 1229 N N . GLU A 1 161 ? -15.224 -1.413 -13.650 1.00 65.19 161 GLU A N 1
ATOM 1230 C CA . GLU A 1 161 ? -15.173 -1.497 -15.111 1.00 65.19 161 GLU A CA 1
ATOM 1231 C C . GLU A 1 161 ? -14.123 -0.480 -15.584 1.00 65.19 161 GLU A C 1
ATOM 1233 O O . GLU A 1 161 ? -14.348 0.729 -15.539 1.00 65.19 161 GLU A O 1
ATOM 1238 N N . GLY A 1 162 ? -12.927 -0.951 -15.951 1.00 56.19 162 GLY A N 1
ATOM 1239 C CA . GLY A 1 162 ? -11.772 -0.092 -16.217 1.00 56.19 162 GLY A CA 1
ATOM 1240 C C . GLY A 1 162 ? -11.116 -0.329 -17.575 1.00 56.19 162 GLY A C 1
ATOM 1241 O O . GLY A 1 162 ? -11.469 -1.223 -18.337 1.00 56.19 162 GLY A O 1
ATOM 1242 N N . THR A 1 163 ? -10.093 0.476 -17.873 1.00 42.41 163 THR A N 1
ATOM 1243 C CA . THR A 1 163 ? -9.316 0.403 -19.126 1.00 42.41 163 THR A CA 1
ATOM 1244 C C . THR A 1 163 ? -8.542 -0.909 -19.290 1.00 42.41 163 THR A C 1
ATOM 1246 O O . THR A 1 163 ? -8.208 -1.276 -20.410 1.00 42.41 163 THR A O 1
ATOM 1249 N N . TYR A 1 164 ? -8.262 -1.604 -18.184 1.00 48.16 164 TYR A N 1
ATOM 1250 C CA . TYR A 1 164 ? -7.464 -2.833 -18.135 1.00 48.16 164 TYR A CA 1
ATOM 1251 C C . TYR A 1 164 ? -8.303 -4.103 -17.915 1.00 48.16 164 TYR A C 1
ATOM 1253 O O . TYR A 1 164 ? -7.730 -5.170 -17.718 1.00 48.16 164 TYR A O 1
ATOM 1261 N N . GLY A 1 165 ? -9.638 -3.999 -17.928 1.00 64.25 165 GLY A N 1
ATOM 1262 C CA . GLY A 1 165 ? -10.547 -5.136 -17.760 1.00 64.25 165 GLY A CA 1
ATOM 1263 C C . GLY A 1 165 ? -11.739 -4.844 -16.849 1.00 64.25 165 GLY A C 1
ATOM 1264 O O . GLY A 1 165 ? -11.917 -3.725 -16.357 1.00 64.25 165 GLY A O 1
ATOM 1265 N N . VAL A 1 166 ? -12.550 -5.879 -16.625 1.00 70.25 166 VAL A N 1
ATOM 1266 C CA . VAL A 1 166 ? -13.701 -5.852 -15.712 1.00 70.25 166 VAL A CA 1
ATOM 1267 C C . VAL A 1 166 ? -13.404 -6.720 -14.492 1.00 70.25 166 VAL A C 1
ATOM 1269 O O . VAL A 1 166 ? -12.814 -7.797 -14.610 1.00 70.25 166 VAL A O 1
ATOM 1272 N N . VAL A 1 167 ? -13.802 -6.236 -13.315 1.00 79.81 167 VAL A N 1
ATOM 1273 C CA . VAL A 1 167 ? -13.570 -6.886 -12.025 1.00 79.81 167 VAL A CA 1
ATOM 1274 C C . VAL A 1 167 ? -14.902 -7.146 -11.323 1.00 79.81 167 VAL A C 1
ATOM 1276 O O . VAL A 1 167 ? -15.651 -6.206 -11.035 1.00 79.81 167 VAL A O 1
ATOM 1279 N N . PHE A 1 168 ? -15.181 -8.409 -10.986 1.00 84.31 168 PHE A N 1
ATOM 1280 C CA . PHE A 1 168 ? -16.381 -8.803 -10.231 1.00 84.31 168 PHE A CA 1
ATOM 1281 C C . PHE A 1 168 ? -16.022 -9.411 -8.884 1.00 84.31 168 PHE A C 1
ATOM 1283 O O . PHE A 1 168 ? -15.029 -10.118 -8.748 1.00 84.31 168 PHE A O 1
ATOM 1290 N N . ALA A 1 169 ? -16.885 -9.201 -7.895 1.00 87.25 169 ALA A N 1
ATOM 1291 C CA . ALA A 1 169 ? -16.929 -10.053 -6.722 1.00 87.25 169 ALA A CA 1
ATOM 1292 C C . ALA A 1 169 ? -17.661 -11.348 -7.086 1.00 87.25 169 ALA A C 1
ATOM 1294 O O . ALA A 1 169 ? -18.772 -11.315 -7.627 1.00 87.25 169 ALA A O 1
ATOM 1295 N N . VAL A 1 170 ? -17.069 -12.477 -6.727 1.00 90.38 170 VAL A N 1
ATOM 1296 C CA . VAL A 1 170 ? -17.625 -13.811 -6.951 1.00 90.38 170 VAL A CA 1
ATOM 1297 C C . VAL A 1 170 ? -17.710 -14.588 -5.641 1.00 90.38 170 VAL A C 1
ATOM 1299 O O . VAL A 1 170 ? -17.033 -14.253 -4.668 1.00 90.38 170 VAL A O 1
ATOM 1302 N N . GLN A 1 171 ? -18.541 -15.621 -5.616 1.00 90.31 171 GLN A N 1
ATOM 1303 C CA . GLN A 1 171 ? -18.631 -16.585 -4.528 1.00 90.31 171 GLN A CA 1
ATOM 1304 C C . GLN A 1 171 ? -18.519 -17.997 -5.103 1.00 90.31 171 GLN A C 1
ATOM 1306 O O . GLN A 1 171 ? -19.156 -18.315 -6.105 1.00 90.31 171 GLN A O 1
ATOM 1311 N N . ASP A 1 172 ? -17.685 -18.825 -4.488 1.00 89.19 172 ASP A N 1
ATOM 1312 C CA . ASP A 1 172 ? -17.597 -20.249 -4.785 1.00 89.19 172 ASP A CA 1
ATOM 1313 C C . ASP A 1 172 ? -18.886 -20.937 -4.313 1.00 89.19 172 ASP A C 1
ATOM 1315 O O . ASP A 1 172 ? -19.201 -20.903 -3.124 1.00 89.19 172 ASP A O 1
ATOM 1319 N N . VAL A 1 173 ? -19.638 -21.550 -5.226 1.00 88.69 173 VAL A N 1
ATOM 1320 C CA . VAL A 1 173 ? -20.901 -22.237 -4.913 1.00 88.69 173 VAL A CA 1
ATOM 1321 C C . VAL A 1 173 ? -20.694 -23.528 -4.118 1.00 88.69 173 VAL A C 1
ATOM 1323 O O . VAL A 1 173 ? -21.607 -23.942 -3.412 1.00 88.69 173 VAL A O 1
ATOM 1326 N N . GLU A 1 174 ? -19.515 -24.160 -4.205 1.00 86.56 174 GLU A N 1
ATOM 1327 C CA . GLU A 1 174 ? -19.199 -25.381 -3.448 1.00 86.56 174 GLU A CA 1
ATOM 1328 C C . GLU A 1 174 ? -18.773 -25.040 -2.015 1.00 86.56 174 GLU A C 1
ATOM 1330 O O . GLU A 1 174 ? -19.212 -25.674 -1.058 1.00 86.56 174 GLU A O 1
ATOM 1335 N N . THR A 1 175 ? -17.887 -24.050 -1.859 1.00 85.94 175 THR A N 1
ATOM 1336 C CA . THR A 1 175 ? -17.224 -23.764 -0.570 1.00 85.94 175 THR A CA 1
ATOM 1337 C C . THR A 1 175 ? -17.761 -22.530 0.155 1.00 85.94 175 THR A C 1
ATOM 1339 O O . THR A 1 175 ? -17.438 -22.314 1.323 1.00 85.94 175 THR A O 1
ATOM 1342 N N . GLY A 1 176 ? -18.535 -21.681 -0.523 1.00 84.19 176 GLY A N 1
ATOM 1343 C CA . GLY A 1 176 ? -18.992 -20.384 -0.019 1.00 84.19 176 GLY A CA 1
ATOM 1344 C C . GLY A 1 176 ? -17.902 -19.306 0.044 1.00 84.19 176 GLY A C 1
ATOM 1345 O O . GLY A 1 176 ? -18.187 -18.188 0.481 1.00 84.19 176 GLY A O 1
ATOM 1346 N N . VAL A 1 177 ? -16.666 -19.608 -0.376 1.00 84.44 177 VAL A N 1
ATOM 1347 C CA . VAL A 1 177 ? -15.528 -18.678 -0.332 1.00 84.44 177 VAL A CA 1
ATOM 1348 C C . VAL A 1 177 ? -15.732 -17.523 -1.306 1.00 84.44 177 VAL A C 1
ATOM 1350 O O . VAL A 1 177 ? -16.059 -17.719 -2.474 1.00 84.44 177 VAL A O 1
ATOM 1353 N N . HIS A 1 178 ? -15.497 -16.301 -0.835 1.00 87.06 178 HIS A N 1
ATOM 1354 C CA . HIS A 1 178 ? -15.594 -15.109 -1.666 1.00 87.06 178 HIS A CA 1
ATOM 1355 C C . HIS A 1 178 ? -14.281 -14.827 -2.395 1.00 87.06 178 HIS A C 1
ATOM 1357 O O . HIS A 1 178 ? -13.197 -14.879 -1.812 1.00 87.06 178 HIS A O 1
ATOM 1363 N N . GLY A 1 179 ? -14.396 -14.457 -3.665 1.00 89.38 179 GLY A N 1
ATOM 1364 C CA . GLY A 1 179 ? -13.275 -14.090 -4.513 1.00 89.38 179 GLY A CA 1
ATOM 1365 C C . GLY A 1 179 ? -13.526 -12.814 -5.306 1.00 89.38 179 GLY A C 1
ATOM 1366 O O . GLY A 1 179 ? -14.613 -12.228 -5.288 1.00 89.38 179 GLY A O 1
ATOM 1367 N N . VAL A 1 180 ? -12.491 -12.386 -6.014 1.00 89.56 180 VAL A N 1
ATOM 1368 C CA . VAL A 1 180 ? -12.528 -11.304 -6.991 1.00 89.56 180 VAL A CA 1
ATOM 1369 C C . VAL A 1 180 ? -12.014 -11.852 -8.310 1.00 89.56 180 VAL A C 1
ATOM 1371 O O . VAL A 1 180 ? -10.863 -12.266 -8.392 1.00 89.56 180 VAL A O 1
ATOM 1374 N N . ILE A 1 181 ? -12.852 -11.866 -9.341 1.00 87.06 181 ILE A N 1
ATOM 1375 C CA . ILE A 1 181 ? -12.430 -12.263 -10.683 1.00 87.06 181 ILE A CA 1
ATOM 1376 C C . ILE A 1 181 ? -11.903 -11.039 -11.432 1.00 87.06 181 ILE A C 1
ATOM 1378 O O . ILE A 1 181 ? -12.556 -9.994 -11.465 1.00 87.06 181 ILE A O 1
ATOM 1382 N N . LYS A 1 182 ? -10.722 -11.179 -12.027 1.00 84.25 182 LYS A N 1
ATOM 1383 C CA . LYS A 1 182 ? -10.115 -10.218 -12.948 1.00 84.25 182 LYS A CA 1
ATOM 1384 C C . LYS A 1 182 ? -10.045 -10.886 -14.314 1.00 84.25 182 LYS A C 1
ATOM 1386 O O . LYS A 1 182 ? -9.508 -11.988 -14.421 1.00 84.25 182 LYS A O 1
ATOM 1391 N N . VAL A 1 183 ? -10.613 -10.236 -15.326 1.00 77.94 183 VAL A N 1
ATOM 1392 C CA . VAL A 1 183 ? -10.642 -10.741 -16.706 1.00 77.94 183 VAL A CA 1
ATOM 1393 C C . VAL A 1 183 ? -9.761 -9.857 -17.582 1.00 77.94 183 VAL A C 1
ATOM 1395 O O . VAL A 1 183 ? -9.936 -8.635 -17.595 1.00 77.94 183 VAL A O 1
ATOM 1398 N N . ALA A 1 184 ? -8.823 -10.470 -18.301 1.00 69.31 184 ALA A N 1
ATOM 1399 C CA . ALA A 1 184 ? -7.974 -9.809 -19.284 1.00 69.31 184 ALA A CA 1
ATOM 1400 C C . ALA A 1 184 ? -8.527 -10.075 -20.691 1.00 69.31 184 ALA A C 1
ATOM 1402 O O . ALA A 1 184 ? -8.797 -11.217 -21.064 1.00 69.31 184 ALA A O 1
ATOM 1403 N N . LYS A 1 185 ? -8.737 -9.011 -21.474 1.00 58.66 185 LYS A N 1
ATOM 1404 C CA . LYS A 1 185 ? -9.276 -9.138 -22.831 1.00 58.66 185 LYS A CA 1
ATOM 1405 C C . LYS A 1 185 ? -8.153 -9.502 -23.803 1.00 58.66 185 LYS A C 1
ATOM 1407 O O . LYS A 1 185 ? -7.187 -8.751 -23.905 1.00 58.66 185 LYS A O 1
ATOM 1412 N N . SER A 1 186 ? -8.330 -10.575 -24.573 1.00 53.38 186 SER A N 1
ATOM 1413 C CA . SER A 1 186 ? -7.336 -11.087 -25.530 1.00 53.38 186 SER A CA 1
ATOM 1414 C C . SER A 1 186 ? -7.204 -10.273 -26.832 1.00 53.38 186 SER A C 1
ATOM 1416 O O . SER A 1 186 ? -6.787 -10.800 -27.864 1.00 53.38 186 SER A O 1
ATOM 1418 N N . ILE A 1 187 ? -7.538 -8.977 -26.831 1.00 45.03 187 ILE A N 1
ATOM 1419 C CA . ILE A 1 187 ? -7.442 -8.176 -28.059 1.00 45.03 187 ILE A CA 1
ATOM 1420 C C . ILE A 1 187 ? -5.978 -7.844 -28.329 1.00 45.03 187 ILE A C 1
ATOM 1422 O O . ILE A 1 187 ? -5.467 -6.903 -27.724 1.00 45.03 187 ILE A O 1
ATOM 1426 N N . GLY A 1 188 ? -5.355 -8.564 -29.269 1.00 47.22 188 GLY A N 1
ATOM 1427 C CA . GLY A 1 188 ? -4.363 -8.094 -30.261 1.00 47.22 188 GLY A CA 1
ATOM 1428 C C . GLY A 1 188 ? -3.138 -7.287 -29.801 1.00 47.22 188 GLY A C 1
ATOM 1429 O O . GLY A 1 188 ? -2.357 -6.835 -30.632 1.00 47.22 188 GLY A O 1
ATOM 1430 N N . ASN A 1 189 ? -2.963 -7.077 -28.502 1.00 46.69 189 ASN A N 1
ATOM 1431 C CA . ASN A 1 189 ? -1.881 -6.354 -27.865 1.00 46.69 189 ASN A CA 1
ATOM 1432 C C . ASN A 1 189 ? -1.265 -7.314 -26.856 1.00 46.69 189 ASN A C 1
ATOM 1434 O O . ASN A 1 189 ? -1.719 -7.406 -25.712 1.00 46.69 189 ASN A O 1
ATOM 1438 N N . ASP A 1 190 ? -0.191 -7.980 -27.270 1.00 50.59 190 ASP A N 1
ATOM 1439 C CA . ASP A 1 190 ? 0.574 -8.930 -26.455 1.00 50.59 190 ASP A CA 1
ATOM 1440 C C . ASP A 1 190 ? 0.921 -8.380 -25.058 1.00 50.59 190 ASP A C 1
ATOM 1442 O O . ASP A 1 190 ? 1.045 -9.124 -24.092 1.00 50.59 190 ASP A O 1
ATOM 1446 N N . ALA A 1 191 ? 1.026 -7.055 -24.912 1.00 47.78 191 ALA A N 1
ATOM 1447 C CA . ALA A 1 191 ? 1.340 -6.394 -23.649 1.00 47.78 191 ALA A CA 1
ATOM 1448 C C . ALA A 1 191 ? 0.258 -6.540 -22.553 1.00 47.78 191 ALA A C 1
ATOM 1450 O O . ALA A 1 191 ? 0.602 -6.522 -21.368 1.00 47.78 191 ALA A O 1
ATOM 1451 N N . GLY A 1 192 ? -1.028 -6.645 -22.917 1.00 48.56 192 GLY A N 1
ATOM 1452 C CA . GLY A 1 192 ? -2.140 -6.769 -21.963 1.00 48.56 192 GLY A CA 1
ATOM 1453 C C . GLY A 1 192 ? -2.216 -8.165 -21.346 1.00 48.56 192 GLY A C 1
ATOM 1454 O O . GLY A 1 192 ? -2.170 -8.295 -20.122 1.00 48.56 192 GLY A O 1
ATOM 1455 N N . ASN A 1 193 ? -2.223 -9.195 -22.199 1.00 51.09 193 ASN A N 1
ATOM 1456 C CA . ASN A 1 193 ? -2.232 -10.604 -21.789 1.00 51.09 193 ASN A CA 1
ATOM 1457 C C . ASN A 1 193 ? -0.959 -10.981 -21.015 1.00 51.09 193 ASN A C 1
ATOM 1459 O O . ASN A 1 193 ? -1.053 -11.529 -19.919 1.00 51.09 193 ASN A O 1
ATOM 1463 N N . GLN A 1 194 ? 0.224 -10.539 -21.474 1.00 58.56 194 GLN A N 1
ATOM 1464 C CA . GLN A 1 194 ? 1.482 -10.758 -20.743 1.00 58.56 194 GLN A CA 1
ATOM 1465 C C . GLN A 1 194 ? 1.443 -10.223 -19.306 1.00 58.56 194 GLN A C 1
ATOM 1467 O O . GLN A 1 194 ? 2.159 -10.730 -18.448 1.00 58.56 194 GLN A O 1
ATOM 1472 N N . THR A 1 195 ? 0.642 -9.191 -19.018 1.00 69.25 195 THR A N 1
ATOM 1473 C CA . THR A 1 195 ? 0.563 -8.616 -17.668 1.00 69.25 195 THR A CA 1
ATOM 1474 C C . THR A 1 195 ? -0.260 -9.496 -16.720 1.00 69.25 195 THR A C 1
ATOM 1476 O O . THR A 1 195 ? 0.124 -9.639 -15.559 1.00 69.25 195 THR A O 1
ATOM 1479 N N . ALA A 1 196 ? -1.348 -10.111 -17.197 1.00 73.50 196 ALA A N 1
ATOM 1480 C CA . ALA A 1 196 ? -2.205 -10.980 -16.386 1.00 73.50 196 ALA A CA 1
ATOM 1481 C C . ALA A 1 196 ? -1.559 -12.351 -16.124 1.00 73.50 196 ALA A C 1
ATOM 1483 O O . ALA A 1 196 ? -1.523 -12.797 -14.976 1.00 73.50 196 ALA A O 1
ATOM 1484 N N . GLU A 1 197 ? -0.964 -12.975 -17.147 1.00 79.06 197 GLU A N 1
ATOM 1485 C CA . GLU A 1 197 ? -0.181 -14.210 -16.988 1.00 79.06 197 GLU A CA 1
ATOM 1486 C C . GLU A 1 197 ? 0.972 -14.015 -15.996 1.00 79.06 197 GLU A C 1
ATOM 1488 O O . GLU A 1 197 ? 1.194 -14.829 -15.093 1.00 79.06 197 GLU A O 1
ATOM 1493 N N . TRP A 1 198 ? 1.692 -12.898 -16.142 1.00 84.88 198 TRP A N 1
ATOM 1494 C CA . TRP A 1 198 ? 2.788 -12.523 -15.257 1.00 84.88 198 TRP A CA 1
ATOM 1495 C C . TRP A 1 198 ? 2.324 -12.347 -13.810 1.00 84.88 198 TRP A C 1
ATOM 1497 O O . TRP A 1 198 ? 2.956 -12.864 -12.886 1.00 84.88 198 TRP A O 1
ATOM 1507 N N . GLU A 1 199 ? 1.205 -11.656 -13.607 1.00 88.56 199 GLU A N 1
ATOM 1508 C CA . GLU A 1 199 ? 0.608 -11.464 -12.289 1.00 88.56 199 GLU A CA 1
ATOM 1509 C C . GLU A 1 199 ? 0.195 -12.800 -11.655 1.00 88.56 199 GLU A C 1
ATOM 1511 O O . GLU A 1 199 ? 0.571 -13.081 -10.513 1.00 88.56 199 GLU A O 1
ATOM 1516 N N . ALA A 1 200 ? -0.499 -13.665 -12.400 1.00 87.25 200 ALA A N 1
ATOM 1517 C CA . ALA A 1 200 ? -0.898 -14.988 -11.927 1.00 87.25 200 ALA A CA 1
ATOM 1518 C C . ALA A 1 200 ? 0.318 -15.862 -11.567 1.00 87.25 200 ALA A C 1
ATOM 1520 O O . ALA A 1 200 ? 0.316 -16.525 -10.527 1.00 87.25 200 ALA A O 1
ATOM 1521 N N . PHE A 1 201 ? 1.379 -15.827 -12.381 1.00 89.19 201 PHE A N 1
ATOM 1522 C CA . PHE A 1 201 ? 2.636 -16.524 -12.103 1.00 89.19 201 PHE A CA 1
ATOM 1523 C C . PHE A 1 201 ? 3.281 -16.050 -10.796 1.00 89.19 201 PHE A C 1
ATOM 1525 O O . PHE A 1 201 ? 3.706 -16.872 -9.979 1.00 89.19 201 PHE A O 1
ATOM 1532 N N . ILE A 1 202 ? 3.343 -14.734 -10.572 1.00 91.31 202 ILE A N 1
ATOM 1533 C CA . ILE A 1 202 ? 3.901 -14.177 -9.338 1.00 91.31 202 ILE A CA 1
ATOM 1534 C C . ILE A 1 202 ? 3.086 -14.625 -8.130 1.00 91.31 202 ILE A C 1
ATOM 1536 O O . ILE A 1 202 ? 3.669 -15.076 -7.148 1.00 91.31 202 ILE A O 1
ATOM 1540 N N . LEU A 1 203 ? 1.759 -14.521 -8.187 1.00 91.75 203 LEU A N 1
ATOM 1541 C CA . LEU A 1 203 ? 0.891 -14.891 -7.069 1.00 91.75 203 LEU A CA 1
ATOM 1542 C C . LEU A 1 203 ? 1.028 -16.373 -6.709 1.00 91.75 203 LEU A C 1
ATOM 1544 O O . LEU A 1 203 ? 1.127 -16.721 -5.532 1.00 91.75 203 LEU A O 1
ATOM 1548 N N . GLU A 1 204 ? 1.108 -17.244 -7.717 1.00 90.06 204 GLU A N 1
ATOM 1549 C CA . GLU A 1 204 ? 1.340 -18.673 -7.516 1.00 90.06 204 GLU A CA 1
ATOM 1550 C C . GLU A 1 204 ? 2.713 -18.937 -6.878 1.00 90.06 204 GLU A C 1
ATOM 1552 O O . GLU A 1 204 ? 2.826 -19.726 -5.934 1.00 90.06 204 GLU A O 1
ATOM 1557 N N . LYS A 1 205 ? 3.756 -18.237 -7.346 1.00 89.00 205 LYS A N 1
ATOM 1558 C CA . LYS A 1 205 ? 5.100 -18.303 -6.760 1.00 89.00 205 LYS A CA 1
ATOM 1559 C C . LYS A 1 205 ? 5.091 -17.855 -5.297 1.00 89.00 205 LYS A C 1
ATOM 1561 O O . LYS A 1 205 ? 5.607 -18.574 -4.444 1.00 89.00 205 LYS A O 1
ATOM 1566 N N . MET A 1 206 ? 4.479 -16.710 -5.000 1.00 89.62 206 MET A N 1
ATOM 1567 C CA . MET A 1 206 ? 4.399 -16.159 -3.646 1.00 89.62 206 MET A CA 1
ATOM 1568 C C . MET A 1 206 ? 3.682 -17.114 -2.695 1.00 89.62 206 MET A C 1
ATOM 1570 O O . MET A 1 206 ? 4.202 -17.398 -1.618 1.00 89.62 206 MET A O 1
ATOM 1574 N N . TYR A 1 207 ? 2.541 -17.670 -3.109 1.00 87.38 207 TYR A N 1
ATOM 1575 C CA . TYR A 1 207 ? 1.793 -18.629 -2.297 1.00 87.38 207 TYR A CA 1
ATOM 1576 C C . TYR A 1 207 ? 2.584 -19.918 -2.038 1.00 87.38 207 TYR A C 1
ATOM 1578 O O . TYR A 1 207 ? 2.609 -20.409 -0.910 1.00 87.38 207 TYR A O 1
ATOM 1586 N N . ARG A 1 208 ? 3.269 -20.449 -3.061 1.00 85.19 208 ARG A N 1
ATOM 1587 C CA . ARG A 1 208 ? 4.091 -21.663 -2.942 1.00 85.19 208 ARG A CA 1
ATOM 1588 C C . ARG A 1 208 ? 5.274 -21.470 -1.995 1.00 85.19 208 ARG A C 1
ATOM 1590 O O . ARG A 1 208 ? 5.613 -22.390 -1.255 1.00 85.19 208 ARG A O 1
ATOM 1597 N N . CYS A 1 209 ? 5.912 -20.303 -2.037 1.00 81.88 209 CYS A N 1
ATOM 1598 C CA . CYS A 1 209 ? 7.073 -20.008 -1.202 1.00 81.88 209 CYS A CA 1
ATOM 1599 C C . CYS A 1 209 ? 6.682 -19.638 0.233 1.00 81.88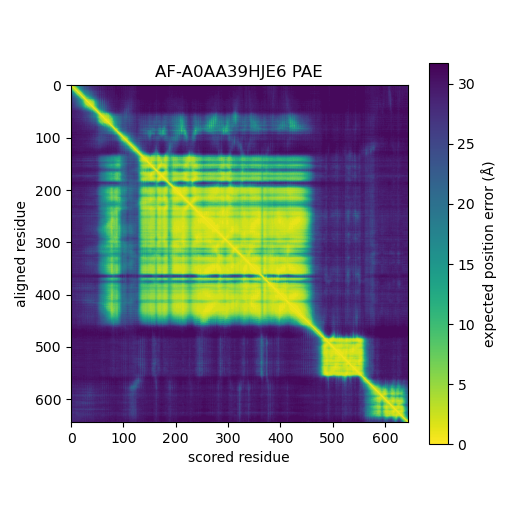 209 CYS A C 1
ATOM 1601 O O . CYS A 1 209 ? 7.348 -20.073 1.174 1.00 81.88 209 CYS A O 1
ATOM 1603 N N . ASN A 1 210 ? 5.611 -18.856 0.407 1.00 82.62 210 ASN A N 1
ATOM 1604 C CA . ASN A 1 210 ? 5.080 -18.485 1.711 1.00 82.62 210 ASN A CA 1
ATOM 1605 C C . ASN A 1 210 ? 3.544 -18.293 1.674 1.00 82.62 210 ASN A C 1
ATOM 1607 O O . ASN A 1 210 ? 3.064 -17.200 1.353 1.00 82.62 210 ASN A O 1
ATOM 1611 N N . PRO A 1 211 ? 2.745 -19.288 2.101 1.00 81.25 211 PRO A N 1
ATOM 1612 C CA . PRO A 1 211 ? 1.283 -19.175 2.122 1.00 81.25 211 PRO A CA 1
ATOM 1613 C C . PRO A 1 211 ? 0.768 -18.148 3.147 1.00 81.25 211 PRO A C 1
ATOM 1615 O O . PRO A 1 211 ? -0.393 -17.725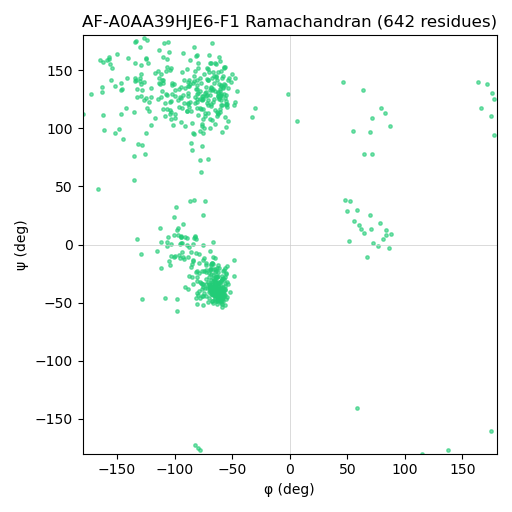 3.070 1.00 81.25 211 PRO A O 1
ATOM 1618 N N . ASN A 1 212 ? 1.619 -17.741 4.092 1.00 78.31 212 ASN A N 1
ATOM 1619 C CA . ASN A 1 212 ? 1.332 -16.757 5.136 1.00 78.31 212 ASN A CA 1
ATOM 1620 C C . ASN A 1 212 ? 1.759 -15.342 4.750 1.00 78.31 212 ASN A C 1
ATOM 1622 O O . ASN A 1 212 ? 1.716 -14.442 5.585 1.00 78.31 212 ASN A O 1
ATOM 1626 N N . SER A 1 213 ? 2.189 -15.130 3.506 1.00 83.50 213 SER A N 1
ATOM 1627 C CA . SER A 1 213 ? 2.540 -13.795 3.047 1.00 83.50 213 SER A CA 1
ATOM 1628 C C . SER A 1 213 ? 1.318 -12.872 3.057 1.00 83.50 213 SER A C 1
ATOM 1630 O O . SER A 1 213 ? 0.198 -13.294 2.735 1.00 83.50 213 SER A O 1
ATOM 1632 N N . SER A 1 214 ? 1.549 -11.595 3.372 1.00 90.12 214 SER A N 1
ATOM 1633 C CA . SER A 1 214 ? 0.573 -10.496 3.284 1.00 90.12 214 SER A CA 1
ATOM 1634 C C . SER A 1 214 ? 0.299 -10.083 1.829 1.00 90.12 214 SER A C 1
ATOM 1636 O O . SER A 1 214 ? 0.172 -8.903 1.510 1.00 90.12 214 SER A O 1
ATOM 1638 N N . ILE A 1 215 ? 0.253 -11.063 0.932 1.00 91.25 215 ILE A N 1
ATOM 1639 C CA . ILE A 1 215 ? -0.079 -10.941 -0.482 1.00 91.25 215 ILE A CA 1
ATOM 1640 C C . ILE A 1 215 ? -1.399 -11.687 -0.694 1.00 91.25 215 ILE A C 1
ATOM 1642 O O . ILE A 1 215 ? -1.656 -12.707 -0.041 1.00 91.25 215 ILE A O 1
ATOM 1646 N N . VAL A 1 216 ? -2.250 -11.160 -1.571 1.00 91.19 216 VAL A N 1
ATOM 1647 C CA . VAL A 1 216 ? -3.505 -11.804 -1.969 1.00 91.19 216 VAL A CA 1
ATOM 1648 C C . VAL A 1 216 ? -3.247 -13.190 -2.573 1.00 91.19 216 VAL A C 1
ATOM 1650 O O . VAL A 1 216 ? -2.253 -13.404 -3.267 1.00 91.19 216 VAL A O 1
ATOM 1653 N N . ARG A 1 217 ? -4.126 -14.160 -2.309 1.00 89.56 217 ARG A N 1
ATOM 1654 C CA . ARG A 1 217 ? -4.003 -15.507 -2.882 1.00 89.56 217 ARG A CA 1
ATOM 1655 C C . ARG A 1 217 ? -4.691 -15.605 -4.238 1.00 89.56 217 ARG A C 1
ATOM 1657 O O . ARG A 1 217 ? -5.787 -15.083 -4.422 1.00 89.56 217 ARG A O 1
ATOM 1664 N N . LEU A 1 218 ? -4.073 -16.339 -5.158 1.00 90.50 218 LEU A N 1
ATOM 1665 C CA . LEU A 1 218 ? -4.729 -16.818 -6.371 1.00 90.50 218 LEU A CA 1
ATOM 1666 C C . LEU A 1 218 ? -5.557 -18.065 -6.023 1.00 90.50 218 LEU A C 1
ATOM 1668 O O . LEU A 1 218 ? -5.000 -19.071 -5.586 1.00 90.50 218 LEU A O 1
ATOM 1672 N N . LEU A 1 219 ? -6.875 -17.985 -6.190 1.00 88.62 219 LEU A N 1
ATOM 1673 C CA . LEU A 1 219 ? -7.824 -19.069 -5.924 1.00 88.62 219 LEU A CA 1
ATOM 1674 C C . LEU A 1 219 ? -8.078 -19.937 -7.159 1.00 88.62 219 LEU A C 1
ATOM 1676 O O . LEU A 1 219 ? -8.265 -21.148 -7.029 1.00 88.62 219 LEU A O 1
ATOM 1680 N N . ASP A 1 220 ? -8.110 -19.320 -8.341 1.00 87.81 220 ASP A N 1
ATOM 1681 C CA . ASP A 1 220 ? -8.382 -19.995 -9.611 1.00 87.81 220 ASP A CA 1
ATOM 1682 C C . ASP A 1 220 ? -7.812 -19.198 -10.794 1.00 87.81 220 ASP A C 1
ATOM 1684 O O . ASP A 1 220 ? -7.581 -17.994 -10.676 1.00 87.81 220 ASP A O 1
ATOM 1688 N N . LYS A 1 221 ? -7.599 -19.850 -11.937 1.00 88.12 221 LYS A N 1
ATOM 1689 C CA . LYS A 1 221 ? -7.264 -19.201 -13.214 1.00 88.12 221 LYS A CA 1
ATOM 1690 C C . LYS A 1 221 ? -7.697 -20.078 -14.382 1.00 88.12 221 LYS A C 1
ATOM 1692 O O . LYS A 1 221 ? -7.705 -21.301 -14.265 1.00 88.12 221 LYS A O 1
ATOM 1697 N N . GLY A 1 222 ? -8.006 -19.476 -15.521 1.00 84.94 222 GLY A N 1
ATOM 1698 C CA . GLY A 1 222 ? -8.361 -20.233 -16.716 1.00 84.94 222 GLY A CA 1
ATOM 1699 C C . GLY A 1 222 ? -8.793 -19.354 -17.878 1.00 84.94 222 GLY A C 1
ATOM 1700 O O . GLY A 1 222 ? -8.513 -18.159 -17.901 1.00 84.94 222 GLY A O 1
ATOM 1701 N N . MET A 1 223 ? -9.503 -19.970 -18.821 1.00 83.56 223 MET A N 1
ATOM 1702 C CA . MET A 1 223 ? -10.050 -19.324 -20.013 1.00 83.56 223 MET A CA 1
ATOM 1703 C C . MET A 1 223 ? -11.579 -19.264 -19.943 1.00 83.56 223 MET A C 1
ATOM 1705 O O . MET A 1 223 ? -12.221 -20.221 -19.510 1.00 83.56 223 MET A O 1
ATOM 1709 N N . LEU A 1 224 ? -12.157 -18.161 -20.408 1.00 81.56 224 LEU A N 1
ATOM 1710 C CA . LEU A 1 224 ? -13.585 -17.968 -20.668 1.00 81.56 224 LEU A CA 1
ATOM 1711 C C . LEU A 1 224 ? -13.778 -17.556 -22.125 1.00 81.56 224 LEU A C 1
ATOM 1713 O O . LEU A 1 224 ? -12.865 -17.013 -22.729 1.00 81.56 224 LEU A O 1
ATOM 1717 N N . ALA A 1 225 ? -14.960 -17.787 -22.687 1.00 81.12 225 ALA A N 1
ATOM 1718 C CA . ALA A 1 225 ? -15.330 -17.206 -23.974 1.00 81.12 225 ALA A CA 1
ATOM 1719 C C . ALA A 1 225 ? -15.982 -15.834 -23.752 1.00 81.12 225 ALA A C 1
ATOM 1721 O O . ALA A 1 225 ? -16.812 -15.690 -22.847 1.00 81.12 225 ALA A O 1
ATOM 1722 N N . ASP A 1 226 ? -15.623 -14.837 -24.556 1.00 79.25 226 ASP A N 1
ATOM 1723 C CA . ASP A 1 226 ? -16.276 -13.527 -24.572 1.00 79.25 226 ASP A CA 1
ATOM 1724 C C . ASP A 1 226 ? -17.613 -13.555 -25.324 1.00 79.25 226 ASP A C 1
ATOM 1726 O O . ASP A 1 226 ? -18.079 -14.617 -25.748 1.00 79.25 226 ASP A O 1
ATOM 1730 N N . GLN A 1 227 ? -18.263 -12.394 -25.464 1.00 79.06 227 GLN A N 1
ATOM 1731 C CA . GLN A 1 227 ? -19.540 -12.296 -26.178 1.00 79.06 227 GLN A CA 1
ATOM 1732 C C . GLN A 1 227 ? -19.449 -12.693 -27.666 1.00 79.06 227 GLN A C 1
ATOM 1734 O O . GLN A 1 227 ? -20.474 -12.980 -28.283 1.00 79.06 227 GLN A O 1
ATOM 1739 N N . HIS A 1 228 ? -18.244 -12.719 -28.240 1.00 79.56 228 HIS A N 1
ATOM 1740 C CA . HIS A 1 228 ? -17.957 -13.071 -29.629 1.00 79.56 228 HIS A CA 1
ATOM 1741 C C . HIS A 1 228 ? -17.372 -14.486 -29.773 1.00 79.56 228 HIS A C 1
ATOM 1743 O O . HIS A 1 228 ? -17.106 -14.927 -30.890 1.00 79.56 228 HIS A O 1
ATOM 1749 N N . GLY A 1 229 ? -17.203 -15.221 -28.668 1.00 73.81 229 GLY A N 1
ATOM 1750 C CA . GLY A 1 229 ? -16.594 -16.550 -28.658 1.00 73.81 229 GLY A CA 1
ATOM 1751 C C . GLY A 1 229 ? -15.062 -16.541 -28.625 1.00 73.81 229 GLY A C 1
ATOM 1752 O O . GLY A 1 229 ? -14.456 -17.606 -28.739 1.00 73.81 229 GLY A O 1
ATOM 1753 N N . GLU A 1 230 ? -14.424 -15.381 -28.449 1.00 78.75 230 GLU A N 1
ATOM 1754 C CA . GLU A 1 230 ? -12.972 -15.276 -28.299 1.00 78.75 230 GLU A CA 1
ATOM 1755 C C . GLU A 1 230 ? -12.538 -15.680 -26.885 1.00 78.75 230 GLU A C 1
ATOM 1757 O O . GLU A 1 230 ? -13.209 -15.394 -25.892 1.00 78.75 230 GLU A O 1
ATOM 1762 N N . GLY A 1 231 ? -11.390 -16.350 -26.775 1.00 75.25 231 GLY A N 1
ATOM 1763 C CA . GLY A 1 231 ? -10.835 -16.742 -25.483 1.00 75.25 231 GLY A CA 1
ATOM 1764 C C . GLY A 1 231 ? -10.347 -15.532 -24.682 1.00 75.25 231 GLY A C 1
ATOM 1765 O O . GLY A 1 231 ? -9.545 -14.744 -25.167 1.00 75.25 231 GLY A O 1
ATOM 1766 N N . MET A 1 232 ? -10.778 -15.411 -23.431 1.00 78.06 232 MET A N 1
ATOM 1767 C CA . MET A 1 232 ? -10.305 -14.439 -22.449 1.00 78.06 232 MET A CA 1
ATOM 1768 C C . MET A 1 232 ? -9.741 -15.154 -21.236 1.00 78.06 232 MET A C 1
ATOM 1770 O O . MET A 1 232 ? -10.378 -16.045 -20.672 1.00 78.06 232 MET A O 1
ATOM 1774 N N . GLU A 1 233 ? -8.586 -14.704 -20.778 1.00 79.50 233 GLU A N 1
ATOM 1775 C CA . GLU A 1 233 ? -8.017 -15.190 -19.534 1.00 79.50 233 GLU A CA 1
ATOM 1776 C C . GLU A 1 233 ? -8.721 -14.567 -18.336 1.00 79.50 233 GLU A C 1
ATOM 1778 O O . GLU A 1 233 ? -9.009 -13.366 -18.293 1.00 79.50 233 GLU A O 1
ATOM 1783 N N . PHE A 1 234 ? -8.955 -15.389 -17.321 1.00 85.00 234 PHE A N 1
ATOM 1784 C CA . PHE A 1 234 ? -9.409 -14.922 -16.027 1.00 85.00 234 PHE A CA 1
ATOM 1785 C C . PHE A 1 234 ? -8.546 -15.484 -14.908 1.00 85.00 234 PHE A C 1
ATOM 1787 O O . PHE A 1 234 ? -7.978 -16.575 -14.986 1.00 85.00 234 PHE A O 1
ATOM 1794 N N . MET A 1 235 ? -8.523 -14.738 -13.816 1.00 87.75 235 MET A N 1
ATOM 1795 C CA . MET A 1 235 ? -7.963 -15.158 -12.544 1.00 87.75 235 MET A CA 1
ATOM 1796 C C . MET A 1 235 ? -8.939 -14.796 -11.432 1.00 87.75 235 MET A C 1
ATOM 1798 O O . MET A 1 235 ? -9.559 -13.734 -11.465 1.00 87.75 235 MET A O 1
ATOM 1802 N N . VAL A 1 236 ? -9.080 -15.675 -10.446 1.00 89.31 236 VAL A N 1
ATOM 1803 C CA . VAL A 1 236 ? -9.878 -15.445 -9.243 1.00 89.31 236 VAL A CA 1
ATOM 1804 C C . VAL A 1 236 ? -8.928 -15.258 -8.075 1.00 89.31 236 VAL A C 1
ATOM 1806 O O . VAL A 1 236 ? -8.118 -16.128 -7.772 1.00 89.31 236 VAL A O 1
ATOM 1809 N N . LEU A 1 237 ? -9.029 -14.111 -7.422 1.00 90.62 237 LEU A N 1
ATOM 1810 C CA . LEU A 1 237 ? -8.235 -13.702 -6.274 1.00 90.62 237 LEU A CA 1
ATOM 1811 C C . LEU A 1 237 ? -9.038 -13.837 -4.981 1.00 90.62 237 LEU A C 1
ATOM 1813 O O . LEU A 1 237 ? -10.258 -13.695 -4.990 1.00 90.62 237 LEU A O 1
ATOM 1817 N N . GLU A 1 238 ? -8.357 -14.061 -3.861 1.00 89.69 238 GLU A N 1
ATOM 1818 C CA . GLU A 1 238 ? -8.936 -13.924 -2.523 1.00 89.69 238 GLU A CA 1
ATOM 1819 C C . GLU A 1 238 ? -9.483 -12.504 -2.340 1.00 89.69 238 GLU A C 1
ATOM 1821 O O . GLU A 1 238 ? -8.807 -11.513 -2.620 1.00 89.69 238 GLU A O 1
ATOM 1826 N N . LYS A 1 239 ? -10.737 -12.393 -1.898 1.00 88.12 239 LYS A N 1
ATOM 1827 C CA . LYS A 1 239 ? -11.377 -11.094 -1.707 1.00 88.12 239 LYS A CA 1
ATOM 1828 C C . LYS A 1 239 ? -10.971 -10.500 -0.360 1.00 88.12 239 LYS A C 1
ATOM 1830 O O . LYS A 1 239 ? -11.279 -11.072 0.678 1.00 88.12 239 LYS A O 1
ATOM 1835 N N . ALA A 1 240 ? -10.367 -9.313 -0.376 1.00 89.69 240 ALA A N 1
ATOM 1836 C CA . ALA A 1 240 ? -10.345 -8.457 0.806 1.00 89.69 240 ALA A CA 1
ATOM 1837 C C . ALA A 1 240 ? -11.760 -7.903 1.045 1.00 89.69 240 ALA A C 1
ATOM 1839 O O . ALA A 1 240 ? -12.355 -7.308 0.141 1.00 89.69 240 ALA A O 1
ATOM 1840 N N . GLU A 1 241 ? -12.321 -8.121 2.234 1.00 87.88 241 GLU A N 1
ATOM 1841 C CA . GLU A 1 241 ? -13.676 -7.665 2.562 1.00 87.88 241 GLU A CA 1
ATOM 1842 C C . GLU A 1 241 ? -13.784 -6.141 2.600 1.00 87.88 241 GLU A C 1
ATOM 1844 O O . GLU A 1 241 ? -14.810 -5.596 2.188 1.00 87.88 241 GLU A O 1
ATOM 1849 N N . ILE A 1 242 ? -12.729 -5.465 3.068 1.00 90.12 242 ILE A N 1
ATOM 1850 C CA . ILE A 1 242 ? -12.750 -4.031 3.360 1.00 90.12 242 ILE A CA 1
ATOM 1851 C C . ILE A 1 242 ? -11.518 -3.356 2.746 1.00 90.12 242 ILE A C 1
ATOM 1853 O O . ILE A 1 242 ? -10.390 -3.772 3.027 1.00 90.12 242 ILE A O 1
ATOM 1857 N N . PRO A 1 243 ? -11.680 -2.290 1.948 1.00 92.19 243 PRO A N 1
ATOM 1858 C CA . PRO A 1 243 ? -10.570 -1.428 1.552 1.00 92.19 243 PRO A CA 1
ATOM 1859 C C . PRO A 1 243 ? -9.854 -0.827 2.771 1.00 92.19 243 PRO A C 1
ATOM 1861 O O . PRO A 1 243 ? -10.493 -0.470 3.763 1.00 92.19 243 PRO A O 1
ATOM 1864 N N . VAL A 1 244 ? -8.529 -0.652 2.699 1.00 93.44 244 VAL A N 1
ATOM 1865 C CA . VAL A 1 244 ? -7.739 -0.177 3.855 1.00 93.44 244 VAL A CA 1
ATOM 1866 C C . VAL A 1 244 ? -8.224 1.178 4.392 1.00 93.44 244 VAL A C 1
ATOM 1868 O O . VAL A 1 244 ? -8.309 1.374 5.603 1.00 93.44 244 VAL A O 1
ATOM 1871 N N . MET A 1 245 ? -8.601 2.098 3.499 1.00 91.50 245 MET A N 1
ATOM 1872 C CA . MET A 1 245 ? -9.056 3.442 3.866 1.00 91.50 245 MET A CA 1
ATOM 1873 C C . MET A 1 245 ? -10.412 3.427 4.575 1.00 91.50 245 MET A C 1
ATOM 1875 O O . MET A 1 245 ? -10.622 4.216 5.496 1.00 91.50 245 MET A O 1
ATOM 1879 N N . GLU A 1 246 ? -11.304 2.510 4.190 1.00 92.44 246 GLU A N 1
ATOM 1880 C CA . GLU A 1 246 ? -12.602 2.320 4.843 1.00 92.44 246 GLU A CA 1
ATOM 1881 C C . GLU A 1 246 ? -12.409 1.769 6.261 1.00 92.44 246 GLU A C 1
ATOM 1883 O O . GLU A 1 246 ? -12.902 2.361 7.218 1.00 92.44 246 GLU A O 1
ATOM 1888 N N . TYR A 1 247 ? -11.586 0.725 6.419 1.00 94.38 247 TYR A N 1
ATOM 1889 C CA . TYR A 1 247 ? -11.273 0.139 7.728 1.00 94.38 247 TYR A CA 1
ATOM 1890 C C . TYR A 1 247 ? -10.629 1.140 8.699 1.00 94.38 247 TYR A C 1
ATOM 1892 O O . TYR A 1 247 ? -10.891 1.141 9.907 1.00 94.38 247 TYR A O 1
ATOM 1900 N N . LEU A 1 248 ? -9.763 2.011 8.180 1.00 93.81 248 LEU A N 1
ATOM 1901 C CA . LEU A 1 248 ? -9.147 3.069 8.971 1.00 93.81 248 LEU A CA 1
ATOM 1902 C C . LEU A 1 248 ? -10.133 4.194 9.307 1.00 93.81 248 LEU A C 1
ATOM 1904 O O . LEU A 1 248 ? -9.964 4.841 10.338 1.00 93.81 248 LEU A O 1
ATOM 1908 N N . GLY A 1 249 ? -11.129 4.457 8.456 1.00 92.19 249 GLY A N 1
ATOM 1909 C CA . GLY A 1 249 ? -12.136 5.509 8.647 1.00 92.19 249 GLY A CA 1
ATOM 1910 C C . GLY A 1 249 ? -13.094 5.266 9.818 1.00 92.19 249 GLY A C 1
ATOM 1911 O O . GLY A 1 249 ? -13.742 6.196 10.284 1.00 92.19 249 GLY A O 1
ATOM 1912 N N . GLU A 1 250 ? -13.151 4.038 10.330 1.00 93.00 250 GLU A N 1
ATOM 1913 C CA . GLU A 1 250 ? -13.991 3.644 11.471 1.00 93.00 250 GLU A CA 1
ATOM 1914 C C . GLU A 1 250 ? -13.494 4.165 12.820 1.00 93.00 250 GLU A C 1
ATOM 1916 O O . GLU A 1 250 ? -14.228 4.154 13.808 1.00 93.00 250 GLU A O 1
ATOM 1921 N N . VAL A 1 251 ? -12.228 4.572 12.883 1.00 92.56 251 VAL A N 1
ATOM 1922 C CA . VAL A 1 251 ? -11.580 5.056 14.100 1.00 92.56 251 VAL A CA 1
ATOM 1923 C C . VAL A 1 251 ? -10.794 6.327 13.809 1.00 92.56 251 VAL A C 1
ATOM 1925 O O . VAL A 1 251 ? -10.357 6.576 12.688 1.00 92.56 251 VAL A O 1
ATOM 1928 N N . THR A 1 252 ? -10.574 7.130 14.843 1.00 92.88 252 THR A N 1
ATOM 1929 C CA . THR A 1 252 ? -9.825 8.390 14.763 1.00 92.88 252 THR A CA 1
ATOM 1930 C C . THR A 1 252 ? -8.760 8.457 15.856 1.00 92.88 252 THR A C 1
ATOM 1932 O O . THR A 1 252 ? -8.699 7.604 16.752 1.00 92.88 252 THR A O 1
ATOM 1935 N N . GLY A 1 253 ? -7.881 9.453 15.775 1.00 93.06 253 GLY A N 1
ATOM 1936 C CA . GLY A 1 253 ? -6.844 9.712 16.762 1.00 93.06 253 GLY A CA 1
ATOM 1937 C C . GLY A 1 253 ? -5.887 8.537 16.975 1.00 93.06 253 GLY A C 1
ATOM 1938 O O . GLY A 1 253 ? -5.488 7.815 16.061 1.00 93.06 253 GLY A O 1
ATOM 1939 N N . THR A 1 254 ? -5.506 8.322 18.234 1.00 95.12 254 THR A N 1
ATOM 1940 C CA . THR A 1 254 ? -4.497 7.323 18.620 1.00 95.12 254 THR A CA 1
ATOM 1941 C C . THR A 1 254 ? -4.848 5.899 18.176 1.00 95.12 254 THR A C 1
ATOM 1943 O O . THR A 1 254 ? -3.956 5.162 17.762 1.00 95.12 254 THR A O 1
ATOM 1946 N N . GLU A 1 255 ? -6.129 5.517 18.200 1.00 95.06 255 GLU A N 1
ATOM 1947 C CA . GLU A 1 255 ? -6.583 4.194 17.742 1.00 95.06 255 GLU A CA 1
ATOM 1948 C C . GLU A 1 255 ? -6.373 4.027 16.232 1.00 95.06 255 GLU A C 1
ATOM 1950 O O . GLU A 1 255 ? -5.890 2.986 15.783 1.00 95.06 255 GLU A O 1
ATOM 1955 N N . ARG A 1 256 ? -6.653 5.071 15.440 1.00 95.50 256 ARG A N 1
ATOM 1956 C CA . ARG A 1 256 ? -6.350 5.066 14.004 1.00 95.50 256 ARG A CA 1
ATOM 1957 C C . ARG A 1 256 ? -4.858 4.899 13.769 1.00 95.50 256 ARG A C 1
ATOM 1959 O O . ARG A 1 256 ? -4.464 4.020 13.009 1.00 95.50 256 ARG A O 1
ATOM 1966 N N . LYS A 1 257 ? -4.019 5.674 14.462 1.00 96.56 257 LYS A N 1
ATOM 1967 C CA . LYS A 1 257 ? -2.555 5.564 14.340 1.00 96.56 257 LYS A CA 1
ATOM 1968 C C . LYS A 1 257 ? -2.053 4.164 14.696 1.00 96.56 257 LYS A C 1
ATOM 1970 O O . LYS A 1 257 ? -1.192 3.637 13.996 1.00 96.56 257 LYS A O 1
ATOM 1975 N N . TYR A 1 258 ? -2.608 3.545 15.737 1.00 96.69 258 TYR A N 1
ATOM 1976 C CA . TYR A 1 258 ? -2.295 2.165 16.114 1.00 96.69 258 TYR A CA 1
ATOM 1977 C C . TYR A 1 258 ? -2.634 1.171 14.988 1.00 96.69 258 TYR A C 1
ATOM 1979 O O . TYR A 1 258 ? -1.790 0.352 14.604 1.00 96.69 258 TYR A O 1
ATOM 1987 N N . ARG A 1 259 ? -3.834 1.284 14.393 1.00 96.06 259 ARG A N 1
ATOM 1988 C CA . ARG A 1 259 ? -4.236 0.460 13.239 1.00 96.06 259 ARG A CA 1
ATOM 1989 C C . ARG A 1 259 ? -3.311 0.671 12.042 1.00 96.06 259 ARG A C 1
ATOM 1991 O O . ARG A 1 259 ? -2.864 -0.311 11.457 1.00 96.06 259 ARG A O 1
ATOM 1998 N N . VAL A 1 260 ? -2.984 1.923 11.708 1.00 97.31 260 VAL A N 1
ATOM 1999 C CA . VAL A 1 260 ? -2.065 2.250 10.605 1.00 97.31 260 VAL A CA 1
ATOM 2000 C C . VAL A 1 260 ? -0.702 1.605 10.837 1.00 97.31 260 VAL A C 1
ATOM 2002 O O . VAL A 1 260 ? -0.226 0.890 9.962 1.00 97.31 260 VAL A O 1
ATOM 2005 N N . ALA A 1 261 ? -0.090 1.781 12.013 1.00 97.31 261 ALA A N 1
ATOM 2006 C CA . ALA A 1 261 ? 1.217 1.195 12.317 1.00 97.31 261 ALA A CA 1
ATOM 2007 C C . ALA A 1 261 ? 1.211 -0.341 12.180 1.00 97.31 261 ALA A C 1
ATOM 2009 O O . ALA A 1 261 ? 2.127 -0.919 11.591 1.00 97.31 261 ALA A O 1
ATOM 2010 N N . THR A 1 262 ? 0.134 -0.986 12.640 1.00 95.69 262 THR A N 1
ATOM 2011 C CA . THR A 1 262 ? -0.076 -2.436 12.516 1.00 95.69 262 THR A CA 1
ATOM 2012 C C . THR A 1 262 ? -0.188 -2.880 11.056 1.00 95.69 262 THR A C 1
ATOM 2014 O O . THR A 1 262 ? 0.458 -3.847 10.653 1.00 95.69 262 THR A O 1
ATOM 2017 N N . ILE A 1 263 ? -0.964 -2.158 10.243 1.00 95.94 263 ILE A N 1
ATOM 2018 C CA . ILE A 1 263 ? -1.088 -2.413 8.802 1.00 95.94 263 ILE A CA 1
ATOM 2019 C C . ILE A 1 263 ? 0.266 -2.233 8.115 1.00 95.94 263 ILE A C 1
ATOM 2021 O O . ILE A 1 263 ? 0.680 -3.111 7.362 1.00 95.94 263 ILE A O 1
ATOM 2025 N N . MET A 1 264 ? 1.001 -1.155 8.406 1.00 97.19 264 MET A N 1
ATOM 2026 C CA . MET A 1 264 ? 2.296 -0.898 7.772 1.00 97.19 264 MET A CA 1
ATOM 2027 C C . MET A 1 264 ? 3.315 -2.007 8.053 1.00 97.19 264 MET A C 1
ATOM 2029 O O . MET A 1 264 ? 4.052 -2.372 7.137 1.00 97.19 264 MET A O 1
ATOM 2033 N N . LEU A 1 265 ? 3.330 -2.583 9.262 1.00 95.25 265 LEU A N 1
ATOM 2034 C CA . LEU A 1 265 ? 4.172 -3.742 9.583 1.00 95.25 265 LEU A CA 1
ATOM 2035 C C . LEU A 1 265 ? 3.782 -4.976 8.749 1.00 95.25 265 LEU A C 1
ATOM 2037 O O . LEU A 1 265 ? 4.646 -5.641 8.177 1.00 95.25 265 LEU A O 1
ATOM 2041 N N . GLN A 1 266 ? 2.482 -5.253 8.613 1.00 93.31 266 GLN A N 1
ATOM 2042 C CA . GLN A 1 266 ? 1.995 -6.356 7.776 1.00 93.31 266 GLN A CA 1
ATOM 2043 C C . GLN A 1 266 ? 2.317 -6.141 6.288 1.00 93.31 266 GLN A C 1
ATOM 2045 O O . GLN A 1 266 ? 2.684 -7.091 5.598 1.00 93.31 266 GLN A O 1
ATOM 2050 N N . MET A 1 267 ? 2.247 -4.902 5.791 1.00 95.00 267 MET A N 1
ATOM 2051 C CA . MET A 1 267 ? 2.650 -4.556 4.420 1.00 95.00 267 MET A CA 1
ATOM 2052 C C . MET A 1 267 ? 4.156 -4.696 4.216 1.00 95.00 267 MET A C 1
ATOM 2054 O O . MET A 1 267 ? 4.587 -5.236 3.199 1.00 95.00 267 MET A O 1
ATOM 2058 N N . LEU A 1 268 ? 4.963 -4.291 5.202 1.00 96.06 268 LEU A N 1
ATOM 2059 C CA . LEU A 1 268 ? 6.412 -4.479 5.173 1.00 96.06 268 LEU A CA 1
ATOM 2060 C C . LEU A 1 268 ? 6.772 -5.967 5.064 1.00 96.06 268 LEU A C 1
ATOM 2062 O O . LEU A 1 268 ? 7.676 -6.316 4.307 1.00 96.06 268 LEU A O 1
ATOM 2066 N N . LYS A 1 269 ? 6.032 -6.848 5.752 1.00 91.31 269 LYS A N 1
ATOM 2067 C CA . LYS A 1 269 ? 6.181 -8.303 5.615 1.00 91.31 269 LYS A CA 1
ATOM 2068 C C . LYS A 1 269 ? 5.916 -8.784 4.186 1.00 91.31 269 LYS A C 1
ATOM 2070 O O . LYS A 1 269 ? 6.706 -9.563 3.659 1.00 91.31 269 LYS A O 1
ATOM 2075 N N . GLY A 1 270 ? 4.835 -8.319 3.556 1.00 92.94 270 GLY A N 1
ATOM 2076 C CA . GLY A 1 270 ? 4.512 -8.659 2.164 1.00 92.94 270 GLY A CA 1
ATOM 2077 C C . GLY A 1 270 ? 5.602 -8.206 1.187 1.00 92.94 270 GLY A C 1
ATOM 2078 O O . GLY A 1 270 ? 6.064 -8.993 0.362 1.00 92.94 270 GLY A O 1
ATOM 2079 N N . ILE A 1 271 ? 6.086 -6.969 1.342 1.00 96.06 271 ILE A N 1
ATOM 2080 C CA . ILE A 1 271 ? 7.189 -6.411 0.542 1.00 96.06 271 ILE A CA 1
ATOM 2081 C C . ILE A 1 271 ? 8.475 -7.220 0.749 1.00 96.06 271 ILE A C 1
ATOM 2083 O O . ILE A 1 271 ? 9.136 -7.591 -0.221 1.00 96.06 271 ILE A O 1
ATOM 2087 N N . HIS A 1 272 ? 8.821 -7.536 2.001 1.00 94.88 272 HIS A N 1
ATOM 2088 C CA . HIS A 1 272 ? 9.969 -8.380 2.327 1.00 94.88 272 HIS A CA 1
ATOM 2089 C C . HIS A 1 272 ? 9.888 -9.735 1.616 1.00 94.88 272 HIS A C 1
ATOM 2091 O O . HIS A 1 272 ? 10.872 -10.167 1.019 1.00 94.88 272 HIS A O 1
ATOM 2097 N N . ASP A 1 273 ? 8.730 -10.394 1.652 1.00 92.62 273 ASP A N 1
ATOM 2098 C CA . ASP A 1 273 ? 8.554 -11.710 1.039 1.00 92.62 273 ASP A CA 1
ATOM 2099 C C . ASP A 1 273 ? 8.711 -11.651 -0.481 1.00 92.62 273 ASP A C 1
ATOM 2101 O O . ASP A 1 273 ? 9.399 -12.490 -1.061 1.00 92.62 273 ASP A O 1
ATOM 2105 N N . MET A 1 274 ? 8.151 -10.626 -1.132 1.00 94.38 274 MET A N 1
ATOM 2106 C CA . MET A 1 274 ? 8.377 -10.403 -2.564 1.00 94.38 274 MET A CA 1
ATOM 2107 C C . MET A 1 274 ? 9.862 -10.190 -2.868 1.00 94.38 274 MET A C 1
ATOM 2109 O O . MET A 1 274 ? 10.409 -10.786 -3.800 1.00 94.38 274 MET A O 1
ATOM 2113 N N . HIS A 1 275 ? 10.533 -9.370 -2.060 1.00 95.00 275 HIS A N 1
ATOM 2114 C CA . HIS A 1 275 ? 11.950 -9.081 -2.230 1.00 95.00 275 HIS A CA 1
ATOM 2115 C C . HIS A 1 275 ? 12.812 -10.333 -2.003 1.00 95.00 275 HIS A C 1
ATOM 2117 O O . HIS A 1 275 ? 13.765 -10.558 -2.746 1.00 95.00 275 HIS A O 1
ATOM 2123 N N . ALA A 1 276 ? 12.471 -11.189 -1.037 1.00 91.38 276 ALA A N 1
ATOM 2124 C CA . ALA A 1 276 ? 13.150 -12.464 -0.806 1.00 91.38 276 ALA A CA 1
ATOM 2125 C C . ALA A 1 276 ? 13.072 -13.384 -2.038 1.00 91.38 276 ALA A C 1
ATOM 2127 O O . ALA A 1 276 ? 14.063 -14.033 -2.383 1.00 91.38 276 ALA A O 1
ATOM 2128 N N . GLU A 1 277 ? 11.945 -13.339 -2.755 1.00 91.62 277 GLU A N 1
ATOM 2129 C CA . GLU A 1 277 ? 11.703 -14.057 -4.011 1.00 91.62 277 GLU A CA 1
ATOM 2130 C C . GLU A 1 277 ? 12.261 -13.358 -5.264 1.00 91.62 277 GLU A C 1
ATOM 2132 O O . GLU A 1 277 ? 12.030 -13.815 -6.393 1.00 91.62 277 GLU A O 1
ATOM 2137 N N . GLY A 1 278 ? 13.021 -12.270 -5.097 1.00 93.06 278 GLY A N 1
ATOM 2138 C CA . GLY A 1 278 ? 13.680 -11.566 -6.195 1.00 93.06 278 GLY A CA 1
ATOM 2139 C C . GLY A 1 278 ? 12.759 -10.648 -7.002 1.00 93.06 278 GLY A C 1
ATOM 2140 O O . GLY A 1 278 ? 13.094 -10.293 -8.136 1.00 93.06 278 GLY A O 1
ATOM 2141 N N . LEU A 1 279 ? 11.602 -10.276 -6.450 1.00 94.38 279 LEU A N 1
ATOM 2142 C CA . LEU A 1 279 ? 10.584 -9.435 -7.081 1.00 94.38 279 LEU A CA 1
ATOM 2143 C C . LEU A 1 279 ? 10.566 -8.033 -6.461 1.00 94.38 279 LEU A C 1
ATOM 2145 O O . LEU A 1 279 ? 10.870 -7.876 -5.289 1.00 94.38 279 LEU A O 1
ATOM 2149 N N . LEU A 1 280 ? 10.210 -7.029 -7.258 1.00 94.88 280 LEU A N 1
ATOM 2150 C CA . LEU A 1 280 ? 9.832 -5.673 -6.841 1.00 94.88 280 LEU A CA 1
ATOM 2151 C C . LEU A 1 280 ? 8.345 -5.475 -7.122 1.00 94.88 280 LEU A C 1
ATOM 2153 O O . LEU A 1 280 ? 7.869 -5.987 -8.137 1.00 94.88 280 LEU A O 1
ATOM 2157 N N . HIS A 1 281 ? 7.645 -4.705 -6.295 1.00 94.69 281 HIS A N 1
AT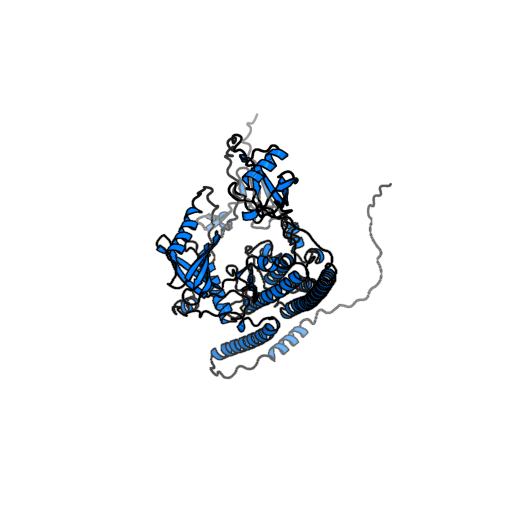OM 2158 C CA . HIS A 1 281 ? 6.223 -4.391 -6.452 1.00 94.69 281 HIS A CA 1
ATOM 2159 C C . HIS A 1 281 ? 5.983 -3.267 -7.477 1.00 94.69 281 HIS A C 1
ATOM 2161 O O . HIS A 1 281 ? 5.214 -3.431 -8.422 1.00 94.69 281 HIS A O 1
ATOM 2167 N N . ARG A 1 282 ? 6.685 -2.135 -7.337 1.00 93.44 282 ARG A N 1
ATOM 2168 C CA . ARG A 1 282 ? 6.698 -0.942 -8.213 1.00 93.44 282 ARG A CA 1
ATOM 2169 C C . ARG A 1 282 ? 5.423 -0.095 -8.300 1.00 93.44 282 ARG A C 1
ATOM 2171 O O . ARG A 1 282 ? 5.488 1.002 -8.851 1.00 93.44 282 ARG A O 1
ATOM 2178 N N . ASP A 1 283 ? 4.288 -0.552 -7.773 1.00 93.81 283 ASP A N 1
ATOM 2179 C CA . ASP A 1 283 ? 3.050 0.252 -7.710 1.00 93.81 283 ASP A CA 1
ATOM 2180 C C . ASP A 1 283 ? 2.334 0.182 -6.348 1.00 93.81 283 ASP A C 1
ATOM 2182 O O . ASP A 1 283 ? 1.177 -0.217 -6.247 1.00 93.81 283 ASP A O 1
ATOM 2186 N N . LEU A 1 284 ? 3.045 0.521 -5.268 1.00 94.62 284 LEU A N 1
ATOM 2187 C CA . LEU A 1 284 ? 2.445 0.604 -3.931 1.00 94.62 284 LEU A CA 1
ATOM 2188 C C . LEU A 1 284 ? 1.598 1.876 -3.794 1.00 94.62 284 LEU A C 1
ATOM 2190 O O . LEU A 1 284 ? 2.099 2.980 -4.008 1.00 94.62 284 LEU A O 1
ATOM 2194 N N . LYS A 1 285 ? 0.332 1.707 -3.409 1.00 93.19 285 LYS A N 1
ATOM 2195 C CA . LYS A 1 285 ? -0.643 2.776 -3.144 1.00 93.19 285 LYS A CA 1
ATOM 2196 C C . LYS A 1 285 ? -1.770 2.256 -2.239 1.00 93.19 285 LYS A C 1
ATOM 2198 O O . LYS A 1 285 ? -1.972 1.041 -2.227 1.00 93.19 285 LYS A O 1
ATOM 2203 N N . PRO A 1 286 ? -2.514 3.118 -1.521 1.00 92.44 286 PRO A N 1
ATOM 2204 C CA . PRO A 1 286 ? -3.607 2.683 -0.647 1.00 92.44 286 PRO A CA 1
ATOM 2205 C C . PRO A 1 286 ? -4.675 1.856 -1.371 1.00 92.44 286 PRO A C 1
ATOM 2207 O O . PRO A 1 286 ? -5.183 0.894 -0.803 1.00 92.44 286 PRO A O 1
ATOM 2210 N N . ASP A 1 287 ? -4.970 2.180 -2.635 1.00 89.25 287 ASP A N 1
ATOM 2211 C CA . ASP A 1 287 ? -5.948 1.444 -3.446 1.00 89.25 287 ASP A CA 1
ATOM 2212 C C . ASP A 1 287 ? -5.560 -0.014 -3.691 1.00 89.25 287 ASP A C 1
ATOM 2214 O O . ASP A 1 287 ? -6.444 -0.818 -3.945 1.00 89.25 287 ASP A O 1
ATOM 2218 N N . ASN A 1 288 ? -4.268 -0.351 -3.603 1.00 91.31 288 ASN A N 1
ATOM 2219 C CA . ASN A 1 288 ? -3.729 -1.700 -3.799 1.00 91.31 288 ASN A CA 1
ATOM 2220 C C . ASN A 1 288 ? -3.613 -2.484 -2.472 1.00 91.31 288 ASN A C 1
ATOM 2222 O O . ASN A 1 288 ? -2.870 -3.464 -2.377 1.00 91.31 288 ASN A O 1
ATOM 2226 N N . MET A 1 289 ? -4.313 -2.030 -1.424 1.00 93.31 289 MET A N 1
ATOM 2227 C CA . MET A 1 289 ? -4.283 -2.603 -0.077 1.00 93.31 289 MET A CA 1
ATOM 2228 C C . MET A 1 289 ? -5.694 -2.848 0.460 1.00 93.31 289 MET A C 1
ATOM 2230 O O . MET A 1 289 ? -6.604 -2.030 0.306 1.00 93.31 289 MET A O 1
ATOM 2234 N N . GLY A 1 290 ? -5.877 -3.964 1.162 1.00 92.88 290 GLY A N 1
ATOM 2235 C CA . GLY A 1 290 ? -7.169 -4.329 1.740 1.00 92.88 290 GLY A CA 1
ATOM 2236 C C . GLY A 1 290 ? -7.035 -5.152 3.008 1.00 92.88 290 GLY A C 1
ATOM 2237 O O . GLY A 1 290 ? -5.973 -5.693 3.302 1.00 92.88 290 GLY A O 1
ATOM 2238 N N . ILE A 1 291 ? -8.125 -5.235 3.761 1.00 93.31 291 ILE A N 1
ATOM 2239 C CA . ILE A 1 291 ? -8.245 -6.012 4.989 1.00 93.31 291 ILE A CA 1
ATOM 2240 C C . ILE A 1 291 ? -9.122 -7.230 4.710 1.00 93.31 291 ILE A C 1
ATOM 2242 O O . ILE A 1 291 ? -10.220 -7.095 4.165 1.00 93.31 291 ILE A O 1
ATOM 2246 N N . LEU A 1 292 ? -8.637 -8.418 5.080 1.00 89.19 292 LEU A N 1
ATOM 2247 C CA . LEU A 1 292 ? -9.350 -9.672 4.829 1.00 89.19 292 LEU A CA 1
ATOM 2248 C C . LEU A 1 292 ? -10.685 -9.744 5.566 1.00 89.19 292 LEU A C 1
ATOM 2250 O O . LEU A 1 292 ? -11.657 -10.158 4.955 1.00 89.19 292 LEU A O 1
ATOM 2254 N N . SER A 1 293 ? -10.741 -9.334 6.838 1.00 87.44 293 SER A N 1
ATOM 2255 C CA . SER A 1 293 ? -11.993 -9.287 7.601 1.00 87.44 293 SER A CA 1
ATOM 2256 C C . SER A 1 293 ? -11.941 -8.304 8.772 1.00 87.44 293 SER A C 1
ATOM 2258 O O . SER A 1 293 ? -10.862 -7.930 9.238 1.00 87.44 293 SER A O 1
ATOM 2260 N N . ARG A 1 294 ? -13.116 -7.912 9.284 1.00 85.88 294 ARG A N 1
ATOM 2261 C CA . ARG A 1 294 ? -13.253 -7.064 10.490 1.00 85.88 294 ARG A CA 1
ATOM 2262 C C . ARG A 1 294 ? -12.765 -7.766 11.752 1.00 85.88 294 ARG A C 1
ATOM 2264 O O . ARG A 1 294 ? -12.087 -7.161 12.577 1.00 85.88 294 ARG A O 1
ATOM 2271 N N . GLU A 1 295 ? -13.134 -9.035 11.895 1.00 82.94 295 GLU A N 1
ATOM 2272 C CA . GLU A 1 295 ? -12.826 -9.855 13.070 1.00 82.94 295 GLU A CA 1
ATOM 2273 C C . GLU A 1 295 ? -11.330 -10.162 13.156 1.00 82.94 295 GLU A C 1
ATOM 2275 O O . GLU A 1 295 ? -10.746 -10.212 14.238 1.00 82.94 295 GLU A O 1
ATOM 2280 N N . GLN A 1 296 ? -10.697 -10.347 11.996 1.00 80.50 296 GLN A N 1
ATOM 2281 C CA . GLN A 1 296 ? -9.285 -10.666 11.872 1.00 80.50 296 GLN A CA 1
ATOM 2282 C C . GLN A 1 296 ? -8.654 -9.737 10.828 1.00 80.50 296 GLN A C 1
ATOM 2284 O O . GLN A 1 296 ? -8.568 -10.099 9.648 1.00 80.50 296 GLN A O 1
ATOM 2289 N N . PRO A 1 297 ? -8.207 -8.537 11.251 1.00 88.44 297 PRO A N 1
ATOM 2290 C CA . PRO A 1 297 ? -7.748 -7.488 10.351 1.00 88.44 297 PRO A CA 1
ATOM 2291 C C . PRO A 1 297 ? -6.331 -7.764 9.841 1.00 88.44 297 PRO A C 1
ATOM 2293 O O . PRO A 1 297 ? -5.348 -7.136 10.245 1.00 88.44 297 PRO A O 1
ATOM 2296 N N . VAL A 1 298 ? -6.234 -8.749 8.953 1.00 89.31 298 VAL A N 1
ATOM 2297 C CA . VAL A 1 298 ? -5.022 -9.059 8.200 1.00 89.31 298 VAL A CA 1
ATOM 2298 C C . VAL A 1 298 ? -5.017 -8.205 6.942 1.00 89.31 298 VAL A C 1
ATOM 2300 O O . VAL A 1 298 ? -5.919 -8.310 6.109 1.00 89.31 298 VAL A O 1
ATOM 2303 N N . ALA A 1 299 ? -4.010 -7.353 6.817 1.00 93.00 299 ALA A N 1
ATOM 2304 C CA . ALA A 1 299 ? -3.798 -6.529 5.648 1.00 93.00 299 ALA A CA 1
ATOM 2305 C C . ALA A 1 299 ? -3.111 -7.341 4.544 1.00 93.00 299 ALA A C 1
ATOM 2307 O O . ALA A 1 299 ? -2.153 -8.074 4.797 1.00 93.00 299 ALA A O 1
ATOM 2308 N N . VAL A 1 300 ? -3.571 -7.173 3.307 1.00 92.81 300 VAL A N 1
ATOM 2309 C CA . VAL A 1 300 ? -3.017 -7.822 2.114 1.00 92.81 300 VAL A CA 1
ATOM 2310 C C . VAL A 1 300 ? -2.754 -6.817 0.997 1.00 92.81 300 VAL A C 1
ATOM 2312 O O . VAL A 1 300 ? -3.530 -5.882 0.800 1.00 92.81 300 VAL A O 1
ATOM 2315 N N . LEU A 1 301 ? -1.667 -7.042 0.257 1.00 92.69 301 LEU A N 1
ATOM 2316 C CA . LEU A 1 301 ? -1.361 -6.359 -1.000 1.00 92.69 301 LEU A CA 1
ATOM 2317 C C . LEU A 1 301 ? -1.995 -7.102 -2.178 1.00 92.69 301 LEU A C 1
ATOM 2319 O O . LEU A 1 301 ? -1.944 -8.336 -2.242 1.00 92.69 301 LEU A O 1
ATOM 2323 N N . PHE A 1 302 ? -2.536 -6.347 -3.126 1.00 88.06 302 PHE A N 1
ATOM 2324 C CA . PHE A 1 302 ? -3.030 -6.848 -4.407 1.00 88.06 302 PHE A CA 1
ATOM 2325 C C . PHE A 1 302 ? -2.545 -5.967 -5.569 1.00 88.06 302 PHE A C 1
ATOM 2327 O O . PHE A 1 302 ? -1.909 -4.943 -5.348 1.00 88.06 302 PHE A O 1
ATOM 2334 N N . ASP A 1 303 ? -2.838 -6.390 -6.802 1.00 86.56 303 ASP A N 1
ATOM 2335 C CA . ASP A 1 303 ? -2.377 -5.774 -8.057 1.00 86.56 303 ASP A CA 1
ATOM 2336 C C . ASP A 1 303 ? -0.851 -5.843 -8.256 1.00 86.56 303 ASP A C 1
ATOM 2338 O O . ASP A 1 303 ? -0.104 -4.880 -8.073 1.00 86.56 303 ASP A O 1
ATOM 2342 N N . LEU A 1 304 ? -0.384 -7.027 -8.670 1.00 88.31 304 LEU A N 1
ATOM 2343 C CA . LEU A 1 304 ? 1.034 -7.297 -8.947 1.00 88.31 304 LEU A CA 1
ATOM 2344 C C . LEU A 1 304 ? 1.373 -7.194 -10.439 1.00 88.31 304 LEU A C 1
ATOM 2346 O O . LEU A 1 304 ? 2.473 -7.572 -10.846 1.00 88.31 304 LEU A O 1
ATOM 2350 N N . GLY A 1 305 ? 0.475 -6.648 -11.267 1.00 84.44 305 GLY A N 1
ATOM 2351 C CA . GLY A 1 305 ? 0.702 -6.511 -12.710 1.00 84.44 305 GLY A CA 1
ATOM 2352 C C . GLY A 1 305 ? 1.945 -5.679 -13.045 1.00 84.44 305 GLY A C 1
ATOM 2353 O O . GLY A 1 305 ? 2.630 -5.920 -14.040 1.00 84.44 305 GLY A O 1
ATOM 2354 N N . MET A 1 306 ? 2.306 -4.724 -12.182 1.00 87.38 306 MET A N 1
ATOM 2355 C CA . MET A 1 306 ? 3.520 -3.917 -12.333 1.00 87.38 306 MET A CA 1
ATOM 2356 C C . MET A 1 306 ? 4.758 -4.528 -11.679 1.00 87.38 306 MET A C 1
ATOM 2358 O O . MET A 1 306 ? 5.839 -3.954 -11.820 1.00 87.38 306 MET A O 1
ATOM 2362 N N . ALA A 1 307 ? 4.679 -5.688 -11.033 1.00 91.81 307 ALA A N 1
ATOM 2363 C CA . ALA A 1 307 ? 5.836 -6.277 -10.380 1.00 91.81 307 ALA A CA 1
ATOM 2364 C C . ALA A 1 307 ? 6.936 -6.670 -11.385 1.00 91.81 307 ALA A C 1
ATOM 2366 O O . ALA A 1 307 ? 6.697 -6.856 -12.582 1.00 91.81 307 ALA A O 1
ATOM 2367 N N . ARG A 1 308 ? 8.188 -6.756 -10.930 1.00 90.62 308 ARG A N 1
ATOM 2368 C CA . ARG A 1 308 ? 9.338 -7.083 -11.794 1.00 90.62 308 ARG A CA 1
ATOM 2369 C C . ARG A 1 308 ? 10.392 -7.873 -11.048 1.00 90.62 308 ARG A C 1
ATOM 2371 O O . ARG A 1 308 ? 10.761 -7.514 -9.940 1.00 90.62 308 ARG A O 1
ATOM 2378 N N . MET A 1 309 ? 10.962 -8.879 -11.705 1.00 92.12 309 MET A N 1
ATOM 2379 C CA . MET A 1 309 ? 12.157 -9.542 -11.190 1.00 92.12 309 MET A CA 1
ATOM 2380 C C . MET A 1 309 ? 13.373 -8.617 -11.240 1.00 92.12 309 MET A C 1
ATOM 2382 O O . MET A 1 309 ? 13.778 -8.174 -12.319 1.00 92.12 309 MET A O 1
ATOM 2386 N N . TYR A 1 310 ? 13.977 -8.371 -10.080 1.00 92.69 310 TYR A N 1
ATOM 2387 C CA . TYR A 1 310 ? 15.260 -7.676 -9.969 1.00 92.69 310 TYR A CA 1
ATOM 2388 C C . TYR A 1 310 ? 16.443 -8.649 -9.885 1.00 92.69 310 TYR A C 1
ATOM 2390 O O . TYR A 1 310 ? 17.589 -8.230 -10.056 1.00 92.69 310 TYR A O 1
ATOM 2398 N N . THR A 1 311 ? 16.180 -9.945 -9.682 1.00 92.00 311 THR A N 1
ATOM 2399 C CA . THR A 1 311 ? 17.187 -11.007 -9.775 1.00 92.00 311 THR A CA 1
ATOM 2400 C C . THR A 1 311 ? 17.035 -11.850 -11.039 1.00 92.00 311 THR A C 1
ATOM 2402 O O . THR A 1 311 ? 15.987 -11.860 -11.692 1.00 92.00 311 THR A O 1
ATOM 2405 N N . ASP A 1 312 ? 18.095 -12.542 -11.431 1.00 88.12 312 ASP A N 1
ATOM 2406 C CA . ASP A 1 312 ? 18.056 -13.587 -12.450 1.00 88.12 312 ASP A CA 1
ATOM 2407 C C . ASP A 1 312 ? 17.589 -14.937 -11.864 1.00 88.12 312 ASP A C 1
ATOM 2409 O O . ASP A 1 312 ? 17.141 -15.020 -10.716 1.00 88.12 312 ASP A O 1
ATOM 2413 N N . TYR A 1 313 ? 17.664 -16.000 -12.669 1.00 80.81 313 TYR A N 1
ATOM 2414 C CA . TYR A 1 313 ? 17.256 -17.349 -12.270 1.00 80.81 313 TYR A CA 1
ATOM 2415 C C . TYR A 1 313 ? 18.173 -17.984 -11.211 1.00 80.81 313 TYR A C 1
ATOM 2417 O O . TYR A 1 313 ? 17.736 -18.865 -10.468 1.00 80.81 313 TYR A O 1
ATOM 2425 N N . PHE A 1 314 ? 19.416 -17.513 -11.094 1.00 84.75 314 PHE A N 1
ATOM 2426 C CA . PHE A 1 314 ? 20.350 -17.914 -10.043 1.00 84.75 314 PHE A CA 1
ATOM 2427 C C . PHE A 1 314 ? 20.182 -17.098 -8.755 1.00 84.75 314 PHE A C 1
ATOM 2429 O O . PHE A 1 314 ? 20.800 -17.417 -7.741 1.00 84.75 314 PHE A O 1
ATOM 2436 N N . GLY A 1 315 ? 19.339 -16.061 -8.768 1.00 82.00 315 GLY A N 1
ATOM 2437 C CA . GLY A 1 315 ? 19.157 -15.147 -7.643 1.00 82.00 315 GLY A CA 1
ATOM 2438 C C . GLY A 1 315 ? 20.199 -14.027 -7.583 1.00 82.00 315 GLY A C 1
ATOM 2439 O O . GLY A 1 315 ? 20.280 -13.334 -6.569 1.00 82.00 315 GLY A O 1
ATOM 2440 N N . GLN A 1 316 ? 20.987 -13.825 -8.642 1.00 87.62 316 GLN A N 1
ATOM 2441 C CA . GLN A 1 316 ? 21.932 -12.714 -8.735 1.00 87.62 316 GLN A CA 1
ATOM 2442 C C . GLN A 1 316 ? 21.225 -11.436 -9.181 1.00 87.62 316 GLN A C 1
ATOM 2444 O O . GLN A 1 316 ? 20.239 -11.481 -9.917 1.00 87.62 316 GLN A O 1
ATOM 2449 N N . LEU A 1 317 ? 21.723 -10.281 -8.735 1.00 88.38 317 LEU A N 1
ATOM 2450 C CA . LEU A 1 317 ? 21.177 -8.982 -9.125 1.00 88.38 317 LEU A CA 1
ATOM 2451 C C . LEU A 1 317 ? 21.322 -8.776 -10.634 1.00 88.38 317 LEU A C 1
ATOM 2453 O O . LEU A 1 317 ? 22.420 -8.871 -11.181 1.00 88.38 317 LEU A O 1
ATOM 2457 N N . ARG A 1 318 ? 20.215 -8.442 -11.301 1.00 88.94 318 ARG A N 1
ATOM 2458 C CA . ARG A 1 318 ? 20.250 -8.059 -12.713 1.00 88.94 318 ARG A CA 1
ATOM 2459 C C . ARG A 1 318 ? 20.978 -6.730 -12.871 1.00 88.94 318 ARG A C 1
ATOM 2461 O O . ARG A 1 318 ? 20.815 -5.818 -12.060 1.00 88.94 318 ARG A O 1
ATOM 2468 N N . THR A 1 319 ? 21.731 -6.597 -13.958 1.00 87.69 319 THR A N 1
ATOM 2469 C CA . THR A 1 319 ? 22.361 -5.326 -14.315 1.00 87.69 319 THR A CA 1
ATOM 2470 C C . THR A 1 319 ? 21.287 -4.252 -14.540 1.00 87.69 319 THR A C 1
ATOM 2472 O O . THR A 1 319 ? 20.353 -4.490 -15.315 1.00 87.69 319 THR A O 1
ATOM 2475 N N . PRO A 1 320 ? 21.397 -3.075 -13.896 1.00 87.81 320 PRO A N 1
ATOM 2476 C CA . PRO A 1 320 ? 20.455 -1.981 -14.099 1.00 87.81 320 PRO A CA 1
ATOM 2477 C C . PRO A 1 320 ? 20.416 -1.526 -15.558 1.00 87.81 320 PRO A C 1
ATOM 2479 O O . PRO A 1 320 ? 21.462 -1.364 -16.193 1.00 87.81 320 PRO A O 1
ATOM 2482 N N . ARG A 1 321 ? 19.220 -1.265 -16.096 1.00 87.00 321 ARG A N 1
ATOM 2483 C CA . ARG A 1 321 ? 19.098 -0.646 -17.421 1.00 87.00 321 ARG A CA 1
ATOM 2484 C C . ARG A 1 321 ? 19.539 0.814 -17.364 1.00 87.00 321 ARG A C 1
ATOM 2486 O O . ARG A 1 321 ? 19.326 1.512 -16.375 1.00 87.00 321 ARG A O 1
ATOM 2493 N N . THR A 1 322 ? 20.098 1.295 -18.471 1.00 81.50 322 THR A N 1
ATOM 2494 C CA . THR A 1 322 ? 20.568 2.684 -18.613 1.00 81.50 322 THR A CA 1
ATOM 2495 C C . THR A 1 322 ? 19.435 3.708 -18.544 1.00 81.50 322 THR A C 1
ATOM 2497 O O . THR A 1 322 ? 19.649 4.833 -18.100 1.00 81.50 322 THR A O 1
ATOM 2500 N N . SER A 1 323 ? 18.227 3.328 -18.961 1.00 82.00 323 SER A N 1
ATOM 2501 C CA . SER A 1 323 ? 17.016 4.133 -18.828 1.00 82.00 323 SER A CA 1
ATOM 2502 C C . SER A 1 323 ? 15.794 3.229 -18.727 1.00 82.00 323 SER A C 1
ATOM 2504 O O . SER A 1 323 ? 15.671 2.244 -19.460 1.00 82.00 323 SER A O 1
ATOM 2506 N N . CYS A 1 324 ? 14.893 3.567 -17.811 1.00 82.94 324 CYS A N 1
ATOM 2507 C CA . CYS A 1 324 ? 13.629 2.880 -17.610 1.00 82.94 324 CYS A CA 1
ATOM 2508 C C . CYS A 1 324 ? 12.480 3.872 -17.807 1.00 82.94 324 CYS A C 1
ATOM 2510 O O . CYS A 1 324 ? 12.466 4.902 -17.132 1.00 82.94 324 CYS A O 1
ATOM 2512 N N . PRO A 1 325 ? 11.487 3.588 -18.670 1.00 82.25 325 PRO A N 1
ATOM 2513 C CA . PRO A 1 325 ? 10.259 4.367 -18.654 1.00 82.25 325 PRO A CA 1
ATOM 2514 C C . PRO A 1 325 ? 9.605 4.218 -17.279 1.00 82.25 325 PRO A C 1
ATOM 2516 O O . PRO A 1 325 ? 9.520 3.108 -16.739 1.00 82.25 325 PRO A O 1
ATOM 2519 N N . PHE A 1 326 ? 9.170 5.340 -16.708 1.00 83.12 326 PHE A N 1
ATOM 2520 C CA . PHE A 1 326 ? 8.456 5.331 -15.441 1.00 83.12 326 PHE A CA 1
ATOM 2521 C C . PHE A 1 326 ? 7.175 4.497 -15.578 1.00 83.12 326 PHE A C 1
ATOM 2523 O O . PHE A 1 326 ? 6.398 4.680 -16.516 1.00 83.12 326 PHE A O 1
ATOM 2530 N N . ARG A 1 327 ? 6.984 3.564 -14.644 1.00 78.81 327 ARG A N 1
ATOM 2531 C CA . ARG A 1 327 ? 5.762 2.780 -14.461 1.00 78.81 327 ARG A CA 1
ATOM 2532 C C . ARG A 1 327 ? 5.426 2.780 -12.974 1.00 78.81 327 ARG A C 1
ATOM 2534 O O . ARG A 1 327 ? 6.348 2.683 -12.163 1.00 78.81 327 ARG A O 1
ATOM 2541 N N . GLY A 1 328 ? 4.137 2.876 -12.670 1.00 82.56 328 GLY A N 1
ATOM 2542 C CA . GLY A 1 328 ? 3.599 3.032 -11.321 1.00 82.56 328 GLY A CA 1
ATOM 2543 C C . GLY A 1 328 ? 2.908 4.380 -11.140 1.00 82.56 328 GLY A C 1
ATOM 2544 O O . GLY A 1 328 ? 2.840 5.202 -12.060 1.00 82.56 328 GLY A O 1
ATOM 2545 N N . THR A 1 329 ? 2.392 4.611 -9.943 1.00 88.50 329 THR A N 1
ATOM 2546 C CA . THR A 1 329 ? 1.618 5.810 -9.643 1.00 88.50 329 THR A CA 1
ATOM 2547 C C . THR A 1 329 ? 2.532 6.953 -9.178 1.00 88.50 329 THR A C 1
ATOM 2549 O O . THR A 1 329 ? 3.260 6.793 -8.193 1.00 88.50 329 THR A O 1
ATOM 2552 N N . PRO A 1 330 ? 2.543 8.124 -9.859 1.00 88.88 330 PRO A N 1
ATOM 2553 C CA . PRO A 1 330 ? 3.501 9.192 -9.574 1.00 88.88 330 PRO A CA 1
ATOM 2554 C C . PRO A 1 330 ? 3.482 9.701 -8.137 1.00 88.88 330 PRO A C 1
ATOM 2556 O O . PRO A 1 330 ? 4.521 10.155 -7.672 1.00 88.88 330 PRO A O 1
ATOM 2559 N N . GLU A 1 331 ? 2.341 9.651 -7.452 1.00 89.81 331 GLU A N 1
ATOM 2560 C CA . GLU A 1 331 ? 2.163 10.204 -6.107 1.00 89.81 331 GLU A CA 1
ATOM 2561 C C . GLU A 1 331 ? 3.048 9.483 -5.076 1.00 89.81 331 GLU A C 1
ATOM 2563 O O . GLU A 1 331 ? 3.845 10.134 -4.396 1.00 89.81 331 GLU A O 1
ATOM 2568 N N . TRP A 1 332 ? 3.036 8.146 -5.066 1.00 93.69 332 TRP A N 1
ATOM 2569 C CA . TRP A 1 332 ? 3.791 7.309 -4.120 1.00 93.69 332 TRP A CA 1
ATOM 2570 C C . TRP A 1 332 ? 5.134 6.806 -4.656 1.00 93.69 332 TRP A C 1
ATOM 2572 O O . TRP A 1 332 ? 5.951 6.291 -3.901 1.00 93.69 332 TRP A O 1
ATOM 2582 N N . ALA A 1 333 ? 5.426 6.988 -5.943 1.00 92.94 333 ALA A N 1
ATOM 2583 C CA . ALA A 1 333 ? 6.717 6.588 -6.493 1.00 92.94 333 ALA A CA 1
ATOM 2584 C C . ALA A 1 333 ? 7.891 7.383 -5.894 1.00 92.94 333 ALA A C 1
ATOM 2586 O O . ALA A 1 333 ? 7.797 8.597 -5.680 1.00 92.94 333 ALA A O 1
ATOM 2587 N N . SER A 1 334 ? 9.038 6.729 -5.713 1.00 93.38 334 SER A N 1
ATOM 2588 C CA . SER A 1 334 ? 10.267 7.403 -5.289 1.00 93.38 334 SER A CA 1
ATOM 2589 C C . SER A 1 334 ? 10.712 8.476 -6.302 1.00 93.38 334 SER A C 1
ATOM 2591 O O . SER A 1 334 ? 10.428 8.414 -7.507 1.00 93.38 334 SER A O 1
ATOM 2593 N N . GLY A 1 335 ? 11.512 9.440 -5.840 1.00 90.44 335 GLY A N 1
ATOM 2594 C CA . GLY A 1 335 ? 12.157 10.405 -6.732 1.00 90.44 335 GLY A CA 1
ATOM 2595 C C . GLY A 1 335 ? 13.152 9.776 -7.722 1.00 90.44 335 GLY A C 1
ATOM 2596 O O . GLY A 1 335 ? 13.465 10.401 -8.737 1.00 90.44 335 GLY A O 1
ATOM 2597 N N . TYR A 1 336 ? 13.654 8.562 -7.460 1.00 89.75 336 TYR A N 1
ATOM 2598 C CA . TYR A 1 336 ? 14.555 7.827 -8.358 1.00 89.75 336 TYR A CA 1
ATOM 2599 C C . TYR A 1 336 ? 13.781 7.179 -9.508 1.00 89.75 336 TYR A C 1
ATOM 2601 O O . TYR A 1 336 ? 14.153 7.365 -10.671 1.00 89.75 336 TYR A O 1
ATOM 2609 N N . ALA A 1 337 ? 12.665 6.515 -9.197 1.00 89.69 337 ALA A N 1
ATOM 2610 C CA . ALA A 1 337 ? 11.769 5.914 -10.177 1.00 89.69 337 ALA A CA 1
ATOM 2611 C C . ALA A 1 337 ? 11.248 6.964 -11.172 1.00 89.69 337 ALA A C 1
ATOM 2613 O O . ALA A 1 337 ? 11.310 6.765 -12.386 1.00 89.69 337 ALA A O 1
ATOM 2614 N N . GLN A 1 338 ? 10.823 8.133 -10.678 1.00 87.88 338 GLN A N 1
ATOM 2615 C CA . GLN A 1 338 ? 10.337 9.235 -11.520 1.00 87.88 338 GLN A CA 1
ATOM 2616 C C . GLN A 1 338 ? 11.410 9.838 -12.440 1.00 87.88 338 GLN A C 1
ATOM 2618 O O . GLN A 1 338 ? 11.085 10.412 -13.476 1.00 87.88 338 GLN A O 1
ATOM 2623 N N . LYS A 1 339 ? 12.695 9.703 -12.090 1.00 87.62 339 LYS A N 1
ATOM 2624 C CA . LYS A 1 339 ? 13.824 10.109 -12.948 1.00 87.62 339 LYS A CA 1
ATOM 2625 C C . LYS A 1 339 ? 14.160 9.063 -14.018 1.00 87.62 339 LYS A C 1
ATOM 2627 O O . LYS A 1 339 ? 15.156 9.223 -14.720 1.00 87.62 339 LYS A O 1
ATOM 2632 N N . GLY A 1 340 ? 13.370 7.993 -14.130 1.00 87.81 340 GLY A N 1
ATOM 2633 C CA . GLY A 1 340 ? 13.577 6.918 -15.097 1.00 87.81 340 GLY A CA 1
ATOM 2634 C C . GLY A 1 340 ? 14.799 6.049 -14.798 1.00 87.81 340 GLY A C 1
ATOM 2635 O O . GLY A 1 340 ? 15.389 5.473 -15.715 1.00 87.81 340 GLY A O 1
ATOM 2636 N N . ARG A 1 341 ? 15.213 5.979 -13.527 1.00 88.81 341 ARG A N 1
ATOM 2637 C CA . ARG A 1 341 ? 16.253 5.046 -13.077 1.00 88.81 341 ARG A CA 1
ATOM 2638 C C . ARG A 1 341 ? 15.659 3.654 -12.879 1.00 88.81 341 ARG A C 1
ATOM 2640 O O . ARG A 1 341 ? 14.453 3.511 -12.683 1.00 88.81 341 ARG A O 1
ATOM 2647 N N . GLU A 1 342 ? 16.510 2.633 -12.950 1.00 90.88 342 GLU A N 1
ATOM 2648 C CA . GLU A 1 342 ? 16.096 1.281 -12.576 1.00 90.88 342 GLU A CA 1
ATOM 2649 C C . GLU A 1 342 ? 15.656 1.284 -11.112 1.00 90.88 342 GLU A C 1
ATOM 2651 O O . GLU A 1 342 ? 16.379 1.775 -10.245 1.00 90.88 342 GLU A O 1
ATOM 2656 N N . GLN A 1 343 ? 14.455 0.767 -10.870 1.00 92.62 343 GLN A N 1
ATOM 2657 C CA . GLN A 1 343 ? 13.909 0.663 -9.526 1.00 92.62 343 GLN A CA 1
ATOM 2658 C C . GLN A 1 343 ? 14.607 -0.469 -8.771 1.00 92.62 343 GLN A C 1
ATOM 2660 O O . GLN A 1 343 ? 14.993 -1.491 -9.340 1.00 92.62 343 GLN A O 1
ATOM 2665 N N . THR A 1 344 ? 14.747 -0.271 -7.474 1.00 94.38 344 THR A N 1
ATOM 2666 C CA . THR A 1 344 ? 15.386 -1.149 -6.506 1.00 94.38 344 THR A CA 1
ATOM 2667 C C . THR A 1 344 ? 14.400 -1.470 -5.388 1.00 94.38 344 THR A C 1
ATOM 2669 O O . THR A 1 344 ? 13.314 -0.903 -5.299 1.00 94.38 344 THR A O 1
ATOM 2672 N N . ARG A 1 345 ? 14.815 -2.333 -4.461 1.00 96.38 345 ARG A N 1
ATOM 2673 C CA . ARG A 1 345 ? 14.045 -2.630 -3.245 1.00 96.38 345 ARG A CA 1
ATOM 2674 C C . ARG A 1 345 ? 13.777 -1.385 -2.393 1.00 96.38 345 ARG A C 1
ATOM 2676 O O . ARG A 1 345 ? 12.764 -1.321 -1.708 1.00 96.38 345 ARG A O 1
ATOM 2683 N N . PHE A 1 346 ? 14.670 -0.394 -2.431 1.00 97.00 346 PHE A N 1
ATOM 2684 C CA . PHE A 1 346 ? 14.473 0.860 -1.706 1.00 97.00 346 PHE A CA 1
ATOM 2685 C C . PHE A 1 346 ? 13.361 1.712 -2.312 1.00 97.00 346 PHE A C 1
ATOM 2687 O O . PHE A 1 346 ? 12.714 2.446 -1.577 1.00 97.00 346 PHE A O 1
ATOM 2694 N N . ASP A 1 347 ? 13.096 1.602 -3.614 1.00 95.94 347 ASP A N 1
ATOM 2695 C CA . ASP A 1 347 ? 12.008 2.342 -4.250 1.00 95.94 347 ASP A CA 1
ATOM 2696 C C . ASP A 1 347 ? 10.639 1.877 -3.741 1.00 95.94 347 ASP A C 1
ATOM 2698 O O . ASP A 1 347 ? 9.797 2.722 -3.434 1.00 95.94 347 ASP A O 1
ATOM 2702 N N . ASP A 1 348 ? 10.457 0.566 -3.552 1.00 97.19 348 ASP A N 1
ATOM 2703 C CA . ASP A 1 348 ? 9.262 0.008 -2.908 1.00 97.19 348 ASP A CA 1
ATOM 2704 C C . ASP A 1 348 ? 9.159 0.450 -1.442 1.00 97.19 348 ASP A C 1
ATOM 2706 O O . ASP A 1 348 ? 8.099 0.880 -0.996 1.00 97.19 348 ASP A O 1
ATOM 2710 N N . LEU A 1 349 ? 10.261 0.439 -0.686 1.00 98.12 349 LEU A N 1
ATOM 2711 C CA . LEU A 1 349 ? 10.254 0.876 0.717 1.00 98.12 349 LEU A CA 1
ATOM 2712 C C . LEU A 1 349 ? 10.001 2.384 0.884 1.00 98.12 349 LEU A C 1
ATOM 2714 O O . LEU A 1 349 ? 9.350 2.804 1.839 1.00 98.12 349 LEU A O 1
ATOM 2718 N N . ILE A 1 350 ? 10.478 3.212 -0.047 1.00 97.25 350 ILE A N 1
ATOM 2719 C CA . ILE A 1 350 ? 10.159 4.644 -0.088 1.00 97.25 350 ILE A CA 1
ATOM 2720 C C . ILE A 1 350 ? 8.673 4.837 -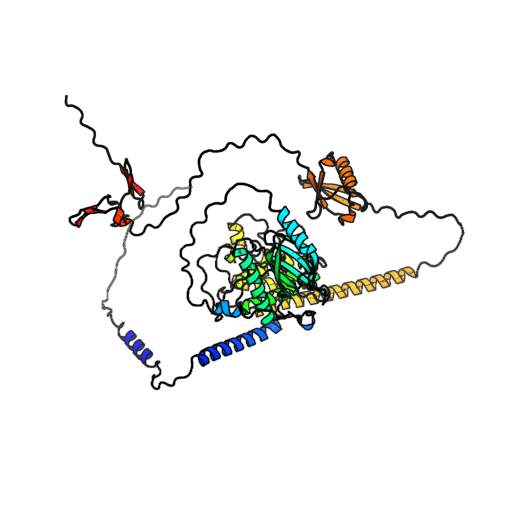0.413 1.00 97.25 350 ILE A C 1
ATOM 2722 O O . ILE A 1 350 ? 8.015 5.643 0.241 1.00 97.25 350 ILE A O 1
ATOM 2726 N N . GLY A 1 351 ? 8.131 4.074 -1.369 1.00 96.62 351 GLY A N 1
ATOM 2727 C CA . GLY A 1 351 ? 6.697 4.086 -1.661 1.00 96.62 351 GLY A CA 1
ATOM 2728 C C . GLY A 1 351 ? 5.853 3.659 -0.461 1.00 96.62 351 GLY A C 1
ATOM 2729 O O . GLY A 1 351 ? 4.895 4.342 -0.114 1.00 96.62 351 GLY A O 1
ATOM 2730 N N . TRP A 1 352 ? 6.266 2.608 0.248 1.00 97.88 352 TRP A N 1
ATOM 2731 C CA . TRP A 1 352 ? 5.663 2.166 1.508 1.00 97.88 352 TRP A CA 1
ATOM 2732 C C . TRP A 1 352 ? 5.666 3.267 2.580 1.00 97.88 352 TRP A C 1
ATOM 2734 O O . TRP A 1 352 ? 4.646 3.483 3.233 1.00 97.88 352 TRP A O 1
ATOM 2744 N N . LEU A 1 353 ? 6.761 4.024 2.721 1.00 98.06 353 LEU A N 1
ATOM 2745 C CA . LEU A 1 353 ? 6.816 5.173 3.630 1.00 98.06 353 LEU A CA 1
ATOM 2746 C C . LEU A 1 353 ? 5.844 6.288 3.209 1.00 98.06 353 LEU A C 1
ATOM 2748 O O . LEU A 1 353 ? 5.189 6.881 4.064 1.00 98.06 353 LEU A O 1
ATOM 2752 N N . TYR A 1 354 ? 5.738 6.587 1.913 1.00 96.94 354 TYR A N 1
ATOM 2753 C CA . TYR A 1 354 ? 4.806 7.605 1.418 1.00 96.94 354 TYR A CA 1
ATOM 2754 C C . TYR A 1 354 ? 3.349 7.186 1.624 1.00 96.94 354 TYR A C 1
ATOM 2756 O O . TYR A 1 354 ? 2.548 8.002 2.072 1.00 96.94 354 TYR A O 1
ATOM 2764 N N . VAL A 1 355 ? 3.019 5.912 1.396 1.00 96.50 355 VAL A N 1
ATOM 2765 C CA . VAL A 1 355 ? 1.702 5.367 1.747 1.00 96.50 355 VAL A CA 1
ATOM 2766 C C . VAL A 1 355 ? 1.444 5.522 3.247 1.00 96.50 355 VAL A C 1
ATOM 2768 O O . VAL A 1 355 ? 0.390 6.019 3.626 1.00 96.50 355 VAL A O 1
ATOM 2771 N N . ALA A 1 356 ? 2.414 5.197 4.111 1.00 97.06 356 ALA A N 1
ATOM 2772 C CA . ALA A 1 356 ? 2.257 5.383 5.555 1.00 97.06 356 ALA A CA 1
ATOM 2773 C C . ALA A 1 356 ? 1.914 6.837 5.922 1.00 97.06 356 ALA A C 1
ATOM 2775 O O . ALA A 1 356 ? 1.020 7.063 6.734 1.00 97.06 356 ALA A O 1
ATOM 2776 N N . CYS A 1 357 ? 2.589 7.820 5.311 1.00 95.50 357 CYS A N 1
ATOM 2777 C CA . CYS A 1 357 ? 2.335 9.243 5.563 1.00 95.50 357 CYS A CA 1
ATOM 2778 C C . CYS A 1 357 ? 0.884 9.637 5.267 1.00 95.50 357 CYS A C 1
ATOM 2780 O O . CYS A 1 357 ? 0.291 10.389 6.036 1.00 95.50 357 CYS A O 1
ATOM 2782 N N . GLU A 1 358 ? 0.315 9.106 4.185 1.00 93.75 358 GLU A N 1
ATOM 2783 C CA . GLU A 1 358 ? -1.089 9.319 3.840 1.00 93.75 358 GLU A CA 1
ATOM 2784 C C . GLU A 1 358 ? -2.038 8.605 4.799 1.00 93.75 358 GLU A C 1
ATOM 2786 O O . GLU A 1 358 ? -2.982 9.221 5.283 1.00 93.75 358 GLU A O 1
ATOM 2791 N N . LEU A 1 359 ? -1.778 7.337 5.132 1.00 94.56 359 LEU A N 1
ATOM 2792 C CA . LEU A 1 359 ? -2.651 6.581 6.034 1.00 94.56 359 LEU A CA 1
ATOM 2793 C C . LEU A 1 359 ? -2.699 7.193 7.448 1.00 94.56 359 LEU A C 1
ATOM 2795 O O . LEU A 1 359 ? -3.751 7.174 8.093 1.00 94.56 359 LEU A O 1
ATOM 2799 N N . PHE A 1 360 ? -1.580 7.757 7.922 1.00 94.75 360 PHE A N 1
ATOM 2800 C CA . PHE A 1 360 ? -1.507 8.487 9.193 1.00 94.75 360 PHE A CA 1
ATOM 2801 C C . PHE A 1 360 ? -2.192 9.862 9.159 1.00 94.75 360 PHE A C 1
ATOM 2803 O O . PHE A 1 360 ? -2.436 10.422 10.230 1.00 94.75 360 PHE A O 1
ATOM 2810 N N . ASP A 1 361 ? -2.492 10.423 7.984 1.00 89.88 361 ASP A N 1
ATOM 2811 C CA . ASP A 1 361 ? -3.295 11.640 7.885 1.00 89.88 361 ASP A CA 1
ATOM 2812 C C . ASP A 1 361 ? -4.776 11.291 8.118 1.00 89.88 361 ASP A C 1
ATOM 2814 O O . ASP A 1 361 ? -5.343 10.385 7.503 1.00 89.88 361 ASP A O 1
ATOM 2818 N N . GLU A 1 362 ? -5.401 11.972 9.077 1.00 83.69 362 GLU A N 1
ATOM 2819 C CA . GLU A 1 362 ? -6.808 11.748 9.441 1.00 83.69 362 GLU A CA 1
ATOM 2820 C C . GLU A 1 362 ? -7.753 12.680 8.672 1.00 83.69 362 GLU A C 1
ATOM 2822 O O . GLU A 1 362 ? -8.970 12.500 8.704 1.00 83.69 362 GLU A O 1
ATOM 2827 N N . ASN A 1 363 ? -7.209 13.683 7.976 1.00 74.81 363 ASN A N 1
ATOM 2828 C CA . ASN A 1 363 ? -8.011 14.683 7.288 1.00 74.81 363 ASN A CA 1
ATOM 2829 C C . ASN A 1 363 ? -8.590 14.116 5.984 1.00 74.81 363 ASN A C 1
ATOM 2831 O O . ASN A 1 363 ? -7.869 13.819 5.038 1.00 74.81 363 ASN A O 1
ATOM 2835 N N . THR A 1 364 ? -9.918 14.029 5.914 1.00 54.88 364 THR A N 1
ATOM 2836 C CA . THR A 1 364 ? -10.701 13.544 4.759 1.00 54.88 364 THR A CA 1
ATOM 2837 C C . THR A 1 364 ? -11.112 14.647 3.766 1.00 54.88 364 THR A C 1
ATOM 2839 O O . THR A 1 364 ? -11.862 14.399 2.824 1.00 54.88 364 THR A O 1
ATOM 2842 N N . GLN A 1 365 ? -10.628 15.876 3.956 1.00 51.44 365 GLN A N 1
ATOM 2843 C CA . GLN A 1 365 ? -10.811 17.036 3.064 1.00 51.44 365 GLN A CA 1
ATOM 2844 C C . GLN A 1 365 ? -9.504 17.302 2.286 1.00 51.44 365 GLN A C 1
ATOM 2846 O O . GLN A 1 365 ? -8.489 16.731 2.674 1.00 51.44 365 GLN A O 1
ATOM 2851 N N . PRO A 1 366 ? -9.456 18.116 1.203 1.00 48.19 366 PRO A N 1
ATOM 2852 C CA . PRO A 1 366 ? -8.333 18.127 0.259 1.00 48.19 366 PRO A CA 1
ATOM 2853 C C . PRO A 1 366 ? -7.111 18.878 0.818 1.00 48.19 366 PRO A C 1
ATOM 2855 O O . PRO A 1 366 ? -6.673 19.892 0.278 1.00 48.19 366 PRO A O 1
ATOM 2858 N N . MET A 1 367 ? -6.544 18.395 1.919 1.00 55.44 367 MET A N 1
ATOM 2859 C CA . MET A 1 367 ? -5.162 18.653 2.269 1.00 55.44 367 MET A CA 1
ATOM 2860 C C . MET A 1 367 ? -4.297 17.659 1.517 1.00 55.44 367 MET A C 1
ATOM 2862 O O . MET A 1 367 ? -4.653 16.504 1.342 1.00 55.44 367 MET A O 1
ATOM 2866 N N . GLN A 1 368 ? -3.160 18.151 1.050 1.00 65.50 368 GLN A N 1
ATOM 2867 C CA . GLN A 1 368 ? -2.118 17.367 0.409 1.00 65.50 368 GLN A CA 1
ATOM 2868 C C . GLN A 1 368 ? -1.556 16.388 1.466 1.00 65.50 368 GLN A C 1
ATOM 2870 O O . GLN A 1 368 ? -0.857 16.874 2.368 1.00 65.50 368 GLN A O 1
ATOM 2875 N N . PRO A 1 369 ? -1.897 15.073 1.452 1.00 77.25 369 PRO A N 1
ATOM 2876 C CA . PRO A 1 369 ? -1.384 14.122 2.444 1.00 77.25 369 PRO A CA 1
ATOM 2877 C C . PRO A 1 369 ? 0.136 14.010 2.338 1.00 77.25 369 PRO A C 1
ATOM 2879 O O . PRO A 1 369 ? 0.839 13.911 3.342 1.00 77.25 369 PRO A O 1
ATOM 2882 N N . LEU A 1 370 ? 0.656 14.125 1.115 1.00 89.38 370 LEU A N 1
ATOM 2883 C CA . LEU A 1 370 ? 2.075 14.233 0.843 1.00 89.38 370 LEU A CA 1
ATOM 2884 C C . LEU A 1 370 ? 2.430 15.682 0.501 1.00 89.38 370 LEU A C 1
ATOM 2886 O O . LEU A 1 370 ? 1.629 16.395 -0.104 1.00 89.38 370 LEU A O 1
ATOM 2890 N N . PRO A 1 371 ? 3.657 16.145 0.798 1.00 88.31 371 PRO A N 1
ATOM 2891 C CA . PRO A 1 371 ? 4.057 17.528 0.538 1.00 88.31 371 PRO A CA 1
ATOM 2892 C C . PRO A 1 371 ? 3.905 17.978 -0.921 1.00 88.31 371 PRO A C 1
ATOM 2894 O O . PRO A 1 371 ? 3.897 19.180 -1.186 1.00 88.31 371 PRO A O 1
ATOM 2897 N N . TRP A 1 372 ? 3.843 17.038 -1.866 1.00 89.88 372 TRP A N 1
ATOM 2898 C CA . TRP A 1 372 ? 3.760 17.275 -3.305 1.00 89.88 372 TRP A CA 1
ATOM 2899 C C . TRP A 1 372 ? 2.394 16.990 -3.931 1.00 89.88 372 TRP A C 1
ATOM 2901 O O . TRP A 1 372 ? 2.260 17.225 -5.134 1.00 89.88 372 TRP A O 1
ATOM 2911 N N . THR A 1 373 ? 1.396 16.529 -3.174 1.00 82.56 373 THR A N 1
ATOM 2912 C CA . THR A 1 373 ? 0.071 16.266 -3.747 1.00 82.56 373 THR A CA 1
ATOM 2913 C C . THR A 1 373 ? -0.458 17.545 -4.410 1.00 82.56 373 THR A C 1
ATOM 2915 O O . THR A 1 373 ? -0.274 18.641 -3.889 1.00 82.56 373 THR A O 1
ATOM 2918 N N . PHE A 1 374 ? -1.058 17.447 -5.598 1.00 74.19 374 PHE A N 1
ATOM 2919 C CA . PHE A 1 374 ? -1.558 18.596 -6.379 1.00 74.19 374 PHE A CA 1
ATOM 2920 C C . PHE A 1 374 ? -0.503 19.650 -6.787 1.00 74.19 374 PHE A C 1
ATOM 2922 O O . PHE A 1 374 ? -0.861 20.768 -7.167 1.00 74.19 374 PHE A O 1
ATOM 2929 N N . ARG A 1 375 ? 0.802 19.334 -6.741 1.00 76.25 375 ARG A N 1
ATOM 2930 C CA . ARG A 1 375 ? 1.856 20.230 -7.248 1.00 76.25 375 ARG A CA 1
ATOM 2931 C C . ARG A 1 375 ? 2.228 19.902 -8.691 1.00 76.25 375 ARG A C 1
ATOM 2933 O O . ARG A 1 375 ? 2.680 18.808 -8.999 1.00 76.25 375 ARG A O 1
ATOM 2940 N N . ASN A 1 376 ? 2.170 20.913 -9.557 1.00 66.81 376 ASN A N 1
ATOM 2941 C CA . ASN A 1 376 ? 2.399 20.758 -11.003 1.00 66.81 376 ASN A CA 1
ATOM 2942 C C . ASN A 1 376 ? 3.856 21.033 -11.447 1.00 66.81 376 ASN A C 1
ATOM 2944 O O . ASN A 1 376 ? 4.149 21.081 -12.640 1.00 66.81 376 ASN A O 1
ATOM 2948 N N . GLY A 1 377 ? 4.784 21.252 -10.505 1.00 75.19 377 GLY A N 1
ATOM 2949 C CA . GLY A 1 377 ? 6.166 21.647 -10.796 1.00 75.19 377 GLY A CA 1
ATOM 2950 C C . GLY A 1 377 ? 7.183 20.512 -10.646 1.00 75.19 377 GLY A C 1
ATOM 2951 O O . GLY A 1 377 ? 7.516 20.138 -9.523 1.00 75.19 377 GLY A O 1
ATOM 2952 N N . ASN A 1 378 ? 7.780 20.053 -11.755 1.00 77.44 378 ASN A N 1
ATOM 2953 C CA . ASN A 1 378 ? 8.782 18.970 -11.752 1.00 77.44 378 ASN A CA 1
ATOM 2954 C C . ASN A 1 378 ? 9.987 19.251 -10.837 1.00 77.44 378 ASN A C 1
ATOM 2956 O O . ASN A 1 378 ? 10.457 18.356 -10.141 1.00 77.44 378 ASN A O 1
ATOM 2960 N N . LYS A 1 379 ? 10.486 20.495 -10.790 1.00 84.25 379 LYS A N 1
ATOM 2961 C CA . LYS A 1 379 ? 11.621 20.861 -9.917 1.00 84.25 379 LYS A CA 1
ATOM 2962 C C . LYS A 1 379 ? 11.266 20.730 -8.434 1.00 84.25 379 LYS A C 1
ATOM 2964 O O . LYS A 1 379 ? 12.027 20.145 -7.670 1.00 84.25 379 LYS A O 1
ATOM 2969 N N . THR A 1 380 ? 10.102 21.247 -8.043 1.00 85.00 380 THR A N 1
ATOM 2970 C CA . THR A 1 380 ? 9.594 21.173 -6.668 1.00 85.00 380 THR A CA 1
ATOM 2971 C C . THR A 1 380 ? 9.330 19.728 -6.263 1.00 85.00 380 THR A C 1
ATOM 2973 O O . THR A 1 380 ? 9.745 19.319 -5.185 1.00 85.00 380 THR A O 1
ATOM 2976 N N . LEU A 1 381 ? 8.719 18.938 -7.148 1.00 86.50 381 LEU A N 1
ATOM 2977 C CA . LEU A 1 381 ? 8.488 17.511 -6.938 1.00 86.50 381 LEU A CA 1
ATOM 2978 C C . LEU A 1 381 ? 9.805 16.753 -6.719 1.00 86.50 381 LEU A C 1
ATOM 2980 O O . LEU A 1 381 ? 9.940 16.021 -5.744 1.00 86.50 381 LEU A O 1
ATOM 2984 N N . HIS A 1 382 ? 10.813 16.980 -7.567 1.00 86.38 382 HIS A N 1
ATOM 2985 C CA . HIS A 1 382 ? 12.124 16.349 -7.408 1.00 86.38 382 HIS A CA 1
ATOM 2986 C C . HIS A 1 382 ? 12.832 16.742 -6.113 1.00 86.38 382 HIS A C 1
ATOM 2988 O O . HIS A 1 382 ? 13.522 15.905 -5.537 1.00 86.38 382 HIS A O 1
ATOM 2994 N N . TYR A 1 383 ? 12.684 17.991 -5.668 1.00 89.81 383 TYR A N 1
ATOM 2995 C CA . TYR A 1 383 ? 13.241 18.441 -4.397 1.00 89.81 383 TYR A CA 1
ATOM 2996 C C . TYR A 1 383 ? 12.551 17.745 -3.217 1.00 89.81 383 TYR A C 1
ATOM 2998 O O . TYR A 1 383 ? 13.226 17.144 -2.382 1.00 89.81 383 TYR A O 1
ATOM 3006 N N . LEU A 1 384 ? 11.215 17.753 -3.189 1.00 91.56 384 LEU A N 1
ATOM 3007 C CA . LEU A 1 384 ? 10.428 17.158 -2.106 1.00 91.56 384 LEU A CA 1
ATOM 3008 C C . LEU A 1 384 ? 10.495 15.621 -2.072 1.00 91.56 384 LEU A C 1
ATOM 3010 O O . LEU A 1 384 ? 10.274 15.029 -1.027 1.00 91.56 384 LEU A O 1
ATOM 3014 N N . LYS A 1 385 ? 10.847 14.961 -3.179 1.00 91.94 385 LYS A N 1
ATOM 3015 C CA . LYS A 1 385 ? 11.091 13.506 -3.231 1.00 91.94 385 LYS A CA 1
ATOM 3016 C C . LYS A 1 385 ? 12.565 13.120 -3.123 1.00 91.94 385 LYS A C 1
ATOM 3018 O O . LYS A 1 385 ? 12.950 12.004 -3.470 1.00 91.94 385 LYS A O 1
ATOM 3023 N N . SER A 1 386 ? 13.414 14.055 -2.708 1.00 90.88 386 SER A N 1
ATOM 3024 C CA . SER A 1 386 ? 14.836 13.812 -2.474 1.00 90.88 386 SER A CA 1
ATOM 3025 C C . SER A 1 386 ? 15.164 13.846 -0.987 1.00 90.88 386 SER A C 1
ATOM 3027 O O . SER A 1 386 ? 14.348 14.263 -0.167 1.00 90.88 386 SER A O 1
ATOM 3029 N N . VAL A 1 387 ? 16.411 13.504 -0.666 1.00 90.25 387 VAL A N 1
ATOM 3030 C CA . VAL A 1 387 ? 16.995 13.636 0.678 1.00 90.25 387 VAL A CA 1
ATOM 3031 C C . VAL A 1 387 ? 16.882 15.053 1.260 1.00 90.25 387 VAL A C 1
ATOM 3033 O O . VAL A 1 387 ? 16.980 15.229 2.466 1.00 90.25 387 VAL A O 1
ATOM 3036 N N . ASN A 1 388 ? 16.647 16.064 0.414 1.00 90.94 388 ASN A N 1
ATOM 3037 C CA . ASN A 1 388 ? 16.503 17.458 0.827 1.00 90.94 388 ASN A CA 1
ATOM 3038 C C . ASN A 1 388 ? 15.102 17.807 1.347 1.00 90.94 388 ASN A C 1
ATOM 3040 O O . ASN A 1 388 ? 14.895 18.923 1.820 1.00 90.94 388 ASN A O 1
ATOM 3044 N N . CYS A 1 389 ? 14.122 16.905 1.241 1.00 92.12 389 CYS A N 1
ATOM 3045 C CA . CYS A 1 389 ? 12.809 17.153 1.817 1.00 92.12 389 CYS A CA 1
ATOM 3046 C C . CYS A 1 389 ? 12.911 17.211 3.344 1.00 92.12 389 CYS A C 1
ATOM 3048 O O . CYS A 1 389 ? 13.360 16.239 3.956 1.00 92.12 389 CYS A O 1
ATOM 3050 N N . PRO A 1 390 ? 12.452 18.295 3.996 1.00 92.94 390 PRO A N 1
ATOM 3051 C CA . PRO A 1 390 ? 12.434 18.341 5.449 1.00 92.94 390 PRO A CA 1
ATOM 3052 C C . PRO A 1 390 ? 11.588 17.189 6.005 1.00 92.94 390 PRO A C 1
ATOM 3054 O O . PRO A 1 390 ? 10.388 17.121 5.740 1.00 92.94 390 PRO A O 1
ATOM 3057 N N . ALA A 1 391 ? 12.188 16.303 6.807 1.00 92.94 391 ALA A N 1
ATOM 3058 C CA . ALA A 1 391 ? 11.486 15.142 7.364 1.00 92.94 391 ALA A CA 1
ATOM 3059 C C . ALA A 1 391 ? 10.240 15.557 8.163 1.00 92.94 391 ALA A C 1
ATOM 3061 O O . ALA A 1 391 ? 9.187 14.953 8.015 1.00 92.94 391 ALA A O 1
ATOM 3062 N N . ARG A 1 392 ? 10.323 16.666 8.911 1.00 92.50 392 ARG A N 1
ATOM 3063 C CA . ARG A 1 392 ? 9.195 17.274 9.642 1.00 92.50 392 ARG A CA 1
ATOM 3064 C C . ARG A 1 392 ? 8.008 17.685 8.765 1.00 92.50 392 ARG A C 1
ATOM 3066 O O . ARG A 1 392 ? 6.890 17.755 9.254 1.00 92.50 392 ARG A O 1
ATOM 3073 N N . LEU A 1 393 ? 8.252 17.991 7.489 1.00 92.19 393 LEU A N 1
ATOM 3074 C CA . LEU A 1 393 ? 7.199 18.334 6.536 1.00 92.19 393 LEU A CA 1
ATOM 3075 C C . LEU A 1 393 ? 6.506 17.070 6.017 1.00 92.19 393 LEU A C 1
ATOM 3077 O O . LEU A 1 393 ? 5.284 17.043 5.930 1.00 92.19 393 LEU A O 1
ATOM 3081 N N . LEU A 1 394 ? 7.286 16.037 5.689 1.00 92.81 394 LEU A N 1
ATOM 3082 C CA . LEU A 1 394 ? 6.783 14.763 5.169 1.00 92.81 394 LEU A CA 1
ATOM 3083 C C . LEU A 1 394 ? 6.089 13.923 6.254 1.00 92.81 394 LEU A C 1
ATOM 3085 O O . LEU A 1 394 ? 5.012 13.390 6.030 1.00 92.81 394 LEU A O 1
ATOM 3089 N N . LEU A 1 395 ? 6.693 13.833 7.438 1.00 94.81 395 LEU A N 1
ATOM 3090 C CA . LEU A 1 395 ? 6.311 12.924 8.523 1.00 94.81 395 LEU A CA 1
ATOM 3091 C C . LEU A 1 395 ? 5.499 13.617 9.624 1.00 94.81 395 LEU A C 1
ATOM 3093 O O . LEU A 1 395 ? 5.500 13.164 10.768 1.00 94.81 395 LEU A O 1
ATOM 3097 N N . ARG A 1 396 ? 4.831 14.735 9.311 1.00 91.56 396 ARG A N 1
ATOM 3098 C CA . ARG A 1 396 ? 4.150 15.596 10.298 1.00 91.56 396 ARG A CA 1
ATOM 3099 C C . ARG A 1 396 ? 3.154 14.844 11.195 1.00 91.56 396 ARG A C 1
ATOM 3101 O O . ARG A 1 396 ? 3.020 15.176 12.366 1.00 91.56 396 ARG A O 1
ATOM 3108 N N . ASN A 1 397 ? 2.487 13.830 10.641 1.00 92.62 397 ASN A N 1
ATOM 3109 C CA . ASN A 1 397 ? 1.438 13.057 11.313 1.00 92.62 397 ASN A CA 1
ATOM 3110 C C . ASN A 1 397 ? 1.921 11.676 11.790 1.00 92.62 397 ASN A C 1
ATOM 3112 O O . ASN A 1 397 ? 1.212 11.007 12.550 1.00 92.62 397 ASN A O 1
ATOM 3116 N N . CYS A 1 398 ? 3.122 11.264 11.374 1.00 95.56 398 CYS A N 1
ATOM 3117 C CA . CYS A 1 398 ? 3.674 9.943 11.646 1.00 95.56 398 CYS A CA 1
ATOM 3118 C C . CYS A 1 398 ? 4.261 9.850 13.069 1.00 95.56 398 CYS A C 1
ATOM 3120 O O . CYS A 1 398 ? 4.755 10.847 13.604 1.00 95.56 398 CYS A O 1
ATOM 3122 N N . PRO A 1 399 ? 4.281 8.652 13.682 1.00 97.06 399 PRO A N 1
ATOM 3123 C CA . PRO A 1 399 ? 5.011 8.401 14.925 1.00 97.06 399 PRO A CA 1
ATOM 3124 C C . PRO A 1 399 ? 6.510 8.719 14.802 1.00 97.06 399 PRO A C 1
ATOM 3126 O O . PRO A 1 399 ? 7.098 8.594 13.725 1.00 97.06 399 PRO A O 1
ATOM 3129 N N . LYS A 1 400 ? 7.161 9.078 15.918 1.00 96.81 400 LYS A N 1
ATOM 3130 C CA . LYS A 1 400 ? 8.586 9.476 15.956 1.00 96.81 400 LYS A CA 1
ATOM 3131 C C . LYS A 1 400 ? 9.525 8.424 15.343 1.00 96.81 400 LYS A C 1
ATOM 3133 O O . LYS A 1 400 ? 10.517 8.777 14.713 1.00 96.81 400 LYS A O 1
ATOM 3138 N N . GLN A 1 401 ? 9.185 7.142 15.451 1.00 98.06 401 GLN A N 1
ATOM 3139 C CA . GLN A 1 401 ? 9.941 6.012 14.910 1.00 98.06 401 GLN A CA 1
ATOM 3140 C C . GLN A 1 401 ? 10.100 6.104 13.382 1.00 98.06 401 GLN A C 1
ATOM 3142 O O . GLN A 1 401 ? 11.142 5.732 12.839 1.00 98.06 401 GLN A O 1
ATOM 3147 N N . PHE A 1 402 ? 9.123 6.693 12.681 1.00 97.94 402 PHE A N 1
ATOM 3148 C CA . PHE A 1 402 ? 9.177 6.879 11.230 1.00 97.94 402 PHE A CA 1
ATOM 3149 C C . PHE A 1 402 ? 10.240 7.897 10.787 1.00 97.94 402 PHE A C 1
ATOM 3151 O O . PHE A 1 402 ? 10.675 7.857 9.637 1.00 97.94 402 PHE A O 1
ATOM 3158 N N . TYR A 1 403 ? 10.737 8.760 11.682 1.00 98.06 403 TYR A N 1
ATOM 3159 C CA . TYR A 1 403 ? 11.877 9.635 11.378 1.00 98.06 403 TYR A CA 1
ATOM 3160 C C . TYR A 1 403 ? 13.174 8.835 11.229 1.00 98.06 403 TYR A C 1
ATOM 3162 O O . TYR A 1 403 ? 13.966 9.111 10.323 1.00 98.06 403 TYR A O 1
ATOM 3170 N N . ALA A 1 404 ? 13.372 7.813 12.068 1.00 97.88 404 ALA A N 1
ATOM 3171 C CA . ALA A 1 404 ? 14.516 6.911 11.968 1.00 97.88 404 ALA A CA 1
ATOM 3172 C C . ALA A 1 404 ? 14.438 6.073 10.681 1.00 97.88 404 ALA A C 1
ATOM 3174 O O . ALA A 1 404 ? 15.418 5.986 9.942 1.00 97.88 404 ALA A O 1
ATOM 3175 N N . ILE A 1 405 ? 13.245 5.560 10.358 1.00 98.25 405 ILE A N 1
ATOM 3176 C CA . ILE A 1 405 ? 12.955 4.873 9.089 1.00 98.25 405 ILE A CA 1
ATOM 3177 C C . ILE A 1 405 ? 13.291 5.767 7.889 1.00 98.25 405 ILE A C 1
ATOM 3179 O O . ILE A 1 405 ? 14.035 5.356 7.002 1.00 98.25 405 ILE A O 1
ATOM 3183 N N . ASN A 1 406 ? 12.786 7.003 7.854 1.00 97.62 406 ASN A N 1
ATOM 3184 C CA . ASN A 1 406 ? 13.058 7.927 6.754 1.00 97.62 406 ASN A CA 1
ATOM 3185 C C . ASN A 1 406 ? 14.553 8.236 6.625 1.00 97.62 406 ASN A C 1
ATOM 3187 O O . ASN A 1 406 ? 15.087 8.233 5.521 1.00 97.62 406 ASN A O 1
ATOM 3191 N N . THR A 1 407 ? 15.239 8.464 7.745 1.00 96.81 407 THR A N 1
ATOM 3192 C CA . THR A 1 407 ? 16.688 8.711 7.748 1.00 96.81 407 THR A CA 1
ATOM 3193 C C . THR A 1 407 ? 17.437 7.536 7.132 1.00 96.81 407 THR A C 1
ATOM 3195 O O . THR A 1 407 ? 18.270 7.736 6.250 1.00 96.81 407 THR A O 1
ATOM 3198 N N . TYR A 1 408 ? 17.084 6.312 7.525 1.00 97.50 408 TYR A N 1
ATOM 3199 C CA . TYR A 1 408 ? 17.648 5.096 6.955 1.00 97.50 408 TYR A CA 1
ATOM 3200 C C . TYR A 1 408 ? 17.400 5.003 5.441 1.00 97.50 408 TYR A C 1
ATOM 3202 O O . TYR A 1 408 ? 18.351 4.898 4.668 1.00 97.50 408 TYR A O 1
ATOM 3210 N N . LEU A 1 409 ? 16.147 5.121 4.989 1.00 96.62 409 LEU A N 1
ATOM 3211 C CA . LEU A 1 409 ? 15.797 4.982 3.568 1.00 96.62 409 LEU A CA 1
ATOM 3212 C C . LEU A 1 409 ? 16.464 6.042 2.674 1.00 96.62 409 LEU A C 1
ATOM 3214 O O . LEU A 1 409 ? 16.818 5.755 1.528 1.00 96.62 409 LEU A O 1
ATOM 3218 N N . MET A 1 410 ? 16.659 7.256 3.193 1.00 93.06 410 MET A N 1
ATOM 3219 C CA . MET A 1 410 ? 17.258 8.367 2.450 1.00 93.06 410 MET A CA 1
ATOM 3220 C C . MET A 1 410 ? 18.791 8.312 2.395 1.00 93.06 410 MET A C 1
ATOM 3222 O O . MET A 1 410 ? 19.371 8.902 1.485 1.00 93.06 410 MET A O 1
ATOM 3226 N N . THR A 1 411 ? 19.448 7.622 3.333 1.00 92.62 411 THR A N 1
ATOM 3227 C CA . THR A 1 411 ? 20.921 7.609 3.459 1.00 92.62 411 THR A CA 1
ATOM 3228 C C . THR A 1 411 ? 21.566 6.263 3.132 1.00 92.62 411 THR A C 1
ATOM 3230 O O . THR A 1 411 ? 22.755 6.222 2.816 1.00 92.62 411 THR A O 1
ATOM 3233 N N . ALA A 1 412 ? 20.812 5.163 3.179 1.00 92.38 412 ALA A N 1
ATOM 3234 C CA . ALA A 1 412 ? 21.330 3.834 2.891 1.00 92.38 412 ALA A CA 1
ATOM 3235 C C . ALA A 1 412 ? 21.797 3.678 1.433 1.00 92.38 412 ALA A C 1
ATOM 3237 O O . ALA A 1 412 ? 21.312 4.332 0.508 1.00 92.38 412 ALA A O 1
ATOM 3238 N N . ASN A 1 413 ? 22.717 2.737 1.210 1.00 90.62 413 ASN A N 1
ATOM 3239 C CA . ASN A 1 413 ? 23.140 2.357 -0.133 1.00 90.62 413 ASN A CA 1
ATOM 3240 C C . ASN A 1 413 ? 22.043 1.531 -0.830 1.00 90.62 413 ASN A C 1
ATOM 3242 O O . ASN A 1 413 ? 21.825 0.367 -0.492 1.00 90.62 413 ASN A O 1
ATOM 3246 N N . HIS A 1 414 ? 21.406 2.110 -1.851 1.00 89.00 414 HIS A N 1
ATOM 3247 C CA . HIS A 1 414 ? 20.260 1.507 -2.547 1.00 89.00 414 HIS A CA 1
ATOM 3248 C C . HIS A 1 414 ? 20.575 0.234 -3.350 1.00 89.00 414 HIS A C 1
ATOM 3250 O O . HIS A 1 414 ? 19.659 -0.480 -3.758 1.00 89.00 414 HIS A O 1
ATOM 3256 N N . TYR A 1 415 ? 21.855 -0.093 -3.543 1.00 86.50 415 TYR A N 1
ATOM 3257 C CA . TYR A 1 415 ? 22.279 -1.349 -4.170 1.00 86.50 415 TYR A CA 1
ATOM 3258 C C . TYR A 1 415 ? 22.373 -2.517 -3.180 1.00 86.50 415 TYR A C 1
ATOM 3260 O O . TYR A 1 415 ? 22.419 -3.678 -3.591 1.00 86.50 415 TYR A O 1
ATOM 3268 N N . MET A 1 416 ? 22.402 -2.233 -1.877 1.00 89.62 416 MET A N 1
ATOM 3269 C CA . MET A 1 416 ? 22.481 -3.254 -0.835 1.00 89.62 416 MET A CA 1
ATOM 3270 C C . MET A 1 416 ? 21.102 -3.828 -0.506 1.00 89.62 416 MET A C 1
ATOM 3272 O O . MET A 1 416 ? 20.064 -3.370 -0.989 1.00 89.62 416 MET A O 1
ATOM 3276 N N . THR A 1 417 ? 21.084 -4.904 0.279 1.00 92.31 417 THR A N 1
ATOM 3277 C CA . THR A 1 417 ? 19.836 -5.429 0.843 1.00 92.31 417 THR A CA 1
ATOM 3278 C C . THR A 1 417 ? 19.346 -4.484 1.937 1.00 92.31 417 THR A C 1
ATOM 3280 O O . THR A 1 417 ? 20.145 -4.152 2.811 1.00 92.31 417 THR A O 1
ATOM 3283 N N . PRO A 1 418 ? 18.075 -4.040 1.897 1.00 96.19 418 PRO A N 1
ATOM 3284 C CA . PRO A 1 418 ? 17.516 -3.262 2.989 1.00 96.19 418 PRO A CA 1
ATOM 3285 C C . PRO A 1 418 ? 17.531 -4.036 4.309 1.00 96.19 418 PRO A C 1
ATOM 3287 O O . PRO A 1 418 ? 17.374 -5.256 4.328 1.00 96.19 418 PRO A O 1
ATOM 3290 N N . ASP A 1 419 ? 17.667 -3.313 5.411 1.00 95.62 419 ASP A N 1
ATOM 3291 C CA . ASP A 1 419 ? 17.569 -3.834 6.764 1.00 95.62 419 ASP A CA 1
ATOM 3292 C C . ASP A 1 419 ? 16.095 -3.856 7.178 1.00 95.62 419 ASP A C 1
ATOM 3294 O O . ASP A 1 419 ? 15.570 -2.941 7.814 1.00 95.62 419 ASP A O 1
ATOM 3298 N N . TYR A 1 420 ? 15.388 -4.897 6.739 1.00 95.44 420 TYR A N 1
ATOM 3299 C CA . TYR A 1 420 ? 13.970 -5.066 7.063 1.00 95.44 420 TYR A CA 1
ATOM 3300 C C . TYR A 1 420 ? 13.735 -5.266 8.552 1.00 95.44 420 TYR A C 1
ATOM 3302 O O . TYR A 1 420 ? 12.659 -4.917 9.027 1.00 95.44 420 TYR A O 1
ATOM 3310 N N . ARG A 1 421 ? 14.717 -5.806 9.283 1.00 92.12 421 ARG A N 1
ATOM 3311 C CA . ARG A 1 421 ? 14.607 -6.015 10.725 1.00 92.12 421 ARG A CA 1
ATOM 3312 C C . ARG A 1 421 ? 14.561 -4.676 11.444 1.00 92.12 421 ARG A C 1
ATOM 3314 O O . ARG A 1 421 ? 13.619 -4.434 12.185 1.00 92.12 421 ARG A O 1
ATOM 3321 N N . PHE A 1 422 ? 15.480 -3.767 11.123 1.00 95.50 422 PHE A N 1
ATOM 3322 C CA . PHE A 1 422 ? 15.439 -2.399 11.638 1.00 95.50 422 PHE A CA 1
ATOM 3323 C C . PHE A 1 422 ? 14.097 -1.706 11.348 1.00 95.50 422 PHE A C 1
ATOM 3325 O O . PHE A 1 422 ? 13.509 -1.084 12.233 1.00 95.50 422 PHE A O 1
ATOM 3332 N N . LEU A 1 423 ? 13.584 -1.828 10.118 1.00 96.94 423 LEU A N 1
ATOM 3333 C CA . LEU A 1 423 ? 12.284 -1.259 9.747 1.00 96.94 423 LEU A CA 1
ATOM 3334 C C . LEU A 1 423 ? 11.134 -1.868 10.568 1.00 96.94 423 LEU A C 1
ATOM 3336 O O . LEU A 1 423 ? 10.264 -1.136 11.039 1.00 96.94 423 LEU A O 1
ATOM 3340 N N . ALA A 1 424 ? 11.152 -3.188 10.769 1.00 94.88 424 ALA A N 1
ATOM 3341 C CA . ALA A 1 424 ? 10.170 -3.917 11.568 1.00 94.88 424 ALA A CA 1
ATOM 3342 C C . ALA A 1 424 ? 10.183 -3.486 13.029 1.00 94.88 424 ALA A C 1
ATOM 3344 O O . ALA A 1 424 ? 9.128 -3.191 13.585 1.00 94.88 424 ALA A O 1
ATOM 3345 N N . ASP A 1 425 ? 11.372 -3.426 13.627 1.00 93.75 425 ASP A N 1
ATOM 3346 C CA . ASP A 1 425 ? 11.574 -3.062 15.024 1.00 93.75 42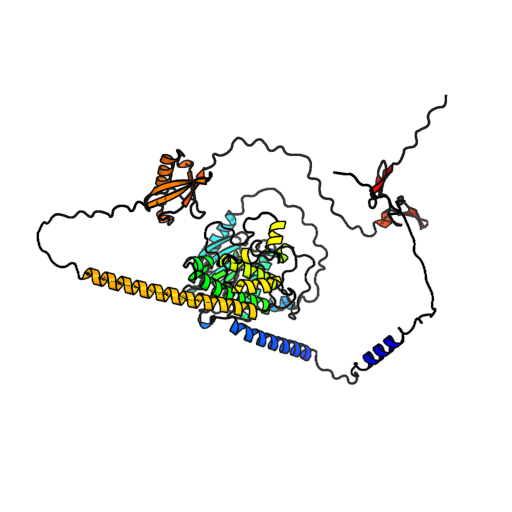5 ASP A CA 1
ATOM 3347 C C . ASP A 1 425 ? 11.048 -1.645 15.271 1.00 93.75 425 ASP A C 1
ATOM 3349 O O . ASP A 1 425 ? 10.298 -1.415 16.215 1.00 93.75 425 ASP A O 1
ATOM 3353 N N . LYS A 1 426 ? 11.305 -0.707 14.349 1.00 96.94 426 LYS A N 1
ATOM 3354 C CA . LYS A 1 426 ? 10.753 0.654 14.429 1.00 96.94 426 LYS A CA 1
ATOM 3355 C C . LYS A 1 426 ? 9.233 0.704 14.282 1.00 96.94 426 LYS A C 1
ATOM 3357 O O . LYS A 1 426 ? 8.589 1.509 14.957 1.00 96.94 426 LYS A O 1
ATOM 3362 N N . CYS A 1 427 ? 8.636 -0.139 13.442 1.00 96.56 427 CYS A N 1
ATOM 3363 C CA . CYS A 1 427 ? 7.179 -0.268 13.392 1.00 96.56 427 CYS A CA 1
ATOM 3364 C C . CYS A 1 427 ? 6.614 -0.866 14.687 1.00 96.56 427 CYS A C 1
ATOM 3366 O O . CYS A 1 427 ? 5.618 -0.351 15.185 1.00 96.56 427 CYS A O 1
ATOM 3368 N N . LYS A 1 428 ? 7.247 -1.901 15.249 1.00 95.19 428 LYS A N 1
ATOM 3369 C CA . LYS A 1 428 ? 6.835 -2.525 16.515 1.00 95.19 428 LYS A CA 1
ATOM 3370 C C . LYS A 1 428 ? 6.918 -1.561 17.689 1.00 95.19 428 LYS A C 1
ATOM 3372 O O . LYS A 1 428 ? 5.921 -1.386 18.369 1.00 95.19 428 LYS A O 1
ATOM 3377 N N . GLU A 1 429 ? 8.030 -0.842 17.836 1.00 95.19 429 GLU A N 1
ATOM 3378 C CA . GLU A 1 429 ? 8.175 0.221 18.840 1.00 95.19 429 GLU A CA 1
ATOM 3379 C C . GLU A 1 429 ? 7.020 1.237 18.760 1.00 95.19 429 GLU A C 1
ATOM 3381 O O . GLU A 1 429 ? 6.495 1.674 19.781 1.00 95.19 429 GLU A O 1
ATOM 3386 N N . ALA A 1 430 ? 6.592 1.615 17.547 1.00 97.12 430 ALA A N 1
ATOM 3387 C CA . ALA A 1 430 ? 5.446 2.505 17.369 1.00 97.12 430 ALA A CA 1
ATOM 3388 C C . ALA A 1 430 ? 4.111 1.835 17.741 1.00 97.12 430 ALA A C 1
ATOM 3390 O O . ALA A 1 430 ? 3.255 2.486 18.338 1.00 97.12 430 ALA A O 1
ATOM 3391 N N . ILE A 1 431 ? 3.920 0.562 17.382 1.00 96.62 431 ILE A N 1
ATOM 3392 C CA . ILE A 1 431 ? 2.722 -0.224 17.716 1.00 96.62 431 ILE A CA 1
ATOM 3393 C C . ILE A 1 431 ? 2.587 -0.370 19.232 1.00 96.62 431 ILE A C 1
ATOM 3395 O O . ILE A 1 431 ? 1.499 -0.126 19.746 1.00 96.62 431 ILE A O 1
ATOM 3399 N N . ASP A 1 432 ? 3.667 -0.707 19.933 1.00 94.75 432 ASP A N 1
ATOM 3400 C CA . ASP A 1 432 ? 3.676 -0.910 21.382 1.00 94.75 432 ASP A CA 1
ATOM 3401 C C . ASP A 1 432 ? 3.331 0.402 22.108 1.00 94.75 432 ASP A C 1
ATOM 3403 O O . ASP A 1 432 ? 2.359 0.458 22.864 1.00 94.75 432 ASP A O 1
ATOM 3407 N N . GLU A 1 433 ? 4.015 1.506 21.772 1.00 96.94 433 GLU A N 1
ATOM 3408 C CA . GLU A 1 433 ? 3.736 2.828 22.356 1.00 96.94 433 GLU A CA 1
ATOM 3409 C C . GLU A 1 433 ? 2.301 3.319 22.082 1.00 96.94 433 GLU A C 1
ATOM 3411 O O . GLU A 1 433 ? 1.680 3.983 22.919 1.00 96.94 433 GLU A O 1
ATOM 3416 N N . LEU A 1 434 ? 1.762 3.060 20.886 1.00 97.25 434 LEU A N 1
ATOM 3417 C CA . LEU A 1 434 ? 0.389 3.438 20.539 1.00 97.25 434 LEU A CA 1
ATOM 3418 C C . LEU A 1 434 ? -0.635 2.511 21.206 1.00 97.25 434 LEU A C 1
ATOM 3420 O O . LEU A 1 434 ? -1.691 2.986 21.625 1.00 97.25 434 LEU A O 1
ATOM 3424 N N . GLY A 1 435 ? -0.322 1.222 21.328 1.00 96.12 435 GLY A N 1
ATOM 3425 C CA . GLY A 1 435 ? -1.162 0.205 21.955 1.00 96.12 435 GLY A CA 1
ATOM 3426 C C . GLY A 1 435 ? -1.360 0.464 23.444 1.00 96.12 435 GLY A C 1
ATOM 3427 O O . GLY A 1 435 ? -2.493 0.418 23.929 1.00 96.12 435 GLY A O 1
ATOM 3428 N N . GLU A 1 436 ? -0.297 0.845 24.154 1.00 96.00 436 GLU A N 1
ATOM 3429 C CA . GLU A 1 436 ? -0.379 1.283 25.552 1.00 96.00 436 GLU A CA 1
ATOM 3430 C C . GLU A 1 436 ? -1.317 2.486 25.712 1.00 96.00 436 GLU A C 1
ATOM 3432 O O . GLU A 1 436 ? -2.234 2.465 26.538 1.00 96.00 436 GLU A O 1
ATOM 3437 N N . LYS A 1 437 ? -1.158 3.516 24.868 1.00 95.94 437 LYS A N 1
ATOM 3438 C CA . LYS A 1 437 ? -2.015 4.714 24.888 1.00 95.94 437 LYS A CA 1
ATOM 3439 C C . LYS A 1 437 ? -3.473 4.386 24.583 1.00 95.94 437 LYS A C 1
ATOM 3441 O O . LYS A 1 437 ? -4.370 4.908 25.239 1.00 95.94 437 LYS A O 1
ATOM 3446 N N . VAL A 1 438 ? -3.721 3.512 23.609 1.00 94.81 438 VAL A N 1
ATOM 3447 C CA . VAL A 1 438 ? -5.063 2.996 23.310 1.00 94.81 438 VAL A CA 1
ATOM 3448 C C . VAL A 1 438 ? -5.664 2.299 24.533 1.00 94.81 438 VAL A C 1
ATOM 3450 O O . VAL A 1 438 ? -6.828 2.539 24.862 1.00 94.81 438 VAL A O 1
ATOM 3453 N N . GLY A 1 439 ? -4.881 1.469 25.228 1.00 92.62 439 GLY A N 1
ATOM 3454 C CA . GLY A 1 439 ? -5.302 0.781 26.447 1.00 92.62 439 GLY A CA 1
ATOM 3455 C C . GLY A 1 439 ? -5.681 1.747 27.572 1.00 92.62 439 GLY A C 1
ATOM 3456 O O . GLY A 1 439 ? -6.729 1.578 28.197 1.00 92.62 439 GLY A O 1
ATOM 3457 N N . LEU A 1 440 ? -4.881 2.793 27.792 1.00 92.75 440 LEU A N 1
ATOM 3458 C CA . LEU A 1 440 ? -5.172 3.845 28.773 1.00 92.75 440 LEU A CA 1
ATOM 3459 C C . LEU A 1 440 ? -6.463 4.605 28.429 1.00 92.75 440 LEU A C 1
ATOM 3461 O O . LEU A 1 440 ? -7.353 4.710 29.270 1.00 92.75 440 LEU A O 1
ATOM 3465 N N . LEU A 1 441 ? -6.629 5.026 27.171 1.00 90.94 441 LEU A N 1
ATOM 3466 C CA . LEU A 1 441 ? -7.834 5.724 26.702 1.00 90.94 441 LEU A CA 1
ATOM 3467 C C . LEU A 1 441 ? -9.105 4.863 26.789 1.00 90.94 441 LEU A C 1
ATOM 3469 O O . LEU A 1 441 ? -10.214 5.393 26.884 1.00 90.94 441 LEU A O 1
ATOM 3473 N N . LYS A 1 442 ? -8.988 3.533 26.696 1.00 90.75 442 LYS A N 1
ATOM 3474 C CA . LYS A 1 442 ? -10.113 2.610 26.930 1.00 90.75 442 LYS A CA 1
ATOM 3475 C C . LYS A 1 442 ? -10.481 2.582 28.417 1.00 90.75 442 LYS A C 1
ATOM 3477 O O . LYS A 1 442 ? -11.630 2.859 28.747 1.00 90.75 442 LYS A O 1
ATOM 3482 N N . LYS A 1 443 ? -9.496 2.409 29.307 1.00 90.50 443 LYS A N 1
ATOM 3483 C CA . LYS A 1 443 ? -9.704 2.436 30.768 1.00 90.50 443 LYS A CA 1
ATOM 3484 C C . LYS A 1 443 ? -10.339 3.745 31.252 1.00 90.50 443 LYS A C 1
ATOM 3486 O O . LYS A 1 443 ? -11.273 3.713 32.048 1.00 90.50 443 LYS A O 1
ATOM 3491 N N . GLU A 1 444 ? -9.882 4.895 30.757 1.00 88.38 444 GLU A N 1
ATOM 3492 C CA . GLU A 1 444 ? -10.452 6.207 31.109 1.00 88.38 444 GLU A CA 1
ATOM 3493 C C . GLU A 1 444 ? -11.922 6.344 30.685 1.00 88.38 444 GLU A C 1
ATOM 3495 O O . GLU A 1 444 ? -12.752 6.856 31.444 1.00 88.38 444 GLU A O 1
ATOM 3500 N N . ARG A 1 445 ? -12.268 5.847 29.488 1.00 87.38 445 ARG A N 1
ATOM 3501 C CA . ARG A 1 445 ? -13.655 5.815 29.003 1.00 87.38 445 ARG A CA 1
ATOM 3502 C C . ARG A 1 445 ? -14.537 4.923 29.874 1.00 87.38 445 ARG A C 1
ATOM 3504 O O . ARG A 1 445 ? -15.644 5.342 30.209 1.00 87.38 445 ARG A O 1
ATOM 3511 N N . ASP A 1 446 ? -14.038 3.765 30.297 1.00 87.06 446 ASP A N 1
ATOM 3512 C CA . ASP A 1 446 ? -14.780 2.819 31.138 1.00 87.06 446 ASP A CA 1
ATOM 3513 C C . ASP A 1 446 ? -15.020 3.367 32.553 1.00 87.06 446 ASP A C 1
ATOM 3515 O O . ASP A 1 446 ? -16.136 3.291 33.079 1.00 87.06 446 ASP A O 1
ATOM 3519 N N . ILE A 1 447 ? -14.010 4.003 33.159 1.00 87.69 447 ILE A N 1
ATOM 3520 C CA . ILE A 1 447 ? -14.142 4.680 34.461 1.00 87.69 447 ILE A CA 1
ATOM 3521 C C . ILE A 1 447 ? -15.169 5.816 34.363 1.00 87.69 447 ILE A C 1
ATOM 3523 O O . ILE A 1 447 ? -16.057 5.928 35.212 1.00 87.69 447 ILE A O 1
ATOM 3527 N N . SER A 1 448 ? -15.098 6.627 33.303 1.00 80.50 448 SER A N 1
ATOM 3528 C CA . SER A 1 448 ? -16.041 7.724 33.053 1.00 80.50 448 SER A CA 1
ATOM 3529 C C . SER A 1 448 ? -17.475 7.225 32.830 1.00 80.50 448 SER A C 1
ATOM 3531 O O . SER A 1 448 ? -18.423 7.787 33.387 1.00 80.50 448 SER A O 1
ATOM 3533 N N . ALA A 1 449 ? -17.656 6.135 32.079 1.00 80.62 449 ALA A N 1
ATOM 3534 C CA . ALA A 1 449 ? -18.957 5.501 31.870 1.00 80.62 449 ALA A CA 1
ATOM 3535 C C . ALA A 1 449 ? -19.538 4.948 33.183 1.00 80.62 449 ALA A C 1
ATOM 3537 O O . ALA A 1 449 ? -20.709 5.183 33.492 1.00 80.62 449 ALA A O 1
ATOM 3538 N N . THR A 1 450 ? -18.704 4.300 34.000 1.00 80.25 450 THR A N 1
ATOM 3539 C CA . THR A 1 450 ? -19.091 3.773 35.319 1.00 80.25 450 THR A CA 1
ATOM 3540 C C . THR A 1 450 ? -19.473 4.902 36.284 1.00 80.25 450 THR A C 1
ATOM 3542 O O . THR A 1 450 ? -20.478 4.807 36.991 1.00 80.25 450 THR A O 1
ATOM 3545 N N . ALA A 1 451 ? -18.728 6.012 36.282 1.00 75.88 451 ALA A N 1
ATOM 3546 C CA . ALA A 1 451 ? -19.035 7.195 37.084 1.00 75.88 451 ALA A CA 1
ATOM 3547 C C . ALA A 1 451 ? -20.346 7.877 36.647 1.00 75.88 451 ALA A C 1
ATOM 3549 O O . ALA A 1 451 ? -21.145 8.279 37.497 1.00 75.88 451 ALA A O 1
ATOM 3550 N N . LYS A 1 452 ? -20.611 7.968 35.333 1.00 73.94 452 LYS A N 1
ATOM 3551 C CA . LYS A 1 452 ? -21.882 8.489 34.796 1.00 73.94 452 LYS A CA 1
ATOM 3552 C C . LYS A 1 452 ? -23.073 7.616 35.192 1.00 73.94 452 LYS A C 1
ATOM 3554 O O . LYS A 1 452 ? -24.088 8.168 35.607 1.00 73.94 452 LYS A O 1
ATOM 3559 N N . ARG A 1 453 ? -22.930 6.286 35.145 1.00 74.00 453 ARG A N 1
ATOM 3560 C CA . ARG A 1 453 ? -23.980 5.331 35.540 1.00 74.00 453 ARG A CA 1
ATOM 3561 C C . ARG A 1 453 ? -24.321 5.423 37.034 1.00 74.00 453 ARG A C 1
ATOM 3563 O O . ARG A 1 453 ? -25.488 5.555 37.387 1.00 74.00 453 ARG A O 1
ATOM 3570 N N . LYS A 1 454 ? -23.307 5.520 37.905 1.00 71.12 454 LYS A N 1
ATOM 3571 C CA . LYS A 1 454 ? -23.511 5.763 39.349 1.00 71.12 454 LYS A CA 1
ATOM 3572 C C . LYS A 1 454 ? -24.174 7.118 39.641 1.00 71.12 454 LYS A C 1
ATOM 3574 O O . LYS A 1 454 ? -24.920 7.247 40.609 1.00 71.12 454 LYS A O 1
ATOM 3579 N N . LYS A 1 455 ? -23.920 8.143 38.816 1.00 66.12 455 LYS A N 1
ATOM 3580 C CA . LYS A 1 455 ? -24.543 9.472 38.950 1.00 66.12 455 LYS A CA 1
ATOM 3581 C C . LYS A 1 455 ? -26.000 9.494 38.466 1.00 66.12 455 LYS A C 1
ATOM 3583 O O . LYS A 1 455 ? -26.798 10.212 39.060 1.00 66.12 455 LYS A O 1
ATOM 3588 N N . SER A 1 456 ? -26.357 8.720 37.435 1.00 59.50 456 SER A N 1
ATOM 3589 C CA . SER A 1 456 ? -27.756 8.559 37.006 1.00 59.50 456 SER A CA 1
ATOM 3590 C C . SER A 1 456 ? -28.572 7.717 37.988 1.00 59.50 456 SER A C 1
ATOM 3592 O O . SER A 1 456 ? -29.708 8.073 38.274 1.00 59.50 456 SER A O 1
ATOM 3594 N N . GLU A 1 457 ? -27.982 6.671 38.575 1.00 58.69 457 GLU A N 1
ATOM 3595 C CA . GLU A 1 457 ? -28.642 5.838 39.596 1.00 58.69 457 GLU A CA 1
ATOM 3596 C C . GLU A 1 457 ? -28.937 6.630 40.882 1.00 58.69 457 GLU A C 1
ATOM 3598 O O . GLU A 1 457 ? -30.038 6.538 41.411 1.00 58.69 457 GLU A O 1
ATOM 3603 N N . ARG A 1 458 ? -28.024 7.510 41.326 1.00 58.00 458 ARG A N 1
ATOM 3604 C CA . ARG A 1 458 ? -28.272 8.421 42.466 1.00 58.00 458 ARG A CA 1
ATOM 3605 C C . ARG A 1 458 ? -29.318 9.509 42.196 1.00 58.00 458 ARG A C 1
ATOM 3607 O O . ARG A 1 458 ? -29.852 10.070 43.146 1.00 58.00 458 ARG A O 1
ATOM 3614 N N . LYS A 1 459 ? -29.589 9.840 40.927 1.00 53.84 459 LYS A N 1
ATOM 3615 C CA . LYS A 1 459 ? -30.638 10.802 40.543 1.00 53.84 459 LYS A CA 1
ATOM 3616 C C . LYS A 1 459 ? -32.023 10.152 40.442 1.00 53.84 459 LYS A C 1
ATOM 3618 O O . LYS A 1 459 ? -33.006 10.837 40.678 1.00 53.84 459 LYS A O 1
ATOM 3623 N N . GLY A 1 460 ? -32.099 8.853 40.138 1.00 46.06 460 GLY A N 1
ATOM 3624 C CA . GLY A 1 460 ? -33.360 8.108 40.026 1.00 46.06 460 GLY A CA 1
ATOM 3625 C C . GLY A 1 460 ? -34.028 7.755 41.361 1.00 46.06 460 GLY A C 1
ATOM 3626 O O . GLY A 1 460 ? -35.196 7.395 41.371 1.00 46.06 460 GLY A O 1
ATOM 3627 N N . THR A 1 461 ? -33.323 7.881 42.489 1.00 49.62 461 THR A N 1
ATOM 3628 C CA . THR A 1 461 ? -33.857 7.596 43.836 1.00 49.62 461 THR A CA 1
ATOM 3629 C C . THR A 1 461 ? -34.348 8.839 44.592 1.00 49.62 461 THR A C 1
ATOM 3631 O O . THR A 1 461 ? -34.634 8.740 45.780 1.00 49.62 461 THR A O 1
ATOM 3634 N N . ALA A 1 462 ? -34.419 10.011 43.946 1.00 44.47 462 ALA A N 1
ATOM 3635 C CA . ALA A 1 462 ? -34.816 11.277 44.583 1.00 44.47 462 ALA A CA 1
ATOM 3636 C C . ALA A 1 462 ? -36.174 11.838 44.112 1.00 44.47 462 ALA A C 1
ATOM 3638 O O . ALA A 1 462 ? -36.586 12.893 44.584 1.00 44.47 462 ALA A O 1
ATOM 3639 N N . GLU A 1 463 ? -36.895 11.143 43.229 1.00 44.72 463 GLU A N 1
ATOM 3640 C CA . GLU A 1 463 ? -38.230 11.544 42.766 1.00 44.72 463 GLU A CA 1
ATOM 3641 C C . GLU A 1 463 ? -39.225 10.404 42.992 1.00 44.72 463 GLU A C 1
ATOM 3643 O O . GLU A 1 463 ? -39.582 9.646 42.094 1.00 44.72 463 GLU A O 1
ATOM 3648 N N . THR A 1 464 ? -39.671 10.240 44.234 1.00 40.50 464 THR A N 1
ATOM 3649 C CA . THR A 1 464 ? -40.929 9.540 44.515 1.00 40.50 464 THR A CA 1
ATOM 3650 C C . THR A 1 464 ? -41.507 10.098 45.803 1.00 40.50 464 THR A C 1
ATOM 3652 O O . THR A 1 464 ? -41.064 9.716 46.877 1.00 40.50 464 THR A O 1
ATOM 3655 N N . CYS A 1 465 ? -42.424 11.059 45.670 1.00 37.84 465 CYS A N 1
ATOM 3656 C CA . CYS A 1 465 ? -43.538 11.375 46.573 1.00 37.84 465 CYS A CA 1
ATOM 3657 C C . CYS A 1 465 ? -44.230 12.648 46.053 1.00 37.84 465 CYS A C 1
ATOM 3659 O O . CYS A 1 465 ? -43.643 13.723 46.117 1.00 37.84 465 CYS A O 1
ATOM 3661 N N . ILE A 1 466 ? -45.458 12.511 45.541 1.00 38.41 466 ILE A N 1
ATOM 3662 C CA . ILE A 1 466 ? -46.675 13.293 45.854 1.00 38.41 466 ILE A CA 1
ATOM 3663 C C . ILE A 1 466 ? -47.726 13.056 44.744 1.00 38.41 466 ILE A C 1
ATOM 3665 O O . ILE A 1 466 ? -47.413 12.897 43.568 1.00 38.41 466 ILE A O 1
ATOM 3669 N N . SER A 1 467 ? -48.953 12.940 45.238 1.00 36.50 467 SER A N 1
ATOM 3670 C CA . SER A 1 467 ? -50.234 12.365 44.808 1.00 36.50 467 SER A CA 1
ATOM 3671 C C . SER A 1 467 ? -51.021 13.028 43.663 1.00 36.50 467 SER A C 1
ATOM 3673 O O . SER A 1 467 ? -50.827 14.210 43.410 1.00 36.50 467 SER A O 1
ATOM 3675 N N . ASP A 1 468 ? -51.973 12.238 43.120 1.00 32.12 468 ASP A N 1
ATOM 3676 C CA . ASP A 1 468 ? -53.360 12.523 42.656 1.00 32.12 468 ASP A CA 1
ATOM 3677 C C . ASP A 1 468 ? -53.620 13.771 41.768 1.00 32.12 468 ASP A C 1
ATOM 3679 O O . ASP A 1 468 ? -53.125 14.855 42.022 1.00 32.12 468 ASP A O 1
ATOM 3683 N N . ASN A 1 469 ? -54.455 13.787 40.722 1.00 36.81 469 ASN A N 1
ATOM 3684 C CA . ASN A 1 469 ? -55.697 13.066 40.457 1.00 36.81 469 ASN A CA 1
ATOM 3685 C C . ASN A 1 469 ? -56.068 13.162 38.947 1.00 36.81 469 ASN A C 1
ATOM 3687 O O . ASN A 1 469 ? -55.630 14.068 38.239 1.00 36.81 469 ASN A O 1
ATOM 3691 N N . SER A 1 470 ? -56.900 12.222 38.497 1.00 36.09 470 SER A N 1
ATOM 3692 C CA . SER A 1 470 ? -57.721 12.141 37.266 1.00 36.09 470 SER A CA 1
ATOM 3693 C C . SER A 1 470 ? -57.747 13.296 36.234 1.00 36.09 470 SER A C 1
ATOM 3695 O O . SER A 1 470 ? -58.213 14.388 36.548 1.00 36.09 470 SER A O 1
ATOM 3697 N N . ASN A 1 471 ? -57.536 12.978 34.944 1.00 31.23 471 ASN A N 1
ATOM 3698 C CA . ASN A 1 471 ? -58.609 13.083 33.936 1.00 31.23 471 ASN A CA 1
ATOM 3699 C C . ASN A 1 471 ? -58.285 12.293 32.651 1.00 31.23 471 ASN A C 1
ATOM 3701 O O . ASN A 1 471 ? -57.205 12.408 32.073 1.00 31.23 471 ASN A O 1
ATOM 3705 N N . VAL A 1 472 ? -59.257 11.500 32.209 1.00 40.56 472 VAL A N 1
ATOM 3706 C CA . VAL A 1 472 ? -59.253 10.728 30.964 1.00 40.56 472 VAL A CA 1
ATOM 3707 C C . VAL A 1 472 ? -59.619 11.667 29.819 1.00 40.56 472 VAL A C 1
ATOM 3709 O O . VAL A 1 472 ? -60.680 12.276 29.867 1.00 40.56 472 VAL A O 1
ATOM 3712 N N . ASN A 1 473 ? -58.786 11.754 28.775 1.00 33.53 473 ASN A N 1
ATOM 3713 C CA . ASN A 1 473 ? -59.265 11.997 27.411 1.00 33.53 473 ASN A CA 1
ATOM 3714 C C . ASN A 1 473 ? -58.225 11.644 26.330 1.00 33.53 473 ASN A C 1
ATOM 3716 O O . ASN A 1 473 ? -57.209 12.306 26.152 1.00 33.53 473 ASN A O 1
ATOM 3720 N N . GLN A 1 474 ? -58.567 10.585 25.595 1.00 36.84 474 GLN A N 1
ATOM 3721 C CA . GLN A 1 474 ? -58.525 10.471 24.134 1.00 36.84 474 GLN A CA 1
ATOM 3722 C C . GLN A 1 474 ? -57.213 10.762 23.374 1.00 36.84 474 GLN A C 1
ATOM 3724 O O . GLN A 1 474 ? -56.891 11.877 22.973 1.00 36.84 474 GLN A O 1
ATOM 3729 N N . VAL A 1 475 ? -56.532 9.654 23.068 1.00 43.62 475 VAL A N 1
ATOM 3730 C CA . VAL A 1 475 ? -55.862 9.299 21.804 1.00 43.62 475 VAL A CA 1
ATOM 3731 C C . VAL A 1 475 ? -55.821 10.394 20.725 1.00 43.62 475 VAL A C 1
ATOM 3733 O O . VAL A 1 475 ? -56.783 10.586 19.984 1.00 43.62 475 VAL A O 1
ATOM 3736 N N . LYS A 1 476 ? -54.635 10.983 20.524 1.00 35.09 476 LYS A N 1
ATOM 3737 C CA . LYS A 1 476 ? -54.096 11.322 19.195 1.00 35.09 476 LYS A CA 1
ATOM 3738 C C . LYS A 1 476 ? -52.591 11.063 19.194 1.00 35.09 476 LYS A C 1
ATOM 3740 O O . LYS A 1 476 ? -51.843 11.698 19.934 1.00 35.09 476 LYS A O 1
ATOM 3745 N N . SER A 1 477 ? -52.149 10.132 18.355 1.00 37.31 477 SER A N 1
ATOM 3746 C CA . SER A 1 477 ? -50.742 9.898 18.031 1.00 37.31 477 SER A CA 1
ATOM 3747 C C . SER A 1 477 ? -50.128 11.170 17.431 1.00 37.31 477 SER A C 1
ATOM 3749 O O . SER A 1 477 ? -50.291 11.446 16.242 1.00 37.31 477 SER A O 1
ATOM 3751 N N . LYS A 1 478 ? -49.442 11.973 18.250 1.00 34.56 478 LYS A N 1
ATOM 3752 C CA . LYS A 1 478 ? -48.591 13.064 17.766 1.00 34.56 478 LYS A CA 1
ATOM 3753 C C . LYS A 1 478 ? -47.262 12.469 17.312 1.00 34.56 478 LYS A C 1
ATOM 3755 O O . LYS A 1 478 ? -46.486 11.982 18.131 1.00 34.56 478 LYS A O 1
ATOM 3760 N N . ALA A 1 479 ? -47.024 12.515 16.003 1.00 41.84 479 ALA A N 1
ATOM 3761 C CA . ALA A 1 479 ? -45.703 12.341 15.420 1.00 41.84 479 ALA A CA 1
ATOM 3762 C C . ALA A 1 479 ? -44.702 13.273 16.125 1.00 41.84 479 ALA A C 1
ATOM 3764 O O . ALA A 1 479 ? -45.037 14.410 16.472 1.00 41.84 479 ALA A O 1
ATOM 3765 N N . ALA A 1 480 ? -43.492 12.765 16.369 1.00 42.16 480 ALA A N 1
ATOM 3766 C CA . ALA A 1 480 ? -42.397 13.538 16.938 1.00 42.16 480 ALA A CA 1
ATOM 3767 C C . ALA A 1 480 ? -42.173 14.827 16.121 1.00 42.16 480 ALA A C 1
ATOM 3769 O O . ALA A 1 480 ? -42.307 14.782 14.896 1.00 42.16 480 ALA A O 1
ATOM 3770 N N . PRO A 1 481 ? -41.833 15.965 16.757 1.00 42.44 481 PRO A N 1
ATOM 3771 C CA . PRO A 1 481 ? -41.543 17.186 16.018 1.00 42.44 481 PRO A CA 1
ATOM 3772 C C . PRO A 1 481 ? -40.391 16.915 15.041 1.00 42.44 481 PRO A C 1
ATOM 3774 O O . PRO A 1 481 ? -39.412 16.261 15.435 1.00 42.44 481 PRO A O 1
ATOM 3777 N N . PRO A 1 482 ? -40.488 17.371 13.782 1.00 50.47 482 PRO A N 1
ATOM 3778 C CA . PRO A 1 482 ? -39.426 17.152 12.824 1.00 50.47 482 PRO A CA 1
ATOM 3779 C C . PRO A 1 482 ? -38.148 17.801 13.348 1.00 50.47 482 PRO A C 1
ATOM 3781 O O . PRO A 1 482 ? -38.122 18.963 13.760 1.00 50.47 482 PRO A O 1
ATOM 3784 N N . ARG A 1 483 ? -37.070 17.018 13.388 1.00 65.00 483 ARG A N 1
ATOM 3785 C CA . ARG A 1 483 ? -35.749 17.521 13.757 1.00 65.00 483 ARG A CA 1
ATOM 3786 C C . ARG A 1 483 ? -35.202 18.296 12.566 1.00 65.00 483 ARG A C 1
ATOM 3788 O O . ARG A 1 483 ? -34.479 17.730 11.749 1.00 65.00 483 ARG A O 1
ATOM 3795 N N . VAL A 1 484 ? -35.570 19.570 12.473 1.00 77.56 484 VAL A N 1
ATOM 3796 C CA . VAL A 1 484 ? -34.981 20.509 11.515 1.00 77.56 484 VAL A CA 1
ATOM 3797 C C . VAL A 1 484 ? -33.465 20.503 11.727 1.00 77.56 484 VAL A C 1
ATOM 3799 O O . VAL A 1 484 ? -32.978 20.740 12.835 1.00 77.56 484 VAL A O 1
ATOM 3802 N N . MET A 1 485 ? -32.715 20.158 10.683 1.00 90.31 485 MET A N 1
ATOM 3803 C CA . MET A 1 485 ? -31.256 20.120 10.688 1.00 90.31 485 MET A CA 1
ATOM 3804 C C . MET A 1 485 ? -30.694 21.181 9.743 1.00 90.31 485 MET A C 1
ATOM 3806 O O . MET A 1 485 ? -31.298 21.525 8.731 1.00 90.31 485 MET A O 1
ATOM 3810 N N . GLN A 1 486 ? -29.515 21.706 10.069 1.00 90.75 486 GLN A N 1
ATOM 3811 C CA . GLN A 1 486 ? -28.847 22.705 9.242 1.00 90.75 486 GLN A CA 1
ATOM 3812 C C . GLN A 1 486 ? -27.826 22.038 8.316 1.00 90.75 486 GLN A C 1
ATOM 3814 O O . GLN A 1 486 ? -27.035 21.215 8.774 1.00 90.75 486 GLN A O 1
ATOM 3819 N N . ILE A 1 487 ? -27.810 22.409 7.036 1.00 95.06 487 ILE A N 1
ATOM 3820 C CA . ILE A 1 487 ? -26.791 22.005 6.055 1.00 95.06 487 ILE A CA 1
ATOM 3821 C C . ILE A 1 487 ? -26.163 23.237 5.393 1.00 95.06 487 ILE A C 1
ATOM 3823 O O . ILE A 1 487 ? -26.742 24.326 5.388 1.00 95.06 487 ILE A O 1
ATOM 3827 N N . PHE A 1 488 ? -24.977 23.067 4.813 1.00 95.19 488 PHE A N 1
ATOM 3828 C CA . PHE A 1 488 ? -24.239 24.120 4.120 1.00 95.19 488 PHE A CA 1
ATOM 3829 C C . PHE A 1 488 ? -24.206 23.865 2.613 1.00 95.19 488 PHE A C 1
ATOM 3831 O O . PHE A 1 488 ? -24.015 22.736 2.170 1.00 95.19 488 PHE A O 1
ATOM 3838 N N . VAL A 1 489 ? -24.327 24.916 1.807 1.00 94.88 489 VAL A N 1
ATOM 3839 C CA . VAL A 1 489 ? -24.200 24.858 0.346 1.00 94.88 489 VAL A CA 1
ATOM 3840 C C . VAL A 1 489 ? -23.094 25.808 -0.096 1.00 94.88 489 VAL A C 1
ATOM 3842 O O . VAL A 1 489 ? -23.208 27.021 0.061 1.00 94.88 489 VAL A O 1
ATOM 3845 N N . LYS A 1 490 ? -22.011 25.264 -0.652 1.00 94.44 490 LYS A N 1
ATOM 3846 C CA . LYS A 1 490 ? -20.902 26.027 -1.232 1.00 94.44 490 LYS A CA 1
ATOM 3847 C C . LYS A 1 490 ? -21.126 26.246 -2.716 1.00 94.44 490 LYS A C 1
ATOM 3849 O O . LYS A 1 490 ? -21.223 25.299 -3.491 1.00 94.44 490 LYS A O 1
ATOM 3854 N N . THR A 1 491 ? -21.160 27.503 -3.114 1.00 88.62 491 THR A N 1
ATOM 3855 C CA . THR A 1 491 ? -21.206 27.911 -4.520 1.00 88.62 491 THR A CA 1
ATOM 3856 C C . THR A 1 491 ? -19.808 27.880 -5.148 1.00 88.62 491 THR A C 1
ATOM 3858 O O . THR A 1 491 ? -18.792 27.914 -4.449 1.00 88.62 491 THR A O 1
ATOM 3861 N N . LEU A 1 492 ? -19.737 27.872 -6.483 1.00 83.19 492 LEU A N 1
ATOM 3862 C CA . LEU A 1 492 ? -18.474 27.948 -7.236 1.00 83.19 492 LEU A CA 1
ATOM 3863 C C . LEU A 1 492 ? -17.636 29.203 -6.939 1.00 83.19 492 LEU A C 1
ATOM 3865 O O . LEU A 1 492 ? -16.428 29.192 -7.156 1.00 83.19 492 LEU A O 1
ATOM 3869 N N . THR A 1 493 ? -18.255 30.279 -6.451 1.00 80.81 493 THR A N 1
ATOM 3870 C CA . THR A 1 493 ? -17.568 31.525 -6.077 1.00 80.81 493 THR A CA 1
ATOM 3871 C C . THR A 1 493 ? -16.984 31.477 -4.662 1.00 80.81 493 THR A C 1
ATOM 3873 O O . THR A 1 493 ? -16.390 32.452 -4.212 1.00 80.81 493 THR A O 1
ATOM 3876 N N . GLY A 1 494 ? -17.141 30.354 -3.949 1.00 81.69 494 GLY A N 1
ATOM 3877 C CA . GLY A 1 494 ? -16.659 30.164 -2.580 1.00 81.69 494 GLY A CA 1
ATOM 3878 C C . GLY A 1 494 ? -17.621 30.659 -1.494 1.00 81.69 494 GLY A C 1
ATOM 3879 O O . GLY A 1 494 ? -17.352 30.449 -0.311 1.00 81.69 494 GLY A O 1
ATOM 3880 N N . LYS A 1 495 ? -18.762 31.264 -1.859 1.00 89.69 495 LYS A N 1
ATOM 3881 C CA . LYS A 1 495 ? -19.811 31.665 -0.906 1.00 89.69 495 LYS A CA 1
ATOM 3882 C C . LYS A 1 495 ? -20.501 30.423 -0.334 1.00 89.69 495 LYS A C 1
ATOM 3884 O O . LYS A 1 495 ? -20.883 29.534 -1.098 1.00 89.69 495 LYS A O 1
ATOM 3889 N N . THR A 1 496 ? -20.668 30.383 0.990 1.00 91.06 496 THR A N 1
ATOM 3890 C CA . THR A 1 496 ? -21.366 29.308 1.717 1.00 91.06 496 THR A CA 1
ATOM 3891 C C . THR A 1 496 ? -22.722 29.810 2.207 1.00 91.06 496 THR A C 1
ATOM 3893 O O . THR A 1 496 ? -22.790 30.859 2.841 1.00 91.06 496 THR A O 1
ATOM 3896 N N . ILE A 1 497 ? -23.786 29.066 1.920 1.00 93.00 497 ILE A N 1
ATOM 3897 C CA . ILE A 1 497 ? -25.170 29.371 2.301 1.00 93.00 497 ILE A CA 1
ATOM 3898 C C . ILE A 1 497 ? -25.633 28.320 3.307 1.00 93.00 497 ILE A C 1
ATOM 3900 O O . ILE A 1 497 ? -25.350 27.138 3.130 1.00 93.00 497 ILE A O 1
ATOM 3904 N N . THR A 1 498 ? -26.345 28.727 4.351 1.00 93.62 498 THR A N 1
ATOM 3905 C CA . THR A 1 498 ? -26.958 27.814 5.325 1.00 93.62 498 THR A CA 1
ATOM 3906 C C . THR A 1 498 ? -28.403 27.519 4.945 1.00 93.62 498 THR A C 1
ATOM 3908 O O . THR A 1 498 ? -29.153 28.435 4.606 1.00 93.62 498 THR A O 1
ATOM 3911 N N . LEU A 1 499 ? -28.824 26.258 5.016 1.00 94.00 499 LEU A N 1
ATOM 3912 C CA . LEU A 1 499 ? -30.210 25.839 4.790 1.00 94.00 499 LEU A CA 1
ATOM 3913 C C . LEU A 1 499 ? -30.721 25.023 5.968 1.00 94.00 499 LEU A C 1
ATOM 3915 O O . LEU A 1 499 ? -30.003 24.173 6.489 1.00 94.00 499 LEU A O 1
ATOM 3919 N N . GLU A 1 500 ? -31.971 25.269 6.341 1.00 91.75 500 GLU A N 1
ATOM 3920 C CA . GLU A 1 500 ? -32.717 24.465 7.305 1.00 91.75 500 GLU A CA 1
ATOM 3921 C C . GLU A 1 500 ? -33.573 23.455 6.541 1.00 91.75 500 GLU A C 1
ATOM 3923 O O . GLU A 1 500 ? -34.404 23.813 5.697 1.00 91.75 500 GLU A O 1
ATOM 3928 N N . VAL A 1 501 ? -33.303 22.177 6.777 1.00 93.00 501 VAL A N 1
ATOM 3929 C CA . VAL A 1 501 ? -33.848 21.050 6.017 1.00 93.00 501 VAL A CA 1
ATOM 3930 C C . VAL A 1 501 ? -34.187 19.896 6.946 1.00 93.00 501 VAL A C 1
ATOM 3932 O O . VAL A 1 501 ? -33.662 19.796 8.054 1.00 93.00 501 VAL A O 1
ATOM 3935 N N . GLU A 1 502 ? -35.037 18.995 6.486 1.00 91.00 502 GLU A N 1
ATOM 3936 C CA . GLU A 1 502 ? -35.305 17.725 7.160 1.00 91.00 502 GLU A CA 1
ATOM 3937 C C . GLU A 1 502 ? -34.644 16.577 6.394 1.00 91.00 502 GLU A C 1
ATOM 3939 O O . GLU A 1 502 ? -34.449 16.665 5.187 1.00 91.00 502 GLU A O 1
ATOM 3944 N N . GLY A 1 503 ? -34.290 15.475 7.064 1.00 85.94 503 GLY A N 1
ATOM 3945 C CA . GLY A 1 503 ? -33.702 14.310 6.377 1.00 85.94 503 GLY A CA 1
ATOM 3946 C C . GLY A 1 503 ? -34.608 13.737 5.276 1.00 85.94 503 GLY A C 1
ATOM 3947 O O . GLY A 1 503 ? -34.123 13.236 4.263 1.00 85.94 503 GLY A O 1
ATOM 3948 N N . SER A 1 504 ? -35.921 13.891 5.447 1.00 89.31 504 SER A N 1
ATOM 3949 C CA . SER A 1 504 ? -36.963 13.522 4.489 1.00 89.31 504 SER A CA 1
ATOM 3950 C C . SER A 1 504 ? -37.159 14.519 3.342 1.00 89.31 504 SER A C 1
ATOM 3952 O O . SER A 1 504 ? -37.906 14.199 2.420 1.00 89.31 504 SER A O 1
ATOM 3954 N N . ASP A 1 505 ? -36.520 15.697 3.360 1.00 91.81 505 ASP A N 1
ATOM 3955 C CA . ASP A 1 505 ? -36.614 16.640 2.241 1.00 91.81 505 ASP A CA 1
ATOM 3956 C C . ASP A 1 505 ? -36.022 16.001 0.977 1.00 91.81 505 ASP A C 1
ATOM 3958 O O . ASP A 1 505 ? -34.904 15.471 0.982 1.00 91.81 505 ASP A O 1
ATOM 3962 N N . THR A 1 506 ? -36.770 16.070 -0.126 1.00 94.44 506 THR A N 1
ATOM 3963 C CA . THR A 1 506 ? -36.276 15.676 -1.448 1.00 94.44 506 THR A CA 1
ATOM 3964 C C . THR A 1 506 ? -35.221 16.661 -1.938 1.00 94.44 506 THR A C 1
ATOM 3966 O O . THR A 1 506 ? -35.188 17.832 -1.548 1.00 94.44 506 THR A O 1
ATOM 3969 N N . ILE A 1 507 ? -34.349 16.210 -2.836 1.00 95.75 507 ILE A N 1
ATOM 3970 C CA . ILE A 1 507 ? -33.358 17.091 -3.463 1.00 95.75 507 ILE A CA 1
ATOM 3971 C C . ILE A 1 507 ? -34.035 18.220 -4.250 1.00 95.75 507 ILE A C 1
ATOM 3973 O O . ILE A 1 507 ? -33.521 19.339 -4.260 1.00 95.75 507 ILE A O 1
ATOM 3977 N N . GLU A 1 508 ? -35.203 17.966 -4.838 1.00 94.25 508 GLU A N 1
ATOM 3978 C CA . GLU A 1 508 ? -36.032 18.998 -5.463 1.00 94.25 508 GLU A CA 1
ATOM 3979 C C . GLU A 1 508 ? -36.437 20.099 -4.464 1.00 94.25 508 GLU A C 1
ATOM 3981 O O . GLU A 1 508 ? -36.213 21.283 -4.732 1.00 94.25 508 GLU A O 1
ATOM 3986 N N . ASN A 1 509 ? -36.904 19.728 -3.265 1.00 92.56 509 ASN A N 1
ATOM 3987 C CA . ASN A 1 509 ? -37.241 20.684 -2.202 1.00 92.56 509 ASN A CA 1
ATOM 3988 C C . ASN A 1 509 ? -36.014 21.486 -1.742 1.00 92.56 509 ASN A C 1
ATOM 3990 O O . ASN A 1 509 ? -36.100 22.690 -1.492 1.00 92.56 509 ASN A O 1
ATOM 3994 N N . VAL A 1 510 ? -34.844 20.847 -1.660 1.00 94.44 510 VAL A N 1
ATOM 3995 C CA . VAL A 1 510 ? -33.589 21.530 -1.307 1.00 94.44 510 VAL A CA 1
ATOM 3996 C C . VAL A 1 510 ? -33.194 22.547 -2.381 1.00 94.44 510 VAL A C 1
ATOM 3998 O O . VAL A 1 510 ? -32.756 23.647 -2.043 1.00 94.44 510 VAL A O 1
ATOM 4001 N N . LYS A 1 511 ? -33.384 22.236 -3.669 1.00 94.94 511 LYS A N 1
ATOM 4002 C CA . LYS A 1 511 ? -33.137 23.188 -4.764 1.00 94.94 511 LYS A CA 1
ATOM 4003 C C . LYS A 1 511 ? -34.112 24.362 -4.757 1.00 94.94 511 LYS A C 1
ATOM 4005 O O . LYS A 1 511 ? -33.683 25.487 -5.009 1.00 94.94 511 LYS A O 1
ATOM 4010 N N . ALA A 1 512 ? -35.381 24.132 -4.428 1.00 93.31 512 ALA A N 1
ATOM 4011 C CA . ALA A 1 512 ? -36.351 25.210 -4.236 1.00 93.31 512 ALA A CA 1
ATOM 4012 C C . ALA A 1 512 ? -35.905 26.158 -3.104 1.00 93.31 512 ALA A C 1
ATOM 4014 O O . ALA A 1 512 ? -35.779 27.360 -3.316 1.00 93.31 512 ALA A O 1
ATOM 4015 N N . LYS A 1 513 ? -35.482 25.616 -1.952 1.00 94.12 513 LYS A N 1
ATOM 4016 C CA . LYS A 1 513 ? -34.931 26.422 -0.843 1.00 94.12 513 LYS A CA 1
ATOM 4017 C C . LYS A 1 513 ? -33.677 27.222 -1.235 1.00 94.12 513 LYS A C 1
ATOM 4019 O O . LYS A 1 513 ? -33.436 28.304 -0.702 1.00 94.12 513 LYS A O 1
ATOM 4024 N N . ILE A 1 514 ? -32.856 26.712 -2.156 1.00 93.75 514 ILE A N 1
ATOM 4025 C CA . ILE A 1 514 ? -31.704 27.446 -2.712 1.00 93.75 514 ILE A CA 1
ATOM 4026 C C . ILE A 1 514 ? -32.156 28.540 -3.681 1.00 93.75 514 ILE A C 1
ATOM 4028 O O . ILE A 1 514 ? -31.561 29.618 -3.687 1.00 93.75 514 ILE A O 1
ATOM 4032 N N . GLN A 1 515 ? -33.193 28.289 -4.482 1.00 93.56 515 GLN A N 1
ATOM 4033 C CA . GLN A 1 515 ? -33.782 29.293 -5.3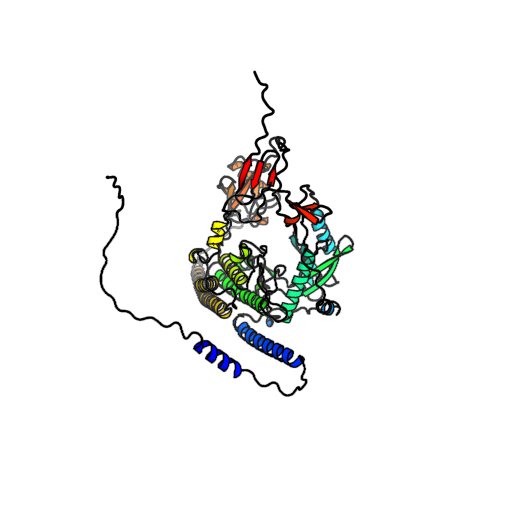67 1.00 93.56 515 GLN A CA 1
ATOM 4034 C C . GLN A 1 515 ? -34.301 30.480 -4.555 1.00 93.56 515 GLN A C 1
ATOM 4036 O O . GLN A 1 515 ? -33.995 31.615 -4.907 1.00 93.56 515 GLN A O 1
ATOM 4041 N N . ASP A 1 516 ? -34.995 30.231 -3.446 1.00 89.94 516 ASP A N 1
ATOM 4042 C CA . ASP A 1 516 ? -35.520 31.295 -2.584 1.00 89.94 516 ASP A CA 1
ATOM 4043 C C . ASP A 1 516 ? -34.407 32.173 -1.991 1.00 89.94 516 ASP A C 1
ATOM 4045 O O . ASP A 1 516 ? -34.593 33.373 -1.796 1.00 89.94 516 ASP A O 1
ATOM 4049 N N . LYS A 1 517 ? -33.222 31.597 -1.727 1.00 89.75 517 LYS A N 1
ATOM 4050 C CA . LYS A 1 517 ? -32.084 32.330 -1.144 1.00 89.75 517 LYS A CA 1
ATOM 4051 C C . LYS A 1 517 ? -31.163 33.000 -2.163 1.00 89.75 517 LYS A C 1
ATOM 4053 O O . LYS A 1 517 ? -30.657 34.083 -1.887 1.00 89.75 517 LYS A O 1
ATOM 4058 N N . GLU A 1 518 ? -30.899 32.368 -3.304 1.00 89.81 518 GLU A N 1
ATOM 4059 C CA . GLU A 1 518 ? -29.909 32.849 -4.286 1.00 89.81 518 GLU A CA 1
ATOM 4060 C C . GLU A 1 518 ? -30.515 33.258 -5.635 1.00 89.81 518 GLU A C 1
ATOM 4062 O O . GLU A 1 518 ? -29.795 33.747 -6.503 1.00 89.81 518 GLU A O 1
ATOM 4067 N N . GLY A 1 519 ? -31.816 33.048 -5.851 1.00 88.06 519 GLY A N 1
ATOM 4068 C CA . GLY A 1 519 ? -32.508 33.392 -7.097 1.00 88.06 519 GLY A CA 1
ATOM 4069 C C . GLY A 1 519 ? -32.146 32.510 -8.297 1.00 88.06 519 GLY A C 1
ATOM 4070 O O . GLY A 1 519 ? -32.457 32.862 -9.433 1.00 88.06 519 GLY A O 1
ATOM 4071 N N . ILE A 1 520 ? -31.472 31.376 -8.081 1.00 90.06 520 ILE A N 1
ATOM 4072 C CA . ILE A 1 520 ? -31.044 30.464 -9.150 1.00 90.06 520 ILE A CA 1
ATOM 4073 C C . ILE A 1 520 ? -32.167 29.448 -9.420 1.00 90.06 520 ILE A C 1
ATOM 4075 O O . ILE A 1 520 ? -32.498 28.686 -8.513 1.00 90.06 520 ILE A O 1
ATOM 4079 N N . PRO A 1 521 ? -32.725 29.359 -10.639 1.00 91.50 521 PRO A N 1
ATOM 4080 C CA . PRO A 1 521 ? -33.764 28.379 -10.969 1.00 91.50 521 PRO A CA 1
ATOM 4081 C C . PRO A 1 521 ? -33.330 26.911 -10.712 1.00 91.50 521 PRO A C 1
ATOM 4083 O O . PRO A 1 521 ? -32.192 26.568 -11.046 1.00 91.50 521 PRO A O 1
ATOM 4086 N N . PRO A 1 522 ? -34.181 26.023 -10.147 1.00 91.19 522 PRO A N 1
ATOM 4087 C CA . PRO A 1 522 ? -33.831 24.638 -9.784 1.00 91.19 522 PRO A CA 1
ATOM 4088 C C . PRO A 1 522 ? -33.292 23.786 -10.942 1.00 91.19 522 PRO A C 1
ATOM 4090 O O . PRO A 1 522 ? -32.397 22.956 -10.756 1.00 91.19 522 PRO A O 1
ATOM 4093 N N . ASP A 1 523 ? -33.771 24.031 -12.162 1.00 88.62 523 ASP A N 1
ATOM 4094 C CA . ASP A 1 523 ? -33.294 23.397 -13.395 1.00 88.62 523 ASP A CA 1
ATOM 4095 C C . ASP A 1 523 ? -31.830 23.755 -13.697 1.00 88.62 523 ASP A C 1
ATOM 4097 O O . ASP A 1 523 ? -31.087 22.947 -14.261 1.00 88.62 523 ASP A O 1
ATOM 4101 N N . GLN A 1 524 ? -31.367 24.922 -13.250 1.00 89.50 524 GLN A N 1
ATOM 4102 C CA . GLN A 1 524 ? -29.987 25.383 -13.407 1.00 89.50 524 GLN A CA 1
ATOM 4103 C C . GLN A 1 524 ? -29.078 24.934 -12.261 1.00 89.50 524 GLN A C 1
ATOM 4105 O O . GLN A 1 524 ? -27.856 25.041 -12.375 1.00 89.50 524 GLN A O 1
ATOM 4110 N N . GLN A 1 525 ? -29.637 24.388 -11.181 1.00 92.06 525 GLN A N 1
ATOM 4111 C CA . GLN A 1 525 ? -28.877 23.936 -10.023 1.00 92.06 525 GLN A CA 1
ATOM 4112 C C . GLN A 1 525 ? -28.416 22.482 -10.171 1.00 92.06 525 GLN A C 1
ATOM 4114 O O . GLN A 1 525 ? -29.206 21.555 -10.379 1.00 92.06 525 GLN A O 1
ATOM 4119 N N . ARG A 1 526 ? -27.114 22.257 -9.987 1.00 93.69 526 ARG A N 1
ATOM 4120 C CA . ARG A 1 526 ? -26.509 20.930 -9.848 1.00 93.69 526 ARG A CA 1
ATOM 4121 C C . ARG A 1 526 ? -25.876 20.817 -8.467 1.00 93.69 526 ARG A C 1
ATOM 4123 O O . ARG A 1 526 ? -24.846 21.433 -8.209 1.00 93.69 526 ARG A O 1
ATOM 4130 N N . LEU A 1 527 ? -26.492 20.021 -7.597 1.00 95.06 527 LEU A N 1
ATOM 4131 C CA . LEU A 1 527 ? -25.981 19.748 -6.256 1.00 95.06 527 LEU A CA 1
ATOM 4132 C C . LEU A 1 527 ? -25.082 18.514 -6.272 1.00 95.06 527 LEU A C 1
ATOM 4134 O O . LEU A 1 527 ? -25.414 17.504 -6.893 1.00 95.06 527 LEU A O 1
ATOM 4138 N N . ILE A 1 528 ? -23.933 18.618 -5.611 1.00 94.50 528 ILE A N 1
ATOM 4139 C CA . ILE A 1 528 ? -22.920 17.566 -5.532 1.00 94.50 528 ILE A CA 1
ATOM 4140 C C . ILE A 1 528 ? -22.548 17.348 -4.066 1.00 94.50 528 ILE A C 1
ATOM 4142 O O . ILE A 1 528 ? -22.172 18.290 -3.367 1.00 94.50 528 ILE A O 1
ATOM 4146 N N . PHE A 1 529 ? -22.598 16.102 -3.611 1.00 94.31 529 PHE A N 1
ATOM 4147 C CA . PHE A 1 529 ? -22.183 15.697 -2.271 1.00 94.31 529 PHE A CA 1
ATOM 4148 C C . PHE A 1 529 ? -21.286 14.460 -2.360 1.00 94.31 529 PHE A C 1
ATOM 4150 O O . PHE A 1 529 ? -21.583 13.538 -3.115 1.00 94.31 529 PHE A O 1
ATOM 4157 N N . ALA A 1 530 ? -20.158 14.460 -1.640 1.00 89.06 530 ALA A N 1
ATOM 4158 C CA . ALA A 1 530 ? -19.166 13.374 -1.664 1.00 89.06 530 ALA A CA 1
ATOM 4159 C C . ALA A 1 530 ? -18.768 12.908 -3.089 1.00 89.06 530 ALA A C 1
ATOM 4161 O O . ALA A 1 530 ? -18.616 11.720 -3.357 1.00 89.06 530 ALA A O 1
ATOM 4162 N N . GLY A 1 531 ? -18.650 13.852 -4.032 1.00 86.81 531 GLY A N 1
ATOM 4163 C CA . GLY A 1 531 ? -18.309 13.570 -5.434 1.00 86.81 531 GLY A CA 1
ATOM 4164 C C . GLY A 1 531 ? -19.452 13.009 -6.292 1.00 86.81 531 GLY A C 1
ATOM 4165 O O . GLY A 1 531 ? -19.260 12.823 -7.491 1.00 86.81 531 GLY A O 1
ATOM 4166 N N . LYS A 1 532 ? -20.646 12.785 -5.727 1.00 89.12 532 LYS A N 1
ATOM 4167 C CA . LYS A 1 532 ? -21.839 12.324 -6.450 1.00 89.12 532 LYS A CA 1
ATOM 4168 C C . LYS A 1 532 ? -22.812 13.471 -6.699 1.00 89.12 532 LYS A C 1
ATOM 4170 O O . LYS A 1 532 ? -23.067 14.284 -5.813 1.00 89.12 532 LYS A O 1
ATOM 4175 N N . GLN A 1 533 ? -23.366 13.528 -7.908 1.00 92.38 533 GLN A N 1
ATOM 4176 C CA . GLN A 1 533 ? -24.474 14.430 -8.214 1.00 92.38 533 GLN A CA 1
ATOM 4177 C C . GLN A 1 533 ? -25.755 13.912 -7.552 1.00 92.38 533 GLN A C 1
ATOM 4179 O O . GLN A 1 533 ? -26.055 12.724 -7.636 1.00 92.38 533 GLN A O 1
ATOM 4184 N N . LEU A 1 534 ? -26.507 14.817 -6.930 1.00 94.00 534 LEU A N 1
ATOM 4185 C CA . LEU A 1 534 ? -27.786 14.510 -6.302 1.00 94.00 534 LEU A CA 1
ATOM 4186 C C . LEU A 1 534 ? -28.927 14.530 -7.335 1.00 94.00 534 LEU A C 1
ATOM 4188 O O . LEU A 1 534 ? -28.960 15.395 -8.219 1.00 94.00 534 LEU A O 1
ATOM 4192 N N . GLU A 1 535 ? -29.839 13.565 -7.224 1.00 91.88 535 GLU A N 1
ATOM 4193 C CA . GLU A 1 535 ? -30.995 13.354 -8.106 1.00 91.88 535 GLU A CA 1
ATOM 4194 C C . GLU A 1 535 ? -32.276 13.893 -7.459 1.00 91.88 535 GLU A C 1
ATOM 4196 O O . GLU A 1 535 ? -32.501 13.670 -6.273 1.00 91.88 535 GLU A O 1
ATOM 4201 N N . ASP A 1 536 ? -33.129 14.557 -8.246 1.00 87.75 536 ASP A N 1
ATOM 4202 C CA . ASP A 1 536 ? -34.305 15.302 -7.759 1.00 87.75 536 ASP A CA 1
ATOM 4203 C C . ASP A 1 536 ? -35.360 14.422 -7.056 1.00 87.75 536 ASP A C 1
ATOM 4205 O O . ASP A 1 536 ? -36.024 14.889 -6.135 1.00 87.75 536 ASP A O 1
ATOM 4209 N N . GLY A 1 537 ? -35.437 13.130 -7.404 1.00 86.44 537 GLY A N 1
ATOM 4210 C CA . GLY A 1 537 ? -36.389 12.163 -6.837 1.00 86.44 537 GLY A CA 1
ATOM 4211 C C . GLY A 1 537 ? -35.930 11.410 -5.581 1.00 86.44 537 GLY A C 1
ATOM 4212 O O . GLY A 1 537 ? -36.628 10.497 -5.149 1.00 86.44 537 GLY A O 1
ATOM 4213 N N . ARG A 1 538 ? -34.764 11.736 -5.008 1.00 90.94 538 ARG A N 1
ATOM 4214 C CA . ARG A 1 538 ? -34.266 11.123 -3.761 1.00 90.94 538 ARG A CA 1
ATOM 4215 C C . ARG A 1 538 ? -34.296 12.119 -2.605 1.00 90.94 538 ARG A C 1
ATOM 4217 O O . ARG A 1 538 ? -34.359 13.327 -2.821 1.00 90.94 538 ARG A O 1
ATOM 4224 N N . THR A 1 539 ? -34.242 11.620 -1.377 1.00 93.50 539 THR A N 1
ATOM 4225 C CA . THR A 1 539 ? -34.195 12.425 -0.148 1.00 93.50 539 THR A CA 1
ATOM 4226 C C . THR A 1 539 ? -32.763 12.700 0.311 1.00 93.50 539 THR A C 1
ATOM 4228 O O . THR A 1 539 ? -31.811 12.041 -0.118 1.00 93.50 539 THR A O 1
ATOM 4231 N N . LEU A 1 540 ? -32.583 13.664 1.218 1.00 91.25 540 LEU A N 1
ATOM 4232 C CA . LEU A 1 540 ? -31.295 13.892 1.883 1.00 91.25 540 LEU A CA 1
ATOM 4233 C C . LEU A 1 540 ? -30.812 12.647 2.651 1.00 91.25 540 LEU A C 1
ATOM 4235 O O . LEU A 1 540 ? -29.619 12.329 2.621 1.00 91.25 540 LEU A O 1
ATOM 4239 N N . SER A 1 541 ? -31.729 11.912 3.287 1.00 88.69 541 SER A N 1
ATOM 4240 C CA . SER A 1 541 ? -31.434 10.661 3.992 1.00 88.69 541 SER A CA 1
ATOM 4241 C C . SER A 1 541 ? -30.953 9.538 3.068 1.00 88.69 541 SER A C 1
ATOM 4243 O O . SER A 1 541 ? -30.054 8.800 3.468 1.00 88.69 541 SER A O 1
ATOM 4245 N N . ASP A 1 542 ? -31.441 9.449 1.825 1.00 89.38 542 ASP A N 1
ATOM 4246 C CA . ASP A 1 542 ? -30.977 8.440 0.850 1.00 89.38 542 ASP A CA 1
ATOM 4247 C C . ASP A 1 542 ? -29.496 8.608 0.483 1.00 89.38 542 ASP A C 1
ATOM 4249 O O . ASP A 1 542 ? -28.802 7.645 0.150 1.00 89.38 542 ASP A O 1
ATOM 4253 N N . TYR A 1 543 ? -28.992 9.841 0.565 1.00 88.56 543 TYR A N 1
ATOM 4254 C CA . TYR A 1 543 ? -27.578 10.170 0.379 1.00 88.56 543 TYR A CA 1
ATOM 4255 C C . TYR A 1 543 ? -26.790 10.220 1.692 1.00 88.56 543 TYR A C 1
ATOM 4257 O O . TYR A 1 543 ? -25.615 10.595 1.687 1.00 88.56 543 TYR A O 1
ATOM 4265 N N . ASN A 1 544 ? -27.421 9.838 2.808 1.00 89.50 544 ASN A N 1
ATOM 4266 C CA . ASN A 1 544 ? -26.876 9.909 4.160 1.00 89.50 544 ASN A CA 1
ATOM 4267 C C . ASN A 1 544 ? -26.337 11.313 4.510 1.00 89.50 544 ASN A C 1
ATOM 4269 O O . ASN A 1 544 ? -25.303 11.453 5.167 1.00 89.50 544 ASN A O 1
ATOM 4273 N N . ILE A 1 545 ? -27.018 12.363 4.035 1.00 90.75 545 ILE A N 1
ATOM 4274 C CA . ILE A 1 545 ? -26.675 13.756 4.333 1.00 90.75 545 ILE A CA 1
ATOM 4275 C C . ILE A 1 545 ? -27.178 14.070 5.742 1.00 90.75 545 ILE A C 1
ATOM 4277 O O . ILE A 1 545 ? -28.375 14.020 6.017 1.00 90.75 545 ILE A O 1
ATOM 4281 N N . GLN A 1 546 ? -26.248 14.385 6.640 1.00 91.12 546 GLN A N 1
ATOM 4282 C CA . GLN A 1 546 ? -26.531 14.686 8.044 1.00 91.12 546 GLN A CA 1
ATOM 4283 C C . GLN A 1 546 ? -26.409 16.185 8.330 1.00 91.12 546 GLN A C 1
ATOM 4285 O O . GLN A 1 546 ? -25.954 16.960 7.482 1.00 91.12 546 GLN A O 1
ATOM 4290 N N . LYS A 1 547 ? -26.765 16.591 9.554 1.00 90.19 547 LYS A N 1
ATOM 4291 C CA . LYS A 1 547 ? -26.510 17.949 10.049 1.00 90.19 547 LYS A CA 1
ATOM 4292 C C . LYS A 1 547 ? -25.060 18.369 9.777 1.00 90.19 547 LYS A C 1
ATOM 4294 O O . LYS A 1 547 ? -24.148 17.551 9.857 1.00 90.19 547 LYS A O 1
ATOM 4299 N N . GLU A 1 548 ? -24.875 19.638 9.448 1.00 89.81 548 GLU A N 1
ATOM 4300 C CA . GLU A 1 548 ? -23.585 20.274 9.158 1.00 89.81 548 GLU A CA 1
ATOM 4301 C C . GLU A 1 548 ? -22.865 19.739 7.901 1.00 89.81 548 GLU A C 1
ATOM 4303 O O . GLU A 1 548 ? -21.728 20.116 7.614 1.00 89.81 548 GLU A O 1
ATOM 4308 N N . SER A 1 549 ? -23.532 18.917 7.084 1.00 91.44 549 SER A N 1
ATOM 4309 C CA . SER A 1 549 ? -22.997 18.478 5.790 1.00 91.44 549 SER A CA 1
ATOM 4310 C C . SER A 1 549 ? -22.872 19.640 4.806 1.00 91.44 549 SER A C 1
ATOM 4312 O O . SER A 1 549 ? -23.712 20.538 4.779 1.00 91.44 549 SER A O 1
ATOM 4314 N N . THR A 1 550 ? -21.839 19.608 3.956 1.00 94.50 550 THR A N 1
ATOM 4315 C CA . THR A 1 550 ? -21.613 20.625 2.916 1.00 94.50 550 THR A CA 1
ATOM 4316 C C . THR A 1 550 ? -21.855 20.068 1.513 1.00 94.50 550 THR A C 1
ATOM 4318 O O . THR A 1 550 ? -21.120 19.197 1.047 1.00 94.50 550 THR A O 1
ATOM 4321 N N . LEU A 1 551 ? -22.844 20.615 0.812 1.00 95.88 551 LEU A N 1
ATOM 4322 C CA . LEU A 1 551 ? -23.142 20.348 -0.592 1.00 95.88 551 LEU A CA 1
ATOM 4323 C C . LEU A 1 551 ? -22.435 21.386 -1.470 1.00 95.88 551 LEU A C 1
ATOM 4325 O O . LEU A 1 551 ? -22.277 22.539 -1.080 1.00 95.88 551 LEU A O 1
ATOM 4329 N N . HIS A 1 552 ? -22.032 21.001 -2.676 1.00 95.56 552 HIS A N 1
ATOM 4330 C CA . HIS A 1 552 ? -21.474 21.918 -3.667 1.00 95.56 552 HIS A CA 1
ATOM 4331 C C . HIS A 1 552 ? -22.524 22.223 -4.734 1.00 95.56 552 HIS A C 1
ATOM 4333 O O . HIS A 1 552 ? -23.039 21.307 -5.375 1.00 95.56 552 HIS A O 1
ATOM 4339 N N . LEU A 1 553 ? -22.826 23.505 -4.931 1.00 93.44 553 LEU A N 1
ATOM 4340 C CA . LEU A 1 553 ? -23.702 23.999 -5.986 1.00 93.44 553 LEU A CA 1
ATOM 4341 C C . LEU A 1 553 ? -22.872 24.399 -7.207 1.00 93.44 553 LEU A C 1
ATOM 4343 O O . LEU A 1 553 ? -22.069 25.334 -7.164 1.00 93.44 553 LEU A O 1
ATOM 4347 N N . VAL A 1 554 ? -23.119 23.706 -8.312 1.00 91.06 554 VAL A N 1
ATOM 4348 C CA . VAL A 1 554 ? -22.579 23.995 -9.641 1.00 91.06 554 VAL A CA 1
ATOM 4349 C C . VAL A 1 554 ? -23.741 24.406 -10.540 1.00 91.06 554 VAL A C 1
ATOM 4351 O O . VAL A 1 554 ? -24.813 23.810 -10.485 1.00 91.06 554 VAL A O 1
ATOM 4354 N N . LEU A 1 555 ? -23.548 25.415 -11.385 1.00 88.50 555 LEU A N 1
ATOM 4355 C CA . LEU A 1 555 ? -24.567 25.802 -12.359 1.00 88.50 555 LEU A CA 1
ATOM 4356 C C . LEU A 1 555 ? -24.502 24.880 -13.580 1.00 88.50 555 LEU A C 1
ATOM 4358 O O . LEU A 1 555 ? -23.419 24.632 -14.121 1.00 88.50 555 LEU A O 1
ATOM 4362 N N . ARG A 1 556 ? -25.653 24.383 -14.043 1.00 76.38 556 ARG A N 1
ATOM 4363 C CA . ARG A 1 556 ? -25.744 23.733 -15.354 1.00 76.38 556 ARG A CA 1
ATOM 4364 C C . ARG A 1 556 ? -25.405 24.786 -16.410 1.00 76.38 556 ARG A C 1
ATOM 4366 O O . ARG A 1 556 ? -26.139 25.750 -16.605 1.00 76.38 556 ARG A O 1
ATOM 4373 N N . LEU A 1 557 ? -24.256 24.626 -17.063 1.00 60.41 557 LEU A N 1
ATOM 4374 C CA . LEU A 1 557 ? -23.834 25.513 -18.143 1.00 60.41 557 LEU A CA 1
ATOM 4375 C C . LEU A 1 557 ? -24.876 25.438 -19.267 1.00 60.41 557 LEU A C 1
ATOM 4377 O O . LEU A 1 557 ? -25.013 24.395 -19.908 1.00 60.41 557 LEU A O 1
ATOM 4381 N N . ARG A 1 558 ? -25.593 26.540 -19.530 1.00 54.78 558 ARG A N 1
ATOM 4382 C CA . ARG A 1 558 ? -26.331 26.697 -20.790 1.00 54.78 558 ARG A CA 1
ATOM 4383 C C . ARG A 1 558 ? -25.338 26.504 -21.933 1.00 54.78 558 ARG A C 1
ATOM 4385 O O . ARG A 1 558 ? -24.305 27.173 -21.998 1.00 54.78 558 ARG A O 1
ATOM 4392 N N . GLY A 1 559 ? -25.637 25.556 -22.811 1.00 47.22 559 GLY A N 1
ATOM 4393 C CA . GLY A 1 559 ? -24.825 25.277 -23.982 1.00 47.22 559 GLY A CA 1
ATOM 4394 C C . GLY A 1 559 ? -24.621 26.523 -24.848 1.00 47.22 559 GLY A C 1
ATOM 4395 O O . GLY A 1 559 ? -25.571 27.184 -25.247 1.00 47.22 559 GLY A O 1
ATOM 4396 N N . GLY A 1 560 ? -23.356 26.793 -25.172 1.00 43.19 560 GLY A N 1
ATOM 4397 C CA . GLY A 1 560 ? -22.940 27.235 -26.502 1.00 43.19 560 GLY A CA 1
ATOM 4398 C C . GLY A 1 560 ? -23.312 28.651 -26.940 1.00 43.19 560 GLY A C 1
ATOM 4399 O O . GLY A 1 560 ? -24.099 28.827 -27.866 1.00 43.19 560 GLY A O 1
ATOM 4400 N N . GLY A 1 561 ? -22.572 29.651 -26.454 1.00 44.19 561 GLY A N 1
ATOM 4401 C CA . GLY A 1 561 ? -22.246 30.790 -27.315 1.00 44.19 561 GLY A CA 1
ATOM 4402 C C . GLY A 1 561 ? -21.587 30.264 -28.597 1.00 44.19 561 GLY A C 1
ATOM 4403 O O . GLY A 1 561 ? -20.593 29.537 -28.526 1.00 44.19 561 GLY A O 1
ATOM 4404 N N . LYS A 1 562 ? -22.197 30.562 -29.753 1.00 48.62 562 LYS A N 1
ATOM 4405 C CA . LYS A 1 562 ? -21.819 30.118 -31.108 1.00 48.62 562 LYS A CA 1
ATOM 4406 C C . LYS A 1 562 ? -20.299 29.952 -31.251 1.00 48.62 562 LYS A C 1
ATOM 4408 O O . LYS A 1 562 ? -19.559 30.936 -31.270 1.00 48.62 562 LYS A O 1
ATOM 4413 N N . LYS A 1 563 ? -19.830 28.702 -31.371 1.00 45.75 563 LYS A N 1
ATOM 4414 C CA . LYS A 1 563 ? -18.420 28.387 -31.640 1.00 45.75 563 LYS A CA 1
ATOM 4415 C C . LYS A 1 563 ? -18.005 29.097 -32.930 1.00 45.75 563 LYS A C 1
ATOM 4417 O O . LYS A 1 563 ? -18.426 28.712 -34.019 1.00 45.75 563 LYS A O 1
ATOM 4422 N N . ARG A 1 564 ? -17.156 30.122 -32.821 1.00 54.34 564 ARG A N 1
ATOM 4423 C CA . ARG A 1 564 ? -16.401 30.629 -33.971 1.00 54.34 564 ARG A CA 1
ATOM 4424 C C . ARG A 1 564 ? -15.608 29.456 -34.547 1.00 54.34 564 ARG A C 1
ATOM 4426 O O . ARG A 1 564 ? -14.894 28.782 -33.803 1.00 54.34 564 ARG A O 1
ATOM 4433 N N . LYS A 1 565 ? -15.764 29.197 -35.852 1.00 51.50 565 LYS A N 1
ATOM 4434 C CA . LYS A 1 565 ? -15.000 28.171 -36.576 1.00 51.50 565 LYS A CA 1
ATOM 4435 C C . LYS A 1 565 ? -13.517 28.325 -36.223 1.00 51.50 565 LYS A C 1
ATOM 4437 O O . LYS A 1 565 ? -12.946 29.404 -36.387 1.00 51.50 565 LYS A O 1
ATOM 4442 N N . LYS A 1 566 ? -12.918 27.251 -35.704 1.00 51.81 566 LYS A N 1
ATOM 4443 C CA . LYS A 1 566 ? -11.483 27.162 -35.421 1.00 51.81 566 LYS A CA 1
ATOM 4444 C C . LYS A 1 566 ? -10.755 27.482 -36.728 1.00 51.81 566 LYS A C 1
ATOM 4446 O O . LYS A 1 566 ? -10.989 26.802 -37.725 1.00 51.81 566 LYS A O 1
ATOM 4451 N N . LYS A 1 567 ? -9.921 28.528 -36.754 1.00 51.22 567 LYS A N 1
ATOM 4452 C CA . LYS A 1 567 ? -9.051 28.770 -37.910 1.00 51.22 567 LYS A CA 1
ATOM 4453 C C . LYS A 1 567 ? -8.121 27.566 -38.024 1.00 51.22 567 LYS A C 1
ATOM 4455 O O . LYS A 1 567 ? -7.325 27.305 -37.123 1.00 51.22 567 LYS A O 1
ATOM 4460 N N . VAL A 1 568 ? -8.285 26.806 -39.100 1.00 50.31 568 VAL A N 1
ATOM 4461 C CA . VAL A 1 568 ? -7.358 25.748 -39.485 1.00 50.31 568 VAL A CA 1
ATOM 4462 C C . VAL A 1 568 ? -6.079 26.453 -39.919 1.00 50.31 568 VAL A C 1
ATOM 4464 O O . VAL A 1 568 ? -6.058 27.136 -40.938 1.00 50.31 568 VAL A O 1
ATOM 4467 N N . TYR A 1 569 ? -5.029 26.354 -39.107 1.00 55.41 569 TYR A N 1
ATOM 4468 C CA . TYR A 1 569 ? -3.695 26.746 -39.542 1.00 55.41 569 TYR A CA 1
ATOM 4469 C C . TYR A 1 569 ? -3.197 25.662 -40.501 1.00 55.41 569 TYR A C 1
ATOM 4471 O O . TYR A 1 569 ? -2.995 24.521 -40.098 1.00 55.41 569 TYR A O 1
ATOM 4479 N N . THR A 1 570 ? -3.043 26.017 -41.776 1.00 53.22 570 THR A N 1
ATOM 4480 C CA . THR A 1 570 ? -2.617 25.122 -42.866 1.00 53.22 570 THR A CA 1
ATOM 4481 C C . THR A 1 570 ? -1.104 24.932 -42.944 1.00 53.22 570 THR A C 1
ATOM 4483 O O . THR A 1 570 ? -0.619 24.293 -43.872 1.00 53.22 570 THR A O 1
ATOM 4486 N N . THR A 1 571 ? -0.327 25.456 -41.995 1.00 61.81 571 THR A N 1
ATOM 4487 C CA . THR A 1 571 ? 1.119 25.235 -41.989 1.00 61.81 571 THR A CA 1
ATOM 4488 C C . THR A 1 571 ? 1.449 23.964 -41.200 1.00 61.81 571 THR A C 1
ATOM 4490 O O . THR A 1 571 ? 1.211 23.910 -39.989 1.00 61.81 571 THR A O 1
ATOM 4493 N N . PRO A 1 572 ? 1.983 22.912 -41.853 1.00 57.16 572 PRO A N 1
ATOM 4494 C CA . PRO A 1 572 ? 2.314 21.676 -41.168 1.00 57.16 572 PRO A CA 1
ATOM 4495 C C . PRO A 1 572 ? 3.335 21.934 -40.058 1.00 57.16 572 PRO A C 1
ATOM 4497 O O . PRO A 1 572 ? 4.319 22.661 -40.222 1.00 57.16 572 PRO A O 1
ATOM 4500 N N . LYS A 1 573 ? 3.086 21.316 -38.902 1.00 58.16 573 LYS A N 1
ATOM 4501 C CA . LYS A 1 573 ? 3.947 21.361 -37.718 1.00 58.16 573 LYS A CA 1
ATOM 4502 C C . LYS A 1 573 ? 5.356 20.918 -38.129 1.00 58.16 573 LYS A C 1
ATOM 4504 O O . LYS A 1 573 ? 5.530 19.796 -38.595 1.00 58.16 573 LYS A O 1
ATOM 4509 N N . LYS A 1 574 ? 6.358 21.796 -37.982 1.00 63.03 574 LYS A N 1
ATOM 4510 C CA . LYS A 1 574 ? 7.755 21.531 -38.377 1.00 63.03 574 LYS A CA 1
ATOM 4511 C C . LYS A 1 574 ? 8.235 20.228 -37.725 1.00 63.03 574 LYS A C 1
ATOM 4513 O O . LYS A 1 574 ? 8.461 20.183 -36.514 1.00 63.03 574 LYS A O 1
ATOM 4518 N N . ILE A 1 575 ? 8.345 19.166 -38.523 1.00 65.81 575 ILE A N 1
ATOM 4519 C CA . ILE A 1 575 ? 8.734 17.830 -38.063 1.00 65.81 575 ILE A CA 1
ATOM 4520 C C . ILE A 1 575 ? 10.151 17.928 -37.484 1.00 65.81 575 ILE A C 1
ATOM 4522 O O . ILE A 1 575 ? 11.065 18.442 -38.134 1.00 65.81 575 ILE A O 1
ATOM 4526 N N . LYS A 1 576 ? 10.345 17.476 -36.238 1.00 59.75 576 LYS A N 1
ATOM 4527 C CA . LYS A 1 576 ? 11.677 17.441 -35.616 1.00 59.75 576 LYS A CA 1
ATOM 4528 C C . LYS A 1 576 ? 12.587 16.520 -36.436 1.00 59.75 576 LYS A C 1
ATOM 4530 O O . LYS A 1 576 ? 12.270 15.352 -36.630 1.00 59.75 576 LYS A O 1
ATOM 4535 N N . HIS A 1 577 ? 13.734 17.036 -36.876 1.00 58.44 577 HIS A N 1
ATOM 4536 C CA . HIS A 1 577 ? 14.719 16.272 -37.641 1.00 58.44 577 HIS A CA 1
ATOM 4537 C C . HIS A 1 577 ? 15.276 15.100 -36.808 1.00 58.44 577 HIS A C 1
ATOM 4539 O O . HIS A 1 577 ? 16.007 15.310 -35.836 1.00 58.44 577 HIS A O 1
ATOM 4545 N N . LYS A 1 578 ? 14.955 13.860 -37.198 1.00 64.44 578 LYS A N 1
ATOM 4546 C CA . LYS A 1 578 ? 15.522 12.633 -36.616 1.00 64.44 578 LYS A CA 1
ATOM 4547 C C . LYS A 1 578 ? 16.929 12.399 -37.188 1.00 64.44 578 LYS A C 1
ATOM 4549 O O . LYS A 1 578 ? 17.118 12.365 -38.401 1.00 64.44 578 LYS A O 1
ATOM 4554 N N . LYS A 1 579 ? 17.948 12.252 -36.333 1.00 60.59 579 LYS A N 1
ATOM 4555 C CA . LYS A 1 579 ? 19.331 11.976 -36.773 1.00 60.59 579 LYS A CA 1
ATOM 4556 C C . LYS A 1 579 ? 19.461 10.505 -37.199 1.00 60.59 579 LYS A C 1
ATOM 4558 O O . LYS A 1 579 ? 19.550 9.633 -36.341 1.00 60.59 579 LYS A O 1
ATOM 4563 N N . LYS A 1 580 ? 19.505 10.228 -38.506 1.00 74.19 580 LYS A N 1
ATOM 4564 C CA . LYS A 1 580 ? 19.735 8.879 -39.059 1.00 74.19 580 LYS A CA 1
ATOM 4565 C C . LYS A 1 580 ? 21.241 8.608 -39.190 1.00 74.19 580 LYS A C 1
ATOM 4567 O O . LYS A 1 580 ? 21.945 9.370 -39.850 1.00 74.19 580 LYS A O 1
ATOM 4572 N N . LYS A 1 581 ? 21.758 7.540 -38.564 1.00 69.19 581 LYS A N 1
ATOM 4573 C CA . LYS A 1 581 ? 23.151 7.091 -38.766 1.00 69.19 581 LYS A CA 1
ATOM 4574 C C . LYS A 1 581 ? 23.261 6.387 -40.121 1.00 69.19 581 LYS A C 1
ATOM 4576 O O . LYS A 1 581 ? 22.653 5.341 -40.317 1.00 69.19 581 LYS A O 1
ATOM 4581 N N . VAL A 1 582 ? 24.051 6.944 -41.037 1.00 72.00 582 VAL A N 1
ATOM 4582 C CA . VAL A 1 582 ? 24.353 6.339 -42.344 1.00 72.00 582 VAL A CA 1
ATOM 4583 C C . VAL A 1 582 ? 25.762 5.746 -42.282 1.00 72.00 582 VAL A C 1
ATOM 4585 O O . VAL A 1 582 ? 26.732 6.488 -42.116 1.00 72.00 582 VAL A O 1
ATOM 4588 N N . LYS A 1 583 ? 25.883 4.413 -42.373 1.00 66.19 583 LYS A N 1
ATOM 4589 C CA . LYS A 1 583 ? 27.189 3.734 -42.449 1.00 66.19 583 LYS A CA 1
ATOM 4590 C C . LYS A 1 583 ? 27.927 4.203 -43.711 1.00 66.19 583 LYS A C 1
ATOM 4592 O O . LYS A 1 583 ? 27.303 4.357 -44.755 1.00 66.19 583 LYS A O 1
ATOM 4597 N N . LEU A 1 584 ? 29.233 4.455 -43.594 1.00 68.50 584 LEU A N 1
ATOM 4598 C CA . LEU A 1 584 ? 30.112 4.889 -44.694 1.00 68.50 584 LEU A CA 1
ATOM 4599 C C . LEU A 1 584 ? 29.695 6.199 -45.398 1.00 68.50 584 LEU A C 1
ATOM 4601 O O . LEU A 1 584 ? 30.018 6.414 -46.562 1.00 68.50 584 LEU A O 1
ATOM 4605 N N . ALA A 1 585 ? 29.034 7.125 -44.692 1.00 67.38 585 ALA A N 1
ATOM 4606 C CA . ALA A 1 585 ? 28.641 8.425 -45.255 1.00 67.38 585 ALA A CA 1
ATOM 4607 C C . ALA A 1 585 ? 29.809 9.238 -45.856 1.00 67.38 585 ALA A C 1
ATOM 4609 O O . ALA A 1 585 ? 29.579 10.064 -46.732 1.00 67.38 585 ALA A O 1
ATOM 4610 N N . VAL A 1 586 ? 31.043 8.993 -45.401 1.00 66.94 586 VAL A N 1
ATOM 4611 C CA . VAL A 1 586 ? 32.264 9.665 -45.873 1.00 66.94 586 VAL A CA 1
ATOM 4612 C C . VAL A 1 586 ? 32.605 9.296 -47.322 1.00 66.94 586 VAL A C 1
ATOM 4614 O O . VAL A 1 586 ? 33.062 10.162 -48.060 1.00 66.94 586 VAL A O 1
ATOM 4617 N N . LEU A 1 587 ? 32.301 8.070 -47.770 1.00 68.12 587 LEU A N 1
ATOM 4618 C CA . LEU A 1 587 ? 32.563 7.636 -49.151 1.00 68.12 587 LEU A CA 1
ATOM 4619 C C . LEU A 1 587 ? 31.714 8.391 -50.181 1.00 68.12 587 LEU A C 1
ATOM 4621 O O . LEU A 1 587 ? 32.112 8.502 -51.330 1.00 68.12 587 LEU A O 1
ATOM 4625 N N . LYS A 1 588 ? 30.590 8.998 -49.771 1.00 71.88 588 LYS A N 1
ATOM 4626 C CA . LYS A 1 588 ? 29.769 9.842 -50.660 1.00 71.88 588 LYS A CA 1
ATOM 4627 C C . LYS A 1 588 ? 30.482 11.113 -51.132 1.00 71.88 588 LYS A C 1
ATOM 4629 O O . LYS A 1 588 ? 29.952 11.816 -51.986 1.00 71.88 588 LYS A O 1
ATOM 4634 N N . TYR A 1 589 ? 31.623 11.457 -50.537 1.00 74.75 589 TYR A N 1
ATOM 4635 C CA . TYR A 1 589 ? 32.391 12.657 -50.872 1.00 74.75 589 TYR A CA 1
ATOM 4636 C C . TYR A 1 589 ? 33.587 12.369 -51.775 1.00 74.75 589 TYR A C 1
ATOM 4638 O O . TYR A 1 589 ? 34.387 13.273 -52.012 1.00 74.75 589 TYR A O 1
ATOM 4646 N N . TYR A 1 590 ? 33.693 11.144 -52.281 1.00 77.75 590 TYR A N 1
ATOM 4647 C CA . TYR A 1 590 ? 34.749 10.708 -53.177 1.00 77.75 590 TYR A CA 1
ATOM 4648 C C . TYR A 1 590 ? 34.122 10.042 -54.402 1.00 77.75 590 TYR A C 1
ATOM 4650 O O . TYR A 1 590 ? 33.158 9.289 -54.273 1.00 77.75 590 TYR A O 1
ATOM 4658 N N . LYS A 1 591 ? 34.655 10.337 -55.585 1.00 78.50 591 LYS A N 1
ATOM 4659 C CA . LYS A 1 591 ? 34.357 9.631 -56.830 1.00 78.50 591 LYS A CA 1
ATOM 4660 C C . LYS A 1 591 ? 35.616 8.874 -57.224 1.00 78.50 591 LYS A C 1
ATOM 4662 O O . LYS A 1 591 ? 36.703 9.438 -57.155 1.00 78.50 591 LYS A O 1
ATOM 4667 N N . VAL A 1 592 ? 35.468 7.603 -57.569 1.00 79.31 592 VAL A N 1
ATOM 4668 C CA . VAL A 1 592 ? 36.558 6.802 -58.128 1.00 79.31 592 VAL A CA 1
ATOM 4669 C C . VAL A 1 592 ? 36.270 6.686 -59.614 1.00 79.31 592 VAL A C 1
ATOM 4671 O O . VAL A 1 592 ? 35.160 6.298 -59.976 1.00 79.31 592 VAL A O 1
ATOM 4674 N N . ASP A 1 593 ? 37.210 7.116 -60.444 1.00 79.12 593 ASP A N 1
ATOM 4675 C CA . ASP A 1 593 ? 37.128 6.924 -61.890 1.00 79.12 593 ASP A CA 1
ATOM 4676 C C . ASP A 1 593 ? 37.583 5.496 -62.249 1.00 79.12 593 ASP A C 1
ATOM 4678 O O . ASP A 1 593 ? 38.203 4.821 -61.424 1.00 79.12 593 ASP A O 1
ATOM 4682 N N . ASP A 1 594 ? 37.267 5.021 -63.455 1.00 75.50 594 ASP A N 1
ATOM 4683 C CA . ASP A 1 594 ? 37.476 3.617 -63.858 1.00 75.50 594 ASP A CA 1
ATOM 4684 C C . ASP A 1 594 ? 38.959 3.182 -63.821 1.00 75.50 594 ASP A C 1
ATOM 4686 O O . ASP A 1 594 ? 39.260 2.004 -63.643 1.00 75.50 594 ASP A O 1
ATOM 4690 N N . ASP A 1 595 ? 39.885 4.146 -63.853 1.00 78.00 595 ASP A N 1
ATOM 4691 C CA . ASP A 1 595 ? 41.334 3.946 -63.698 1.00 78.00 595 ASP A CA 1
ATOM 4692 C C . ASP A 1 595 ? 41.802 3.869 -62.225 1.00 78.00 595 ASP A C 1
ATOM 4694 O O . ASP A 1 595 ? 42.998 3.861 -61.937 1.00 78.00 595 ASP A O 1
ATOM 4698 N N . GLY A 1 596 ? 40.876 3.867 -61.259 1.00 76.19 596 GLY A N 1
ATOM 4699 C CA . GLY A 1 596 ? 41.173 3.802 -59.822 1.00 76.19 596 GLY A CA 1
ATOM 4700 C C . GLY A 1 596 ? 41.563 5.139 -59.177 1.00 76.19 596 GLY A C 1
ATOM 4701 O O . GLY A 1 596 ? 41.885 5.182 -57.987 1.00 76.19 596 GLY A O 1
ATOM 4702 N N . ASN A 1 597 ? 41.506 6.247 -59.921 1.00 74.94 597 ASN A N 1
ATOM 4703 C CA . ASN A 1 597 ? 41.821 7.581 -59.410 1.00 74.94 597 ASN A CA 1
ATOM 4704 C C . ASN A 1 597 ? 40.677 8.137 -58.550 1.00 74.94 597 ASN A C 1
ATOM 4706 O O . ASN A 1 597 ? 39.524 8.183 -58.976 1.00 74.94 597 ASN A O 1
ATOM 4710 N N . VAL A 1 598 ? 40.995 8.588 -57.331 1.00 78.88 598 VAL A N 1
ATOM 4711 C CA . VAL A 1 598 ? 40.003 9.090 -56.368 1.00 78.88 598 VAL A CA 1
ATOM 4712 C C . VAL A 1 598 ? 39.960 10.619 -56.382 1.00 78.88 598 VAL A C 1
ATOM 4714 O O . VAL A 1 598 ? 40.883 11.282 -55.912 1.00 78.88 598 VAL A O 1
ATOM 4717 N N . THR A 1 599 ? 38.852 11.193 -56.848 1.00 77.31 599 THR A N 1
ATOM 4718 C CA . THR A 1 599 ? 38.593 12.638 -56.828 1.00 77.31 599 THR A CA 1
ATOM 4719 C C . THR A 1 599 ? 37.638 13.018 -55.696 1.00 77.31 599 THR A C 1
ATOM 4721 O O . THR A 1 599 ? 36.670 12.325 -55.379 1.00 77.31 599 THR A O 1
ATOM 4724 N N . ARG A 1 600 ? 37.924 14.136 -55.024 1.00 77.56 600 ARG A N 1
ATOM 4725 C CA . ARG A 1 600 ? 37.159 14.608 -53.865 1.00 77.56 600 ARG A CA 1
ATOM 4726 C C . ARG A 1 600 ? 36.060 15.579 -54.297 1.00 77.56 600 ARG A C 1
ATOM 4728 O O . ARG A 1 600 ? 36.335 16.580 -54.942 1.00 77.56 600 ARG A O 1
ATOM 4735 N N . LEU A 1 601 ? 34.828 15.329 -53.860 1.00 76.00 601 LEU A N 1
ATOM 4736 C CA . LEU A 1 601 ? 33.629 16.069 -54.278 1.00 76.00 601 LEU A CA 1
ATOM 4737 C C . LEU A 1 601 ? 33.246 17.244 -53.356 1.00 76.00 601 LEU A C 1
ATOM 4739 O O . LEU A 1 601 ? 32.293 17.963 -53.649 1.00 76.00 601 LEU A O 1
ATOM 4743 N N . ARG A 1 602 ? 33.915 17.426 -52.208 1.00 79.75 602 ARG A N 1
ATOM 4744 C CA . ARG A 1 602 ? 33.607 18.494 -51.234 1.00 79.75 602 ARG A CA 1
ATOM 4745 C C . ARG A 1 602 ? 34.859 19.106 -50.614 1.00 79.75 602 ARG A C 1
ATOM 4747 O O . ARG A 1 602 ? 35.792 18.379 -50.276 1.00 79.75 602 ARG A O 1
ATOM 4754 N N . GLU A 1 603 ? 34.821 20.415 -50.377 1.00 79.81 603 GLU A N 1
ATOM 4755 C CA . GLU A 1 603 ? 35.894 21.172 -49.719 1.00 79.81 603 GLU A CA 1
ATOM 4756 C C . GLU A 1 603 ? 36.020 20.870 -48.215 1.00 79.81 603 GLU A C 1
ATOM 4758 O O . GLU A 1 603 ? 35.034 20.561 -47.537 1.00 79.81 603 GLU A O 1
ATOM 4763 N N . GLU A 1 604 ? 37.236 20.995 -47.673 1.00 82.62 604 GLU A N 1
ATOM 4764 C CA . GLU A 1 604 ? 37.492 20.922 -46.228 1.00 82.62 604 GLU A CA 1
ATOM 4765 C C . GLU A 1 604 ? 37.238 22.234 -45.514 1.00 82.62 604 GLU A C 1
ATOM 4767 O O . GLU A 1 604 ? 37.542 23.322 -45.999 1.00 82.62 604 GLU A O 1
ATOM 4772 N N . CYS A 1 605 ? 36.753 22.111 -44.284 1.00 83.12 605 CYS A N 1
ATOM 4773 C CA . CYS A 1 605 ? 36.684 23.237 -43.382 1.00 83.12 605 CYS A CA 1
ATOM 4774 C C . CYS A 1 605 ? 38.094 23.640 -42.922 1.00 83.12 605 CYS A C 1
ATOM 4776 O O . CYS A 1 605 ? 38.712 22.940 -42.130 1.00 83.12 605 CYS A O 1
ATOM 4778 N N . LYS A 1 606 ? 38.548 24.829 -43.334 1.00 81.31 606 LYS A N 1
ATOM 4779 C CA . LYS A 1 606 ? 39.867 25.399 -42.986 1.00 81.31 606 LYS A CA 1
ATOM 4780 C C . LYS A 1 606 ? 39.985 25.945 -41.550 1.00 81.31 606 LYS A C 1
ATOM 4782 O O . LYS A 1 606 ? 41.017 26.486 -41.176 1.00 81.31 606 LYS A O 1
ATOM 4787 N N . ASN A 1 607 ? 38.919 25.882 -40.749 1.00 80.75 607 ASN A N 1
ATOM 4788 C CA . ASN A 1 607 ? 38.922 26.408 -39.380 1.00 80.75 607 ASN A CA 1
ATOM 4789 C C . ASN A 1 607 ? 39.745 25.493 -38.455 1.00 80.75 607 ASN A C 1
ATOM 4791 O O . ASN A 1 607 ? 39.460 24.302 -38.395 1.00 80.75 607 ASN A O 1
ATOM 4795 N N . ALA A 1 608 ? 40.675 26.059 -37.678 1.00 79.62 608 ALA A N 1
ATOM 4796 C CA . ALA A 1 608 ? 41.554 25.332 -36.753 1.00 79.62 608 ALA A CA 1
ATOM 4797 C C . ALA A 1 608 ? 40.816 24.450 -35.721 1.00 79.62 608 ALA A C 1
ATOM 4799 O O . ALA A 1 608 ? 41.357 23.456 -35.248 1.00 79.62 608 ALA A O 1
ATOM 4800 N N . SER A 1 609 ? 39.559 24.773 -35.394 1.00 80.69 609 SER A N 1
ATOM 4801 C CA . SER A 1 609 ? 38.701 23.955 -34.513 1.00 80.69 609 SER A CA 1
ATOM 4802 C C . SER A 1 609 ? 38.153 22.676 -35.172 1.00 80.69 609 SER A C 1
ATOM 4804 O O . SER A 1 609 ? 37.590 21.807 -34.498 1.00 80.69 609 SER A O 1
ATOM 4806 N N . CYS A 1 610 ? 38.283 22.546 -36.493 1.00 80.19 610 CYS A N 1
ATOM 4807 C CA . CYS A 1 610 ? 37.877 21.384 -37.270 1.00 80.19 610 CYS A CA 1
ATOM 4808 C C . CYS A 1 610 ? 39.127 20.639 -37.747 1.00 80.19 610 CYS A C 1
ATOM 4810 O O . CYS A 1 610 ? 39.856 21.134 -38.595 1.00 80.19 610 CYS A O 1
ATOM 4812 N N . GLY A 1 611 ? 39.372 19.446 -37.199 1.00 74.62 611 GLY A N 1
ATOM 4813 C CA . GLY A 1 611 ? 40.462 18.582 -37.667 1.00 74.62 611 GLY A CA 1
ATOM 4814 C C . GLY A 1 611 ? 40.240 18.042 -39.088 1.00 74.62 611 GLY A C 1
ATOM 4815 O O . GLY A 1 611 ? 39.156 18.196 -39.659 1.00 74.62 611 GLY A O 1
ATOM 4816 N N . GLY A 1 612 ? 41.256 17.364 -39.631 1.00 74.88 612 GLY A N 1
ATOM 4817 C CA . GLY A 1 612 ? 41.199 16.723 -40.951 1.00 74.88 612 GLY A CA 1
ATOM 4818 C C . GLY A 1 612 ? 40.001 15.775 -41.100 1.00 74.88 612 GLY A C 1
ATOM 4819 O O . GLY A 1 612 ? 39.607 15.094 -40.150 1.00 74.88 612 GLY A O 1
ATOM 4820 N N . GLY A 1 613 ? 39.386 15.762 -42.288 1.00 72.50 613 GLY A N 1
ATOM 4821 C CA . GLY A 1 613 ? 38.191 14.957 -42.575 1.00 72.50 613 GLY A CA 1
ATOM 4822 C C . GLY A 1 613 ? 36.844 15.627 -42.259 1.00 72.50 613 GLY A C 1
ATOM 4823 O O . GLY A 1 613 ? 35.802 14.974 -42.345 1.00 72.50 613 GLY A O 1
ATOM 4824 N N . VAL A 1 614 ? 36.820 16.925 -41.922 1.00 79.81 614 VAL A N 1
ATOM 4825 C CA . VAL A 1 614 ? 35.578 17.713 -41.791 1.00 79.81 614 VAL A CA 1
ATOM 4826 C C . VAL A 1 614 ? 35.278 18.446 -43.101 1.00 79.81 614 VAL A C 1
ATOM 4828 O O . VAL A 1 614 ? 35.893 19.461 -43.423 1.00 79.81 614 VAL A O 1
ATOM 4831 N N . PHE A 1 615 ? 34.295 17.945 -43.846 1.00 84.12 615 PHE A N 1
ATOM 4832 C CA . PHE A 1 615 ? 33.881 18.490 -45.141 1.00 84.12 615 PHE A CA 1
ATOM 4833 C C . PHE A 1 615 ? 32.756 19.516 -44.990 1.00 84.12 615 PHE A C 1
ATOM 4835 O O . PHE A 1 615 ? 31.825 19.318 -44.203 1.00 84.12 615 PHE A O 1
ATOM 4842 N N . MET A 1 616 ? 32.802 20.583 -45.784 1.00 84.62 616 MET A N 1
ATOM 4843 C CA . MET A 1 616 ? 31.746 21.590 -45.838 1.00 84.62 616 MET A CA 1
ATOM 4844 C C . MET A 1 616 ? 30.580 21.116 -46.719 1.00 84.62 616 MET A C 1
ATOM 4846 O O . MET A 1 616 ? 30.769 20.474 -47.750 1.00 84.62 616 MET A O 1
ATOM 4850 N N . ALA A 1 617 ? 29.348 21.413 -46.307 1.00 83.50 617 ALA A N 1
ATOM 4851 C CA . ALA A 1 617 ? 28.149 21.184 -47.101 1.00 83.50 617 ALA A CA 1
ATOM 4852 C C . ALA A 1 617 ? 28.035 22.261 -48.187 1.00 83.50 617 ALA A C 1
ATOM 4854 O O . ALA A 1 617 ? 28.024 23.449 -47.871 1.00 83.50 617 ALA A O 1
ATOM 4855 N N . ALA A 1 618 ? 27.938 21.848 -49.449 1.00 80.69 618 ALA A N 1
ATOM 4856 C CA . ALA A 1 618 ? 27.703 22.755 -50.566 1.00 80.69 618 ALA A CA 1
ATOM 4857 C C . ALA A 1 618 ? 26.210 23.108 -50.659 1.00 80.69 618 ALA A C 1
ATOM 4859 O O . ALA A 1 618 ? 25.357 22.226 -50.778 1.00 80.69 618 ALA A O 1
ATOM 4860 N N . HIS A 1 619 ? 25.906 24.399 -50.598 1.00 80.56 619 HIS A N 1
ATOM 4861 C CA . HIS A 1 619 ? 24.609 24.992 -50.905 1.00 80.56 619 HIS A CA 1
ATOM 4862 C C . HIS A 1 619 ? 24.743 25.878 -52.152 1.00 80.56 619 HIS A C 1
ATOM 4864 O O . HIS A 1 619 ? 25.849 26.198 -52.577 1.00 80.56 619 HIS A O 1
ATOM 4870 N N . HIS A 1 620 ? 23.615 26.294 -52.732 1.00 76.25 620 HIS A N 1
ATOM 4871 C CA . HIS A 1 620 ? 23.575 27.023 -54.010 1.00 76.25 620 HIS A CA 1
ATOM 4872 C C . HIS A 1 620 ? 24.383 28.339 -54.055 1.00 76.25 620 HIS A C 1
ATOM 4874 O O . HIS A 1 620 ? 24.736 28.807 -55.133 1.00 76.25 620 HIS A O 1
ATOM 4880 N N . ASP A 1 621 ? 24.656 28.935 -52.897 1.00 80.19 621 ASP A N 1
ATOM 4881 C CA . ASP A 1 621 ? 25.264 30.253 -52.703 1.00 80.19 621 ASP A CA 1
ATOM 4882 C C . ASP A 1 621 ? 26.465 30.224 -51.740 1.00 80.19 621 ASP A C 1
ATOM 4884 O O . ASP A 1 621 ? 27.154 31.231 -51.567 1.00 80.19 621 ASP A O 1
ATOM 4888 N N . ARG A 1 622 ? 26.719 29.091 -51.070 1.00 82.44 622 ARG A N 1
ATOM 4889 C CA . ARG A 1 622 ? 27.691 29.013 -49.972 1.00 82.44 622 ARG A CA 1
ATOM 4890 C C . ARG A 1 622 ? 28.126 27.592 -49.640 1.00 82.44 622 ARG A C 1
ATOM 4892 O O . ARG A 1 622 ? 27.367 26.641 -49.797 1.00 82.44 622 ARG A O 1
ATOM 4899 N N . HIS A 1 623 ? 29.298 27.473 -49.037 1.00 85.75 623 HIS A N 1
ATOM 4900 C CA . HIS A 1 623 ? 29.741 26.283 -48.324 1.00 85.75 623 HIS A CA 1
ATOM 4901 C C . HIS A 1 623 ? 29.543 26.479 -46.822 1.00 85.75 623 HIS A C 1
ATOM 4903 O O . HIS A 1 623 ? 29.922 27.509 -46.271 1.00 85.75 623 HIS A O 1
ATOM 4909 N N . TYR A 1 624 ? 28.961 25.492 -46.143 1.00 87.19 624 TYR A N 1
ATOM 4910 C CA . TYR A 1 624 ? 28.626 25.564 -44.720 1.00 87.19 624 TYR A CA 1
ATOM 4911 C C . TYR A 1 624 ? 29.232 24.403 -43.928 1.00 87.19 624 TYR A C 1
ATOM 4913 O O . TYR A 1 624 ? 29.007 23.234 -44.241 1.00 87.19 624 TYR A O 1
ATOM 4921 N N . CYS A 1 625 ? 29.976 24.697 -42.863 1.00 86.12 625 CYS A N 1
ATOM 4922 C CA . CYS A 1 625 ? 30.502 23.670 -41.969 1.00 86.12 625 CYS A CA 1
ATOM 4923 C C . CYS A 1 625 ? 29.512 23.367 -40.838 1.00 86.12 625 CYS A C 1
ATOM 4925 O O . CYS A 1 625 ? 29.318 24.182 -39.943 1.00 86.12 625 CYS A O 1
ATOM 4927 N N . GLY A 1 626 ? 28.960 22.152 -40.793 1.00 81.50 626 GLY A N 1
ATOM 4928 C CA . GLY A 1 626 ? 28.046 21.736 -39.719 1.00 81.50 626 GLY A CA 1
ATOM 4929 C C . GLY A 1 626 ? 28.689 21.549 -38.334 1.00 81.50 626 GLY A C 1
ATOM 4930 O O . GLY A 1 626 ? 27.970 21.278 -37.376 1.00 81.50 626 GLY A O 1
ATOM 4931 N N . ARG A 1 627 ? 30.024 21.653 -38.213 1.00 78.44 627 ARG A N 1
ATOM 4932 C CA . ARG A 1 627 ? 30.758 21.496 -36.942 1.00 78.44 627 ARG A CA 1
ATOM 4933 C C . ARG A 1 627 ? 31.087 22.842 -36.296 1.00 78.44 627 ARG A C 1
ATOM 4935 O O . ARG A 1 627 ? 30.671 23.087 -35.170 1.00 78.44 627 ARG A O 1
ATOM 4942 N N . CYS A 1 628 ? 31.800 23.720 -37.001 1.00 86.12 628 CYS A N 1
ATOM 4943 C CA . CYS A 1 628 ? 32.157 25.056 -36.499 1.00 86.12 628 CYS A CA 1
ATOM 4944 C C . CYS A 1 628 ? 31.197 26.163 -36.953 1.00 86.12 628 CYS A C 1
ATOM 4946 O O . CYS A 1 628 ? 31.407 27.316 -36.600 1.00 86.12 628 CYS A O 1
ATOM 4948 N N . HIS A 1 629 ? 30.157 25.829 -37.727 1.00 85.31 629 HIS A N 1
ATOM 4949 C CA . HIS A 1 629 ? 29.152 26.763 -38.249 1.00 85.31 629 HIS A CA 1
ATOM 4950 C C . HIS A 1 629 ? 29.723 27.846 -39.188 1.00 85.31 629 HIS A C 1
ATOM 4952 O O . HIS A 1 629 ? 29.024 28.799 -39.529 1.00 85.31 629 HIS A O 1
ATOM 4958 N N . ASN A 1 630 ? 30.972 27.688 -39.648 1.00 85.00 630 ASN A N 1
ATOM 4959 C CA . ASN A 1 630 ? 31.612 28.625 -40.566 1.00 85.00 630 ASN A CA 1
ATOM 4960 C C . ASN A 1 630 ? 30.991 28.545 -41.969 1.00 85.00 630 ASN A C 1
ATOM 4962 O O . ASN A 1 630 ? 30.682 27.452 -42.452 1.00 85.00 630 ASN A O 1
ATOM 4966 N N . THR A 1 631 ? 30.843 29.697 -42.622 1.00 85.25 631 THR A N 1
ATOM 4967 C CA . THR A 1 631 ? 30.183 29.828 -43.926 1.00 85.25 631 THR A CA 1
ATOM 4968 C C . THR A 1 631 ? 31.098 30.550 -44.909 1.00 85.25 631 THR A C 1
ATOM 4970 O O . THR A 1 631 ? 31.524 31.666 -44.635 1.00 85.25 631 THR A O 1
ATOM 4973 N N . LEU A 1 632 ? 31.374 29.939 -46.061 1.00 83.31 632 LEU A N 1
ATOM 4974 C CA . LEU A 1 632 ? 32.099 30.561 -47.172 1.00 83.31 632 LEU A CA 1
ATOM 4975 C C . LEU A 1 632 ? 31.103 30.875 -48.288 1.00 83.31 632 LEU A C 1
ATOM 4977 O O . LEU A 1 632 ? 30.491 29.962 -48.834 1.00 83.31 632 LEU A O 1
ATOM 4981 N N . VAL A 1 633 ? 30.907 32.149 -48.615 1.00 80.69 633 VAL A N 1
ATOM 4982 C CA . VAL A 1 633 ? 29.992 32.571 -49.688 1.00 80.69 633 VAL A CA 1
ATOM 4983 C C . VAL A 1 633 ? 30.695 32.422 -51.036 1.00 80.69 633 VAL A C 1
ATOM 4985 O O . VAL A 1 633 ? 31.816 32.899 -51.202 1.00 80.69 633 VAL A O 1
ATOM 4988 N N . VAL A 1 634 ? 30.048 31.769 -52.003 1.00 74.88 634 VAL A N 1
ATOM 4989 C CA . VAL A 1 634 ? 30.598 31.615 -53.357 1.00 74.88 634 VAL A CA 1
ATOM 4990 C C . VAL A 1 634 ? 30.236 32.864 -54.160 1.00 74.88 634 VAL A C 1
ATOM 4992 O O . VAL A 1 634 ? 29.086 33.039 -54.561 1.00 74.88 634 VAL A O 1
ATOM 4995 N N . GLN A 1 635 ? 31.198 33.762 -54.387 1.00 64.00 635 GLN A N 1
ATOM 4996 C CA . GLN A 1 635 ? 30.991 34.905 -55.279 1.00 64.00 635 GLN A CA 1
ATOM 4997 C C . GLN A 1 635 ? 30.946 34.412 -56.732 1.00 64.00 635 GLN A C 1
ATOM 4999 O O . GLN A 1 635 ? 31.890 33.788 -57.213 1.00 64.00 635 GLN A O 1
ATOM 5004 N N . LYS A 1 636 ? 29.842 34.672 -57.444 1.00 56.75 636 LYS A N 1
ATOM 5005 C CA . LYS A 1 636 ? 29.765 34.401 -58.887 1.00 56.75 636 LYS A CA 1
ATOM 5006 C C . LYS A 1 636 ? 30.701 35.369 -59.627 1.00 56.75 636 LYS A C 1
ATOM 5008 O O . LYS A 1 636 ? 30.660 36.561 -59.323 1.00 56.75 636 LYS A O 1
ATOM 5013 N N . PRO A 1 637 ? 31.496 34.912 -60.609 1.00 51.03 637 PRO A N 1
ATOM 5014 C CA . PRO A 1 637 ? 32.312 35.814 -61.409 1.00 51.03 637 PRO A CA 1
ATOM 5015 C C . PRO A 1 637 ? 31.410 36.789 -62.175 1.00 51.03 637 PRO A C 1
ATOM 5017 O O . PRO A 1 637 ? 30.464 36.383 -62.858 1.00 51.03 637 PRO A O 1
ATOM 5020 N N . VAL A 1 638 ? 31.695 38.084 -62.037 1.00 50.69 638 VAL A N 1
ATOM 5021 C CA . VAL A 1 638 ? 31.042 39.157 -62.791 1.00 50.69 638 VAL A CA 1
ATOM 5022 C C . VAL A 1 638 ? 31.377 38.947 -64.267 1.00 50.69 638 VAL A C 1
ATOM 5024 O O . VAL A 1 638 ? 32.541 39.019 -64.660 1.00 50.69 638 VAL A O 1
ATOM 5027 N N . LYS A 1 639 ? 30.369 38.645 -65.095 1.00 45.31 639 LYS A N 1
ATOM 5028 C CA . LYS A 1 639 ? 30.536 38.610 -66.554 1.00 45.31 639 LYS A CA 1
ATOM 5029 C C . LYS A 1 639 ? 30.983 40.000 -67.015 1.00 45.31 639 LYS A C 1
ATOM 5031 O O . LYS A 1 639 ? 30.328 40.987 -66.695 1.00 45.31 639 LYS A O 1
ATOM 5036 N N . GLY A 1 640 ? 32.118 40.037 -67.711 1.00 42.38 640 GLY A N 1
ATOM 5037 C CA . GLY A 1 640 ? 32.891 41.236 -68.020 1.00 42.38 640 GLY A CA 1
ATOM 5038 C C . GLY A 1 640 ? 32.078 42.428 -68.526 1.00 42.38 640 GLY A C 1
ATOM 5039 O O . GLY A 1 640 ? 31.273 42.315 -69.452 1.00 42.38 640 GLY A O 1
ATOM 5040 N N . GLY A 1 641 ? 32.353 43.588 -67.929 1.00 39.00 641 GLY A N 1
ATOM 5041 C CA . GLY A 1 641 ? 32.000 44.881 -68.493 1.00 39.00 641 GLY A CA 1
ATOM 5042 C C . GLY A 1 641 ? 32.772 45.112 -69.792 1.00 39.00 641 GLY A C 1
ATOM 5043 O O . GLY A 1 641 ? 33.980 44.885 -69.865 1.00 39.00 641 GLY A O 1
ATOM 5044 N N . LYS A 1 642 ? 32.048 45.537 -70.829 1.00 42.47 642 LYS A N 1
ATOM 5045 C CA . LYS A 1 642 ? 32.617 46.008 -72.093 1.00 42.47 642 LYS A CA 1
ATOM 5046 C C . LYS A 1 642 ? 33.551 47.194 -71.827 1.00 42.47 642 LYS A C 1
ATOM 5048 O O . LYS A 1 642 ? 33.174 48.116 -71.108 1.00 42.47 642 LYS A O 1
ATOM 5053 N N . LYS A 1 643 ? 34.732 47.163 -72.453 1.00 39.28 643 LYS A N 1
ATOM 5054 C CA . LYS A 1 643 ? 35.630 48.316 -72.595 1.00 39.28 643 LYS A CA 1
ATOM 5055 C C . LYS A 1 643 ? 34.869 49.496 -73.219 1.00 39.28 643 LYS A C 1
ATOM 5057 O O . LYS A 1 643 ? 34.172 49.302 -74.217 1.00 39.28 643 LYS A O 1
ATOM 5062 N N . LYS A 1 644 ? 35.041 50.687 -72.652 1.00 37.22 644 LYS A N 1
ATOM 5063 C CA . LYS A 1 644 ? 35.133 51.932 -73.417 1.00 37.22 644 LYS A CA 1
ATOM 5064 C C . LYS A 1 644 ? 36.566 52.413 -73.303 1.00 37.22 644 LYS A C 1
ATOM 5066 O O . LYS A 1 644 ? 37.115 52.255 -72.188 1.00 37.22 644 LYS A O 1
#

Radius of gyration: 37.96 Å; Cα contacts (8 Å, |Δi|>4): 728; chains: 1; bounding box: 133×95×120 Å

InterPro domains:
  IPR000626 Ubiquitin-like domain [PF00240] (487-558)
  IPR000626 Ubiquitin-like domain [PS50053] (485-560)
  IPR000626 Ubiquitin-like domain [SM00213] (485-556)
  IPR000719 Protein kinase domain [PF00069] (154-313)
  IPR000719 Protein kinase domain [PS50011] (153-472)
  IPR000719 Protein kinase domain [SM00220] (153-416)
  IPR002906 Small ribosomal subunit protein eS31 [PF01599] (586-633)
  IPR002906 Small ribosomal subunit protein eS31 [SM01402] (586-631)
  IPR011009 Protein kinase-like domain superfamily [SSF56112] (149-434)
  IPR011332 Zinc-binding ribosomal protein [SSF57829] (584-636)
  IPR019954 Ubiquitin conserved site [PS00299] (511-536)
  IPR019956 Ubiquitin domain [PR00348] (495-515)
  IPR019956 Ubiquitin domain [PR00348] (516-536)
  IPR019956 Ubiquitin domain [PR00348] (537-558)
  IPR029071 Ubiquitin-like domain superfamily [SSF54236] (463-561)
  IPR038582 Small ribosomal subunit protein eS31 eukaryotic superfamily [G3DSA:6.20.50.150] (565-639)
  IPR050158 Ubiquitin and ubiquitin-like [PTHR10666] (485-567)

Nearest PDB structures (foldseek):
  6njd-assembly2_C  TM=9.930E-01  e=7.961E-12  Homo sapiens
  3vdz-assembly2_B  TM=9.701E-01  e=4.635E-12  unclassified
  7wfc-assembly1_B  TM=9.914E-01  e=7.542E-12  Homo sapiens
  4fjv-assembly1_B  TM=9.631E-01  e=5.754E-12  Homo sapiens
  5v5g-assembly2_D  TM=9.505E-01  e=1.738E-10  synthetic construct

Mean predicted aligned error: 21.26 Å

pLDDT: mean 72.61, std 22.72, range [27.34, 98.25]

Secondary structure (DSSP, 8-state):
---------------------------SHHHHHHHHHHHTTS-----------THHHHHHHHHHHHHHHHHHHHHHHTT-SS-HHHHSPPPP------THHHHHHHH-TT-----------PPPP------TTHHHHHHHHHHHHTPSBTTTEEEEEEEEEETTEEEEEEEETTT--EEEEEEE--SS-HHHHHHHHHHHHHHHHHHHH-TTSSBPPEEEEEEEE-TTS-EEEEEEEEPPSEEHHHHHHT--HHHHHHHHHHHHHHHHHHHHHHHHTTEE-----GGGEEES-SSS--EEE---TT-EE-B-TTSPBPPPPS-----S-TTTS-HHHHTTPPP-HHHHHHHHHHHHHHHT----SS--SSTTTT---HHHHHHHTSTTS-HHHHSTTS-THHHHHHHHHHHS-TTSPP-HHHHHHHHHHHHHHHHHHHHHHHHHHHHHHHHHHHHHHHHHTS----------------PPPP--EEEEEEETTS-EEEEEE-TT-BHHHHHHHHHHHH---GGGEEEEETTEEPPTTSBTGGGT--TT-EEEEEE-----S--PPP----S-----------TTGGGGGEEE-TTS-EEE-S-B---TTS-TT-BPEE-SSEEE-TTT--EEE-PPP---PPP-

Sequence (644 aa):
MTTGRIGGTNDKLATAVSSQSAVNTKPIQSRLASIKTAISSLVPNKQSAGKTPKNDSINLQRQTKAAKDQERRAAVDQLSCTNVQERRRTAPVKRKMSEEWAQAACREGANQPNLNNAAECDNPPEGGSVENDGNRHELADHLRRIAPFNRRWQVTRTISEGTYGVVFAVQDVETGVHGVIKVAKSIGNDAGNQTAEWEAFILEKMYRCNPNSSIVRLLDKGMLADQHGEGMEFMVLEKAEIPVMEYLGEVTGTERKYRVATIMLQMLKGIHDMHAEGLLHRDLKPDNMGILSREQPVAVLFDLGMARMYTDYFGQLRTPRTSCPFRGTPEWASGYAQKGREQTRFDDLIGWLYVACELFDENTQPMQPLPWTFRNGNKTLHYLKSVNCPARLLLRNCPKQFYAINTYLMTANHYMTPDYRFLADKCKEAIDELGEKVGLLKKERDISATAKRKKSERKGTAETCISDNSNVNQVKSKAAPPRVMQIFVKTLTGKTITLEVEGSDTIENVKAKIQDKEGIPPDQQRLIFAGKQLEDGRTLSDYNIQKESTLHLVLRLRGGGKKRKKKVYTTPKKIKHKKKKVKLAVLKYYKVDDDGNVTRLREECKNASCGGGVFMAAHHDRHYCGRCHNTLVVQKPVKGGKKK